Protein AF-0000000087536292 (afdb_homodimer)

pLDDT: mean 90.09, std 19.33, range [27.42, 98.94]

Foldseek 3Di:
DVVVVVVVVVVVCVVVVVPPVPPPPPPPLDQLPFQPCVPDVDPQFGGAAPQRKGKGKDFADDPVVCVVLPFDPLFRIKIKIKHQADDQLLLVQLQVLVVVAVKDWRDKDWAQGSPPAQATIIIIMIGDNGRVSNSSSSRSSSSRSQQQLQQWKDDPQHIKHKDKDQAGDDSCCVQPNDDGGFIKMKIKDPQAVLQVVLQVQLVVQFPKAWDDWDALPPPNGNNGSMIMTIITDHRVSRVRSRVRSSVSRLVVNCVVPVVDDIHGPHHHDD/DVVVVVVVVVVVVVVVVPPPPPPPPPPPLPQLPFQPCVVDVDPQFGGAAPQRKGKGKDQADDPVVCVVLPFDPLFRIKIKIKHQADQQLLLVQLQVLVVVAVKDWRDKDWAQGHPPAQATIIIIMIGDNGRVSNSSSRSSSRSRSQQQLQQWWDDPQHIKHKDKDQAGDDSCCVQPNDDGGFIKMKIKDPQAVLQVVLQVQLVVQFPKAWDDWDALPPPNGNNGSMIMTMITDHRVSRVRSRVRSSVVRLVVNCVSPVVDDIHGPHHHDD

Organism: NCBI:txid39488

Solvent-accessible surface area (backbone atoms only — not comparable to full-atom values): 26520 Å² total; per-residue (Å²): 115,70,69,62,54,53,54,52,53,47,50,50,48,47,60,70,56,47,67,68,71,68,70,79,69,72,72,72,71,68,73,44,86,33,50,48,64,85,77,50,90,50,86,37,58,56,33,35,41,75,42,68,23,40,25,33,32,41,60,72,57,54,66,72,59,38,60,75,69,65,48,65,78,77,37,42,5,31,12,31,43,37,33,40,34,46,31,66,27,52,48,56,13,40,20,54,12,44,73,74,35,74,46,44,76,68,44,76,47,55,48,66,28,31,88,43,50,44,42,26,6,28,40,38,32,34,30,5,76,43,44,69,37,13,44,48,26,29,52,47,15,46,49,34,27,55,56,41,31,4,41,26,32,44,49,98,60,35,38,40,37,46,51,76,42,67,57,30,34,70,42,38,25,73,72,69,63,43,56,68,67,30,16,35,29,36,44,36,15,28,30,23,42,53,10,53,53,27,41,35,40,19,61,71,61,24,75,55,45,78,70,53,62,26,32,31,71,75,76,58,35,61,21,12,24,30,15,36,28,35,33,29,41,52,51,69,30,37,52,46,10,48,53,50,15,50,58,53,45,53,42,54,55,33,53,67,34,69,87,51,71,76,52,52,67,54,53,66,76,125,119,68,70,65,52,52,53,53,52,49,51,50,48,49,59,69,58,52,65,69,74,65,70,78,69,72,70,72,69,65,73,44,86,34,50,51,63,85,66,36,92,49,84,39,59,55,32,36,41,75,41,56,22,40,26,32,32,40,62,72,55,39,65,70,57,36,58,63,69,64,46,64,80,75,37,43,4,32,10,27,41,14,20,35,37,44,31,66,29,51,48,57,13,40,20,55,12,44,73,72,33,76,46,44,78,67,43,77,32,55,12,39,19,30,71,65,55,51,41,26,6,24,35,37,32,33,29,6,77,43,44,66,37,13,46,47,26,30,53,46,15,48,51,33,26,55,54,41,29,3,41,25,33,45,49,97,69,34,39,41,38,46,50,76,42,68,56,30,33,70,44,38,26,75,73,69,63,44,56,68,66,31,16,35,31,36,42,36,15,30,50,31,72,53,11,53,53,30,42,54,40,20,61,70,61,24,75,57,44,78,72,52,73,26,34,39,83,74,76,57,37,57,60,18,44,31,16,38,30,35,32,30,40,51,51,68,29,37,51,46,11,49,53,50,16,48,58,53,46,52,54,55,55,35,67,73,36,72,89,50,71,76,49,53,68,54,54,66,77,127

InterPro domains:
  IPR000249 Bacterial microcompartment domain [PF00936] (183-255)
  IPR000249 Bacterial microcompartment domain [SM00877] (76-158)
  IPR000249 Bacterial microcompartment domain [SM00877] (182-265)
  IPR009193 Bacterial microcompartment shell protein, EutL/PduB type [PIRSF012290] (36-269)
  IPR030984 Bacterial microcompartment shell protein PduB [TIGR04501] (43-270)
  IPR037233 CcmK-like superfamily [G3DSA:3.30.70.1710] (53-148)
  IPR037233 CcmK-like superfamily [G3DSA:3.30.70.1710] (181-257)
  IPR037233 CcmK-like superfamily [SSF143414] (76-154)
  IPR037233 CcmK-like superfamily [SSF143414] (182-254)
  IPR044870 Bacterial microcompartment (BMC) circularly permuted domain [PS51931] (44-156)

Structure (mmCIF, N/CA/C/O backbone):
data_AF-0000000087536292-model_v1
#
loop_
_entity.id
_entity.type
_entity.pdbx_description
1 polymer 'Propanediol utilization microcompartment protein PduB'
#
loop_
_atom_site.group_PDB
_atom_site.id
_atom_site.type_symbol
_atom_site.label_atom_id
_atom_site.label_alt_id
_atom_site.label_comp_id
_atom_site.label_asym_id
_atom_site.label_entity_id
_atom_site.label_seq_id
_atom_site.pdbx_PDB_ins_code
_atom_site.Cartn_x
_atom_site.Cartn_y
_atom_site.Cartn_z
_atom_site.occupancy
_atom_site.B_iso_or_equiv
_atom_site.auth_seq_id
_atom_site.auth_comp_id
_atom_site.auth_asym_id
_atom_site.auth_atom_id
_atom_site.pdbx_PDB_model_num
ATOM 1 N N . MET A 1 1 ? 53.594 -40.844 -9.664 1 36.53 1 MET A N 1
ATOM 2 C CA . MET A 1 1 ? 52.875 -41.156 -8.453 1 36.53 1 MET A CA 1
ATOM 3 C C . MET A 1 1 ? 51.812 -40.125 -8.164 1 36.53 1 MET A C 1
ATOM 5 O O . MET A 1 1 ? 50.812 -40.375 -7.465 1 36.53 1 MET A O 1
ATOM 9 N N . LYS A 1 2 ? 52.156 -38.844 -8.445 1 50.09 2 LYS A N 1
ATOM 10 C CA . LYS A 1 2 ? 51.25 -37.688 -8.219 1 50.09 2 LYS A CA 1
ATOM 11 C C . LYS A 1 2 ? 50.062 -37.719 -9.18 1 50.09 2 LYS A C 1
ATOM 13 O O . LYS A 1 2 ? 48.938 -37.438 -8.797 1 50.09 2 LYS A O 1
ATOM 18 N N . ASP A 1 3 ? 50.281 -38.125 -10.375 1 48.19 3 ASP A N 1
ATOM 19 C CA . ASP A 1 3 ? 49.25 -38.125 -11.406 1 48.19 3 ASP A CA 1
ATOM 20 C C . ASP A 1 3 ? 48.25 -39.25 -11.164 1 48.19 3 ASP A C 1
ATOM 22 O O . ASP A 1 3 ? 47.062 -39.094 -11.461 1 48.19 3 ASP A O 1
ATOM 26 N N . GLU A 1 4 ? 48.656 -40.344 -10.594 1 51.91 4 GLU A N 1
ATOM 27 C CA . GLU A 1 4 ? 47.75 -41.469 -10.328 1 51.91 4 GLU A CA 1
ATOM 28 C C . GLU A 1 4 ? 46.844 -41.156 -9.148 1 51.91 4 GLU A C 1
ATOM 30 O O . GLU A 1 4 ? 45.688 -41.656 -9.094 1 51.91 4 GLU A O 1
ATOM 35 N N . MET A 1 5 ? 47.344 -40.344 -8.141 1 54.19 5 MET A N 1
ATOM 36 C CA . MET A 1 5 ? 46.5 -40 -6.988 1 54.19 5 MET A CA 1
ATOM 37 C C . MET A 1 5 ? 45.375 -39.031 -7.395 1 54.19 5 MET A C 1
ATOM 39 O O . MET A 1 5 ? 44.281 -39.125 -6.863 1 54.19 5 MET A O 1
ATOM 43 N N . MET A 1 6 ? 45.594 -38.125 -8.328 1 51.81 6 MET A N 1
ATOM 44 C CA . MET A 1 6 ? 44.562 -37.188 -8.75 1 51.81 6 MET A CA 1
ATOM 45 C C . MET A 1 6 ? 43.438 -37.906 -9.492 1 51.81 6 MET A C 1
ATOM 47 O O . MET A 1 6 ? 42.281 -37.562 -9.344 1 51.81 6 MET A O 1
ATOM 51 N N . ALA A 1 7 ? 43.688 -38.938 -10.281 1 52.28 7 ALA A N 1
ATOM 52 C CA . ALA A 1 7 ? 42.656 -39.656 -11.008 1 52.28 7 ALA A CA 1
ATOM 53 C C . ALA A 1 7 ? 41.75 -40.438 -10.055 1 52.28 7 ALA A C 1
ATOM 55 O O . ALA A 1 7 ? 40.531 -40.5 -10.25 1 52.28 7 ALA A O 1
ATOM 56 N N . LYS A 1 8 ? 42.25 -40.969 -8.977 1 54.44 8 LYS A N 1
ATOM 57 C CA . LYS A 1 8 ? 41.438 -41.719 -8.031 1 54.44 8 LYS A CA 1
ATOM 58 C C . LYS A 1 8 ? 40.531 -40.812 -7.23 1 54.44 8 LYS A C 1
ATOM 60 O O . LYS A 1 8 ? 39.375 -41.156 -6.938 1 54.44 8 LYS A O 1
ATOM 65 N N . ILE A 1 9 ? 41.062 -39.562 -6.852 1 53.5 9 ILE A N 1
ATOM 66 C CA . ILE A 1 9 ? 40.219 -38.625 -6.141 1 53.5 9 ILE A CA 1
ATOM 67 C C . ILE A 1 9 ? 39.094 -38.125 -7.066 1 53.5 9 ILE A C 1
ATOM 69 O O . ILE A 1 9 ? 37.938 -38.031 -6.656 1 53.5 9 ILE A O 1
ATOM 73 N N . MET A 1 10 ? 39.406 -37.938 -8.336 1 50.53 10 MET A N 1
ATOM 74 C CA . MET A 1 10 ? 38.375 -37.5 -9.25 1 50.53 10 MET A CA 1
ATOM 75 C C . MET A 1 10 ? 37.344 -38.594 -9.469 1 50.53 10 MET A C 1
ATOM 77 O O . MET A 1 10 ? 36.125 -38.312 -9.57 1 50.53 10 MET A O 1
ATOM 81 N N . ASP A 1 11 ? 37.781 -39.844 -9.609 1 51.97 11 ASP A N 1
ATOM 82 C CA . ASP A 1 11 ? 36.844 -40.938 -9.758 1 51.97 11 ASP A CA 1
ATOM 83 C C . ASP A 1 11 ? 35.938 -41.062 -8.523 1 51.97 11 ASP A C 1
ATOM 85 O O . ASP A 1 11 ? 34.75 -41.312 -8.648 1 51.97 11 ASP A O 1
ATOM 89 N N . GLU A 1 12 ? 36.531 -40.906 -7.273 1 51.97 12 GLU A N 1
ATOM 90 C CA . GLU A 1 12 ? 35.688 -40.938 -6.074 1 51.97 12 GLU A CA 1
ATOM 91 C C . GLU A 1 12 ? 34.719 -39.781 -6.004 1 51.97 12 GLU A C 1
ATOM 93 O O . GLU A 1 12 ? 33.594 -39.906 -5.57 1 51.97 12 GLU A O 1
ATOM 98 N N . VAL A 1 13 ? 35.25 -38.5 -6.348 1 48.66 13 VAL A N 1
ATOM 99 C CA . VAL A 1 13 ? 34.344 -37.344 -6.391 1 48.66 13 VAL A CA 1
ATOM 100 C C . VAL A 1 13 ? 33.25 -37.562 -7.453 1 48.66 13 VAL A C 1
ATOM 102 O O . VAL A 1 13 ? 32.094 -37.281 -7.23 1 48.66 13 VAL A O 1
ATOM 105 N N . MET A 1 14 ? 33.688 -38.031 -8.602 1 45.19 14 MET A N 1
ATOM 106 C CA . MET A 1 14 ? 32.688 -38.281 -9.625 1 45.19 14 MET A CA 1
ATOM 107 C C . MET A 1 14 ? 31.703 -39.375 -9.172 1 45.19 14 MET A C 1
ATOM 109 O O . MET A 1 14 ? 30.531 -39.344 -9.531 1 45.19 14 MET A O 1
ATOM 113 N N . LYS A 1 15 ? 32.156 -40.562 -8.633 1 45.75 15 LYS A N 1
ATOM 114 C CA . LYS A 1 15 ? 31.234 -41.562 -8.117 1 45.75 15 LYS A CA 1
ATOM 115 C C . LYS A 1 15 ? 30.328 -41 -7.047 1 45.75 15 LYS A C 1
ATOM 117 O O . LYS A 1 15 ? 29.156 -41.344 -6.957 1 45.75 15 LYS A O 1
ATOM 122 N N . LYS A 1 16 ? 30.969 -40.188 -6.043 1 44.03 16 LYS A N 1
ATOM 123 C CA . LYS A 1 16 ? 30.109 -39.562 -5.039 1 44.03 16 LYS A CA 1
ATOM 124 C C . LYS A 1 16 ? 29.234 -38.469 -5.66 1 44.03 16 LYS A C 1
ATOM 126 O O . LYS A 1 16 ? 28.188 -38.094 -5.105 1 44.03 16 LYS A O 1
ATOM 131 N N . MET A 1 17 ? 29.812 -37.719 -6.652 1 36.56 17 MET A N 1
ATOM 132 C CA . MET A 1 17 ? 28.984 -36.781 -7.406 1 36.56 17 MET A CA 1
ATOM 133 C C . MET A 1 17 ? 28.016 -37.5 -8.328 1 36.56 17 MET A C 1
ATOM 135 O O . MET A 1 17 ? 27.297 -36.875 -9.094 1 36.56 17 MET A O 1
ATOM 139 N N . GLY A 1 18 ? 28.312 -38.812 -8.516 1 36.5 18 GLY A N 1
ATOM 140 C CA . GLY A 1 18 ? 27.219 -39.469 -9.234 1 36.5 18 GLY A CA 1
ATOM 141 C C . GLY A 1 18 ? 25.859 -39.156 -8.648 1 36.5 18 GLY A C 1
ATOM 142 O O . GLY A 1 18 ? 25.562 -39.531 -7.512 1 36.5 18 GLY A O 1
ATOM 143 N N . GLY A 1 19 ? 25.438 -38.031 -9.008 1 32.78 19 GLY A N 1
ATOM 144 C CA . GLY A 1 19 ? 24.109 -37.469 -8.758 1 32.78 19 GLY A CA 1
ATOM 145 C C . GLY A 1 19 ? 23 -38.5 -8.883 1 32.78 19 GLY A C 1
ATOM 146 O O . GLY A 1 19 ? 22.75 -39.031 -9.977 1 32.78 19 GLY A O 1
ATOM 147 N N . THR A 1 20 ? 23.047 -39.562 -8.008 1 32.16 20 THR A N 1
ATOM 148 C CA . THR A 1 20 ? 21.766 -40.25 -7.984 1 32.16 20 THR A CA 1
ATOM 149 C C . THR A 1 20 ? 20.625 -39.281 -8.203 1 32.16 20 THR A C 1
ATOM 151 O O . THR A 1 20 ? 20.516 -38.281 -7.488 1 32.16 20 THR A O 1
ATOM 154 N N . GLU A 1 21 ? 20.188 -39.219 -9.383 1 27.42 21 GLU A N 1
ATOM 155 C CA . GLU A 1 21 ? 18.922 -38.531 -9.648 1 27.42 21 GLU A CA 1
ATOM 156 C C . GLU A 1 21 ? 17.906 -38.781 -8.531 1 27.42 21 GLU A C 1
ATOM 158 O O . GLU A 1 21 ? 17.562 -39.938 -8.25 1 27.42 21 GLU A O 1
ATOM 163 N N . ALA A 1 22 ? 18.031 -38.094 -7.434 1 33.41 22 ALA A N 1
ATOM 164 C CA . ALA A 1 22 ? 16.891 -38.219 -6.516 1 33.41 22 ALA A CA 1
ATOM 165 C C . ALA A 1 22 ? 15.594 -38.438 -7.277 1 33.41 22 ALA A C 1
ATOM 167 O O . ALA A 1 22 ? 15.305 -37.75 -8.25 1 33.41 22 ALA A O 1
ATOM 168 N N . PRO A 1 23 ? 15.188 -39.656 -7.344 1 29.94 23 PRO A N 1
ATOM 169 C CA . PRO A 1 23 ? 13.883 -39.812 -7.984 1 29.94 23 PRO A CA 1
ATOM 170 C C . PRO A 1 23 ? 12.961 -38.625 -7.77 1 29.94 23 PRO A C 1
ATOM 172 O O . PRO A 1 23 ? 13.062 -37.938 -6.746 1 29.94 23 PRO A O 1
ATOM 175 N N . ALA A 1 24 ? 12.508 -37.906 -8.844 1 32.69 24 ALA A N 1
ATOM 176 C CA . ALA A 1 24 ? 11.391 -36.969 -8.773 1 32.69 24 ALA A CA 1
ATOM 177 C C . ALA A 1 24 ? 10.312 -37.469 -7.809 1 32.69 24 ALA A C 1
ATOM 179 O O . ALA A 1 24 ? 9.609 -38.438 -8.102 1 32.69 24 ALA A O 1
ATOM 180 N N . GLN A 1 25 ? 10.672 -37.688 -6.543 1 30.77 25 GLN A N 1
ATOM 181 C CA . GLN A 1 25 ? 9.547 -37.969 -5.652 1 30.77 25 GLN A CA 1
ATOM 182 C C . GLN A 1 25 ? 8.305 -37.188 -6.078 1 30.77 25 GLN A C 1
ATOM 184 O O . GLN A 1 25 ? 8.328 -35.969 -6.188 1 30.77 25 GLN A O 1
ATOM 189 N N . SER A 1 26 ? 7.523 -37.719 -6.953 1 29.61 26 SER A N 1
ATOM 190 C CA . SER A 1 26 ? 6.145 -37.281 -7.094 1 29.61 26 SER A CA 1
ATOM 191 C C . SER A 1 26 ? 5.57 -36.812 -5.754 1 29.61 26 SER A C 1
ATOM 193 O O . SER A 1 26 ? 5.395 -37.625 -4.844 1 29.61 26 SER A O 1
ATOM 195 N N . MET A 1 27 ? 6.074 -35.812 -5.172 1 31.19 27 MET A N 1
ATOM 196 C CA . MET A 1 27 ? 5.363 -35.312 -4 1 31.19 27 MET A CA 1
ATOM 197 C C . MET A 1 27 ? 3.857 -35.469 -4.164 1 31.19 27 MET A C 1
ATOM 199 O O . MET A 1 27 ? 3.24 -34.781 -4.992 1 31.19 27 MET A O 1
ATOM 203 N N . ALA A 1 28 ? 3.326 -36.625 -4.051 1 31.66 28 ALA A N 1
ATOM 204 C CA . ALA A 1 28 ? 1.893 -36.812 -3.852 1 31.66 28 ALA A CA 1
ATOM 205 C C . ALA A 1 28 ? 1.294 -35.688 -3.053 1 31.66 28 ALA A C 1
ATOM 207 O O . ALA A 1 28 ? 1.627 -35.469 -1.88 1 31.66 28 ALA A O 1
ATOM 208 N N . CYS A 1 29 ? 0.99 -34.531 -3.629 1 33.28 29 CYS A N 1
ATOM 209 C CA . CYS A 1 29 ? 0.23 -33.469 -3.018 1 33.28 29 CYS A CA 1
ATOM 210 C C . CYS A 1 29 ? -0.938 -34 -2.205 1 33.28 29 CYS A C 1
ATOM 212 O O . CYS A 1 29 ? -1.754 -34.781 -2.719 1 33.28 29 CYS A O 1
ATOM 214 N N . GLU A 1 30 ? -0.73 -34.344 -0.946 1 37.38 30 GLU A N 1
ATOM 215 C CA . GLU A 1 30 ? -1.914 -34.625 -0.14 1 37.38 30 GLU A CA 1
ATOM 216 C C . GLU A 1 30 ? -3.125 -33.844 -0.649 1 37.38 30 GLU A C 1
ATOM 218 O O . GLU A 1 30 ? -2.982 -32.719 -1.174 1 37.38 30 GLU A O 1
ATOM 223 N N . ALA A 1 31 ? -4.199 -34.469 -0.977 1 39.47 31 ALA A N 1
ATOM 224 C CA . ALA A 1 31 ? -5.461 -33.844 -1.371 1 39.47 31 ALA A CA 1
ATOM 225 C C . ALA A 1 31 ? -5.652 -32.5 -0.659 1 39.47 31 ALA A C 1
ATOM 227 O O . ALA A 1 31 ? -5.352 -32.375 0.53 1 39.47 31 ALA A O 1
ATOM 228 N N . PRO A 1 32 ? -5.719 -31.406 -1.352 1 45.47 32 PRO A N 1
ATOM 229 C CA . PRO A 1 32 ? -5.984 -30.109 -0.718 1 45.47 32 PRO A CA 1
ATOM 230 C C . PRO A 1 32 ? -7.059 -30.203 0.365 1 45.47 32 PRO A C 1
ATOM 232 O O . PRO A 1 32 ? -8.055 -30.906 0.198 1 45.47 32 PRO A O 1
ATOM 235 N N . GLN A 1 33 ? -6.656 -30.141 1.556 1 48.78 33 GLN A N 1
ATOM 236 C CA . GLN A 1 33 ? -7.566 -30.156 2.697 1 48.78 33 GLN A CA 1
ATOM 237 C C . GLN A 1 33 ? -8.906 -29.516 2.342 1 48.78 33 GLN A C 1
ATOM 239 O O . GLN A 1 33 ? -9.93 -29.828 2.957 1 48.78 33 GLN A O 1
ATOM 244 N N . GLY A 1 34 ? -8.953 -28.609 1.396 1 52.84 34 GLY A N 1
ATOM 245 C CA . GLY A 1 34 ? -10.164 -27.812 1.245 1 52.84 34 GLY A CA 1
ATOM 246 C C . GLY A 1 34 ? -11.094 -28.344 0.174 1 52.84 34 GLY A C 1
ATOM 247 O O . GLY A 1 34 ? -12.094 -27.703 -0.155 1 52.84 34 GLY A O 1
ATOM 248 N N . ILE A 1 35 ? -10.586 -29.297 -0.562 1 56.59 35 ILE A N 1
ATOM 249 C CA . ILE A 1 35 ? -11.547 -29.781 -1.553 1 56.59 35 ILE A CA 1
ATOM 250 C C . ILE A 1 35 ? -12.602 -30.641 -0.871 1 56.59 35 ILE A C 1
ATOM 252 O O . ILE A 1 35 ? -12.312 -31.766 -0.436 1 56.59 35 ILE A O 1
ATOM 256 N N . ASN A 1 36 ? -13.336 -30.031 -0.09 1 53.56 36 ASN A N 1
ATOM 257 C CA . ASN A 1 36 ? -14.414 -30.828 0.491 1 53.56 36 ASN A CA 1
ATOM 258 C C . ASN A 1 36 ? -15.664 -30.797 -0.382 1 53.56 36 ASN A C 1
ATOM 260 O O . ASN A 1 36 ? -16.484 -29.875 -0.281 1 53.56 36 ASN A O 1
ATOM 264 N N . GLU A 1 37 ? -15.711 -31.594 -1.354 1 56.16 37 GLU A N 1
ATOM 265 C CA . GLU A 1 37 ? -16.859 -31.719 -2.24 1 56.16 37 GLU A CA 1
ATOM 266 C C . GLU A 1 37 ? -18.156 -31.812 -1.444 1 56.16 37 GLU A C 1
ATOM 268 O O . GLU A 1 37 ? -19.219 -31.422 -1.927 1 56.16 37 GLU A O 1
ATOM 273 N N . ASP A 1 38 ? -17.984 -32.25 -0.237 1 65.12 38 ASP A N 1
ATOM 274 C CA . ASP A 1 38 ? -19.234 -32.531 0.466 1 65.12 38 ASP A CA 1
ATOM 275 C C . ASP A 1 38 ? -19.844 -31.25 1.028 1 65.12 38 ASP A C 1
ATOM 277 O O . ASP A 1 38 ? -21.016 -31.25 1.446 1 65.12 38 ASP A O 1
ATOM 281 N N . LEU A 1 39 ? -19.172 -30.125 0.889 1 71.69 39 LEU A N 1
ATOM 282 C CA . LEU A 1 39 ? -19.688 -28.922 1.533 1 71.69 39 LEU A CA 1
ATOM 283 C C . LEU A 1 39 ? -20.688 -28.219 0.635 1 71.69 39 LEU A C 1
ATOM 285 O O . LEU A 1 39 ? -21.609 -27.562 1.127 1 71.69 39 LEU A O 1
ATOM 289 N N . CYS A 1 40 ? -20.5 -28.219 -0.59 1 79.19 40 CYS A N 1
ATOM 290 C CA . CYS A 1 40 ? -21.281 -27.5 -1.587 1 79.19 40 CYS A CA 1
ATOM 291 C C . CYS A 1 40 ? -21.656 -28.406 -2.756 1 79.19 40 CYS A C 1
ATOM 293 O O . CYS A 1 40 ? -20.766 -28.984 -3.387 1 79.19 40 CYS A O 1
ATOM 295 N N . GLY A 1 41 ? -22.828 -28.781 -3.076 1 86.19 41 GLY A N 1
ATOM 296 C CA . GLY A 1 41 ? -23.281 -29.688 -4.113 1 86.19 41 GLY A CA 1
ATOM 297 C C . GLY A 1 41 ? -23.25 -29.078 -5.5 1 86.19 41 GLY A C 1
ATOM 298 O O . GLY A 1 41 ? -23.656 -29.719 -6.477 1 86.19 41 GLY A O 1
ATOM 299 N N . LEU A 1 42 ? -22.766 -27.812 -5.531 1 92.56 42 LEU A N 1
ATOM 300 C CA . LEU A 1 42 ? -22.703 -27.172 -6.836 1 92.56 42 LEU A CA 1
ATOM 301 C C . LEU A 1 42 ? -21.578 -27.75 -7.676 1 92.56 42 LEU A C 1
ATOM 303 O O . LEU A 1 42 ? -20.484 -28 -7.16 1 92.56 42 LEU A O 1
ATOM 307 N N . THR A 1 43 ? -21.812 -27.984 -8.992 1 93.44 43 THR A N 1
ATOM 308 C CA . THR A 1 43 ? -20.797 -28.5 -9.914 1 93.44 43 THR A CA 1
ATOM 309 C C . THR A 1 43 ? -19.703 -27.469 -10.133 1 93.44 43 THR A C 1
ATOM 311 O O . THR A 1 43 ? -18.578 -27.812 -10.516 1 93.44 43 THR A O 1
ATOM 314 N N . GLU A 1 44 ? -20 -26.203 -9.891 1 96.25 44 GLU A N 1
ATOM 315 C CA . GLU A 1 44 ? -19.047 -25.109 -10.07 1 96.25 44 GLU A CA 1
ATOM 316 C C . GLU A 1 44 ? -18.016 -25.078 -8.953 1 96.25 44 GLU A C 1
ATOM 318 O O . GLU A 1 44 ? -16.938 -24.516 -9.109 1 96.25 44 GLU A O 1
ATOM 323 N N . TYR A 1 45 ? -18.391 -25.672 -7.898 1 97 45 TYR A N 1
ATOM 324 C CA . TYR A 1 45 ? -17.516 -25.625 -6.73 1 97 45 TYR A CA 1
ATOM 325 C C . TYR A 1 45 ? -16.406 -26.672 -6.844 1 97 45 TYR A C 1
ATOM 327 O O . TYR A 1 45 ? -16.672 -27.844 -7.141 1 97 45 TYR A O 1
ATOM 335 N N . VAL A 1 46 ? -15.195 -26.219 -6.527 1 97.06 46 VAL A N 1
ATOM 336 C CA . VAL A 1 46 ? -14.078 -27.156 -6.574 1 97.06 46 VAL A CA 1
ATOM 337 C C . VAL A 1 46 ? -13.492 -27.344 -5.176 1 97.06 46 VAL A C 1
ATOM 339 O O . VAL A 1 46 ? -13.211 -28.469 -4.754 1 97.06 46 VAL A O 1
ATOM 342 N N . GLY A 1 47 ? -13.242 -26.172 -4.43 1 96.75 47 GLY A N 1
ATOM 343 C CA . GLY A 1 47 ? -12.672 -26.25 -3.096 1 96.75 47 GLY A CA 1
ATOM 344 C C . GLY A 1 47 ? -12.273 -24.906 -2.527 1 96.75 47 GLY A C 1
ATOM 345 O O . GLY A 1 47 ? -12.586 -23.859 -3.109 1 96.75 47 GLY A O 1
ATOM 346 N N . THR A 1 48 ? -11.656 -24.938 -1.343 1 97.69 48 THR A N 1
ATOM 347 C CA . THR A 1 48 ? -11.188 -23.734 -0.665 1 97.69 48 THR A CA 1
ATOM 348 C C . THR A 1 48 ? -9.758 -23.906 -0.173 1 97.69 48 THR A C 1
ATOM 350 O O . THR A 1 48 ? -9.227 -25.016 -0.166 1 97.69 48 THR A O 1
ATOM 353 N N . ALA A 1 49 ? -9.148 -22.812 0.171 1 97.62 49 ALA A N 1
ATOM 354 C CA . ALA A 1 49 ? -7.805 -22.812 0.743 1 97.62 49 ALA A CA 1
ATOM 355 C C . ALA A 1 49 ? -7.59 -21.578 1.623 1 97.62 49 ALA A C 1
ATOM 357 O O . ALA A 1 49 ? -8.523 -20.828 1.88 1 97.62 49 ALA A O 1
ATOM 358 N N . MET A 1 50 ? -6.395 -21.484 2.186 1 97.25 50 MET A N 1
ATOM 359 C CA . MET A 1 50 ? -6 -20.391 3.061 1 97.25 50 MET A CA 1
ATOM 360 C C . MET A 1 50 ? -6.246 -19.047 2.387 1 97.25 50 MET A C 1
ATOM 362 O O . MET A 1 50 ? -6.148 -18.922 1.164 1 97.25 50 MET A O 1
ATOM 366 N N . GLY A 1 51 ? -6.492 -17.984 3.236 1 97.69 51 GLY A N 1
ATOM 367 C CA . GLY A 1 51 ? -6.723 -16.641 2.748 1 97.69 51 GLY A CA 1
ATOM 368 C C . GLY A 1 51 ? -8.141 -16.422 2.262 1 97.69 51 GLY A C 1
ATOM 369 O O . GLY A 1 51 ? -8.391 -15.547 1.422 1 97.69 51 GLY A O 1
ATOM 370 N N . HIS A 1 52 ? -9.109 -17.312 2.73 1 98.19 52 HIS A N 1
ATOM 371 C CA . HIS A 1 52 ? -10.477 -17.344 2.213 1 98.19 52 HIS A CA 1
ATOM 372 C C . HIS A 1 52 ? -10.484 -17.469 0.692 1 98.19 52 HIS A C 1
ATOM 374 O O . HIS A 1 52 ? -11.148 -16.672 0.009 1 98.19 52 HIS A O 1
ATOM 380 N N . THR A 1 53 ? -9.695 -18.375 0.251 1 98.44 53 THR A N 1
ATOM 381 C CA . THR A 1 53 ? -9.57 -18.688 -1.168 1 98.44 53 THR A CA 1
ATOM 382 C C . THR A 1 53 ? -10.656 -19.672 -1.602 1 98.44 53 THR A C 1
ATOM 384 O O . THR A 1 53 ? -10.914 -20.656 -0.91 1 98.44 53 THR A O 1
ATOM 387 N N . ILE A 1 54 ? -11.25 -19.375 -2.725 1 98.31 54 ILE A N 1
ATOM 388 C CA . ILE A 1 54 ? -12.227 -20.297 -3.297 1 98.31 54 ILE A CA 1
ATOM 389 C C . ILE A 1 54 ? -11.836 -20.641 -4.734 1 98.31 54 ILE A C 1
ATOM 391 O O . ILE A 1 54 ? -11.328 -19.781 -5.465 1 98.31 54 ILE A O 1
ATOM 395 N N . GLY A 1 55 ? -11.93 -21.891 -5.078 1 98.56 55 GLY A N 1
ATOM 396 C CA . GLY A 1 55 ? -11.75 -22.375 -6.441 1 98.56 55 GLY A CA 1
ATOM 397 C C . G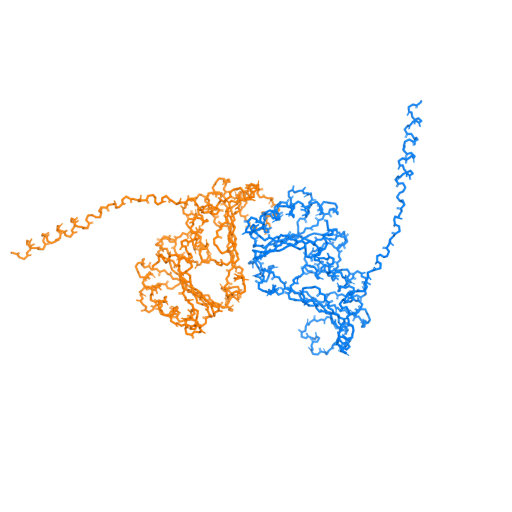LY A 1 55 ? -13.047 -22.812 -7.094 1 98.56 55 GLY A C 1
ATOM 398 O O . GLY A 1 55 ? -13.828 -23.562 -6.5 1 98.56 55 GLY A O 1
ATOM 399 N N . LEU A 1 56 ? -13.258 -22.312 -8.305 1 98.62 56 LEU A N 1
ATOM 400 C CA . LEU A 1 56 ? -14.5 -22.547 -9.031 1 98.62 56 LEU A CA 1
ATOM 401 C C . LEU A 1 56 ? -14.219 -22.938 -10.477 1 98.62 56 LEU A C 1
ATOM 403 O O . LEU A 1 56 ? -13.125 -22.703 -10.984 1 98.62 56 LEU A O 1
ATOM 407 N N . VAL A 1 57 ? -15.234 -23.609 -11.047 1 98.62 57 VAL A N 1
ATOM 408 C CA . VAL A 1 57 ? -15.148 -23.953 -12.461 1 98.62 57 VAL A CA 1
ATOM 409 C C . VAL A 1 57 ? -16.5 -23.719 -13.133 1 98.62 57 VAL A C 1
ATOM 411 O O . VAL A 1 57 ? -17.547 -23.969 -12.531 1 98.62 57 VAL A O 1
ATOM 414 N N . ILE A 1 58 ? -16.484 -23.156 -14.281 1 98.5 58 ILE A N 1
ATOM 415 C CA . ILE A 1 58 ? -17.656 -23.078 -15.141 1 98.5 58 ILE A CA 1
ATOM 416 C C . ILE A 1 58 ? -17.391 -23.828 -16.453 1 98.5 58 ILE A C 1
ATOM 418 O O . ILE A 1 58 ? -16.516 -23.438 -17.219 1 98.5 58 ILE A O 1
ATOM 422 N N . ALA A 1 59 ? -18.141 -24.859 -16.75 1 97.75 59 ALA A N 1
ATOM 423 C CA . ALA A 1 59 ? -17.906 -25.719 -17.891 1 97.75 59 ALA A CA 1
ATOM 424 C C . ALA A 1 59 ? -18.234 -25 -19.203 1 97.75 59 ALA A C 1
ATOM 426 O O . ALA A 1 59 ? -17.516 -25.156 -20.188 1 97.75 59 ALA A O 1
ATOM 427 N N . ASN A 1 60 ? -19.359 -24.344 -19.219 1 96.94 60 ASN A N 1
ATOM 428 C CA . ASN A 1 60 ? -19.812 -23.594 -20.391 1 96.94 60 ASN A CA 1
ATOM 429 C C . ASN A 1 60 ? -20.266 -22.188 -20 1 96.94 60 ASN A C 1
ATOM 431 O O . ASN A 1 60 ? -21.438 -21.953 -19.734 1 96.94 60 ASN A O 1
ATOM 435 N N . LEU A 1 61 ? -19.328 -21.203 -20.125 1 97 61 LEU A N 1
ATOM 436 C CA . LEU A 1 61 ? -19.609 -19.828 -19.766 1 97 61 LEU A CA 1
ATOM 437 C C . LEU A 1 61 ? -20.594 -19.188 -20.734 1 97 61 LEU A C 1
ATOM 439 O O . LEU A 1 61 ? -20.484 -19.359 -21.938 1 97 61 LEU A O 1
ATOM 443 N N . ASP A 1 62 ? -21.547 -18.484 -20.156 1 96.56 62 ASP A N 1
ATOM 444 C CA . ASP A 1 62 ? -22.516 -17.781 -21 1 96.56 62 ASP A CA 1
ATOM 445 C C . ASP A 1 62 ? -21.812 -16.875 -22 1 96.56 62 ASP A C 1
ATOM 447 O O . ASP A 1 62 ? -20.844 -16.188 -21.641 1 96.56 62 ASP A O 1
ATOM 451 N N . TYR A 1 63 ? -22.344 -16.844 -23.172 1 94.31 63 TYR A N 1
ATOM 452 C CA . TYR A 1 63 ? -21.703 -16.125 -24.266 1 94.31 63 TYR A CA 1
ATOM 453 C C . TYR A 1 63 ? -21.609 -14.633 -23.953 1 94.31 63 TYR A C 1
ATOM 455 O O . TYR A 1 63 ? -20.578 -14 -24.219 1 94.31 63 TYR A O 1
ATOM 463 N N . SER A 1 64 ? -22.656 -13.984 -23.469 1 96.19 64 SER A N 1
ATOM 464 C CA . SER A 1 64 ? -22.656 -12.555 -23.188 1 96.19 64 SER A CA 1
ATOM 465 C C . SER A 1 64 ? -21.625 -12.211 -22.109 1 96.19 64 SER A C 1
ATOM 467 O O . SER A 1 64 ? -20.953 -11.18 -22.203 1 96.19 64 SER A O 1
ATOM 469 N N . VAL A 1 65 ? -21.562 -13.07 -21.094 1 96.88 65 VAL A N 1
ATOM 470 C CA . VAL A 1 65 ? -20.594 -12.867 -20.031 1 96.88 65 VAL A CA 1
ATOM 471 C C . VAL A 1 65 ? -19.172 -13.023 -20.578 1 96.88 65 VAL A C 1
ATOM 473 O O . VAL A 1 65 ? -18.281 -12.242 -20.234 1 96.88 65 VAL A O 1
ATOM 476 N N . HIS A 1 66 ? -19.078 -14.016 -21.375 1 95.81 66 HIS A N 1
ATOM 477 C CA . HIS A 1 66 ? -17.797 -14.289 -22.031 1 95.81 66 HIS A CA 1
ATOM 478 C C . HIS A 1 66 ? -17.297 -13.062 -22.781 1 95.81 66 HIS A C 1
ATOM 480 O O . HIS A 1 66 ? -16.141 -12.672 -22.641 1 95.81 66 HIS A O 1
ATOM 486 N N . GLU A 1 67 ? -18.078 -12.445 -23.562 1 95.81 67 GLU A N 1
ATOM 487 C CA . GLU A 1 67 ? -17.75 -11.258 -24.359 1 95.81 67 GLU A CA 1
ATOM 488 C C . GLU A 1 67 ? -17.406 -10.07 -23.453 1 95.81 67 GLU A C 1
ATOM 490 O O . GLU A 1 67 ? -16.453 -9.344 -23.719 1 95.81 67 GLU A O 1
ATOM 495 N N . LEU A 1 68 ? -18.156 -9.914 -22.406 1 97.19 68 LEU A N 1
ATOM 496 C CA . LEU A 1 68 ? -17.969 -8.781 -21.516 1 97.19 68 LEU A CA 1
ATOM 497 C C . LEU A 1 68 ? -16.656 -8.914 -20.734 1 97.19 68 LEU A C 1
ATOM 499 O O . LEU A 1 68 ? -16.016 -7.91 -20.422 1 97.19 68 LEU A O 1
ATOM 503 N N . LEU A 1 69 ? -16.172 -10.141 -20.469 1 97.06 69 LEU A N 1
ATOM 504 C CA . LEU A 1 69 ? -14.93 -10.391 -19.75 1 97.06 69 LEU A CA 1
ATOM 505 C C . LEU A 1 69 ? -13.742 -10.391 -20.703 1 97.06 69 LEU A C 1
ATOM 507 O O . LEU A 1 69 ? -12.594 -10.477 -20.266 1 97.06 69 LEU A O 1
ATOM 511 N N . LYS A 1 70 ? -14.07 -10.375 -22 1 96.88 70 LYS A N 1
ATOM 512 C CA . LYS A 1 70 ? -13.078 -10.305 -23.062 1 96.88 70 LYS A CA 1
ATOM 513 C C . LYS A 1 70 ? -12.156 -11.516 -23.047 1 96.88 70 LYS A C 1
ATOM 515 O O . LYS A 1 70 ? -10.945 -11.383 -23.234 1 96.88 70 LYS A O 1
ATOM 520 N N . ILE A 1 71 ? -12.695 -12.602 -22.75 1 95.88 71 ILE A N 1
ATOM 521 C CA . ILE A 1 71 ? -11.977 -13.867 -22.797 1 95.88 71 ILE A CA 1
ATOM 522 C C . ILE A 1 71 ? -11.953 -14.406 -24.219 1 95.88 71 ILE A C 1
ATOM 524 O O . ILE A 1 71 ? -12.938 -14.289 -24.953 1 95.88 71 ILE A O 1
ATOM 528 N N . ASP A 1 72 ? -10.812 -14.945 -24.625 1 94.19 72 ASP A N 1
ATOM 529 C CA . ASP A 1 72 ? -10.727 -15.57 -25.938 1 94.19 72 ASP A CA 1
ATOM 530 C C . ASP A 1 72 ? -11.859 -16.562 -26.156 1 94.19 72 ASP A C 1
ATOM 532 O O . ASP A 1 72 ? -12.047 -17.484 -25.344 1 94.19 72 ASP A O 1
ATOM 536 N N . PRO A 1 73 ? -12.547 -16.484 -27.219 1 92.12 73 PRO A N 1
ATOM 537 C CA . PRO A 1 73 ? -13.734 -17.312 -27.453 1 92.12 73 PRO A CA 1
ATOM 538 C C . PRO A 1 73 ? -13.406 -18.797 -27.531 1 92.12 73 PRO A C 1
ATOM 540 O O . PRO A 1 73 ? -14.289 -19.641 -27.344 1 92.12 73 PRO A O 1
ATOM 543 N N . LYS A 1 74 ? -12.281 -19.078 -27.797 1 94.5 74 LYS A N 1
ATOM 544 C CA . LYS A 1 74 ? -11.93 -20.5 -27.922 1 94.5 74 LYS A CA 1
ATOM 545 C C . LYS A 1 74 ? -12.023 -21.203 -26.562 1 94.5 74 LYS A C 1
ATOM 547 O O . LYS A 1 74 ? -12.133 -22.422 -26.5 1 94.5 74 LYS A O 1
ATOM 552 N N . TYR A 1 75 ? -11.984 -20.469 -25.547 1 97 75 TYR A N 1
ATOM 553 C CA . TYR A 1 75 ? -12.078 -21.062 -24.219 1 97 75 TYR A CA 1
ATOM 554 C C . TYR A 1 75 ? -13.516 -21.016 -23.688 1 97 75 TYR A C 1
ATOM 556 O O . TYR A 1 75 ? -13.93 -20.031 -23.078 1 97 75 TYR A O 1
ATOM 564 N N . ARG A 1 76 ? -14.188 -22.078 -23.844 1 94.38 76 ARG A N 1
ATOM 565 C CA . ARG A 1 76 ? -15.562 -22.125 -23.359 1 94.38 76 ARG A CA 1
ATOM 566 C C . ARG A 1 76 ? -15.609 -22.438 -21.875 1 94.38 76 ARG A C 1
ATOM 568 O O . ARG A 1 76 ? -16.531 -22.031 -21.172 1 94.38 76 ARG A O 1
ATOM 575 N N . SER A 1 77 ? -14.648 -23.25 -21.422 1 98.12 77 SER A N 1
ATOM 576 C CA . SER A 1 77 ? -14.555 -23.609 -20.016 1 98.12 77 SER A CA 1
ATOM 577 C C . SER A 1 77 ? -13.539 -22.734 -19.281 1 98.12 77 SER A C 1
ATOM 579 O O . SER A 1 77 ? -12.469 -22.438 -19.828 1 98.12 77 SER A O 1
ATOM 581 N N . ILE A 1 78 ? -13.953 -22.312 -18.031 1 98.75 78 ILE A N 1
ATOM 582 C CA . ILE A 1 78 ? -13.016 -21.484 -17.281 1 98.75 78 ILE A CA 1
ATOM 583 C C . ILE A 1 78 ? -12.844 -22.031 -15.867 1 98.75 78 ILE A C 1
ATOM 585 O O . ILE A 1 78 ? -13.766 -22.641 -15.32 1 98.75 78 ILE A O 1
ATOM 589 N N . GLY A 1 79 ? -11.648 -21.922 -15.336 1 98.81 79 GLY A N 1
ATOM 590 C CA . GLY A 1 79 ? -11.344 -22.062 -13.922 1 98.81 79 GLY A CA 1
ATOM 591 C C . GLY A 1 79 ? -11.133 -20.719 -13.227 1 98.81 79 GLY A C 1
ATOM 592 O O . GLY A 1 79 ? -10.672 -19.766 -13.844 1 98.81 79 GLY A O 1
ATOM 593 N N . ILE A 1 80 ? -11.492 -20.672 -11.938 1 98.88 80 ILE A N 1
ATOM 594 C CA . ILE A 1 80 ? -11.438 -19.406 -11.219 1 98.88 80 ILE A CA 1
ATOM 595 C C . ILE A 1 80 ? -10.797 -19.609 -9.852 1 98.88 80 ILE A C 1
ATOM 597 O O . ILE A 1 80 ? -11.156 -20.547 -9.125 1 98.88 80 ILE A O 1
ATOM 601 N N . ILE A 1 81 ? -9.844 -18.812 -9.539 1 98.94 81 ILE A N 1
ATOM 602 C CA . ILE A 1 81 ? -9.305 -18.672 -8.188 1 98.94 81 ILE A CA 1
ATOM 603 C C . ILE A 1 81 ? -9.562 -17.25 -7.676 1 98.94 81 ILE A C 1
ATOM 605 O O . ILE A 1 81 ? -9.242 -16.266 -8.352 1 98.94 81 ILE A O 1
ATOM 609 N N . ALA A 1 82 ? -10.18 -17.078 -6.535 1 98.88 82 ALA A N 1
ATOM 610 C CA . ALA A 1 82 ? -10.414 -15.781 -5.914 1 98.88 82 ALA A CA 1
ATOM 611 C C . ALA A 1 82 ? -10.227 -15.852 -4.402 1 98.88 82 ALA A C 1
ATOM 613 O O . ALA A 1 82 ? -10.414 -16.906 -3.793 1 98.88 82 ALA A O 1
ATOM 614 N N . ASP A 1 83 ? -9.781 -14.766 -3.807 1 98.62 83 ASP A N 1
ATOM 615 C CA . ASP A 1 83 ? -9.531 -14.766 -2.367 1 98.62 83 ASP A CA 1
ATOM 616 C C . ASP A 1 83 ? -9.656 -13.359 -1.79 1 98.62 83 ASP A C 1
ATOM 618 O O . ASP A 1 83 ? -9.781 -12.383 -2.535 1 98.62 83 ASP A O 1
ATOM 622 N N . ARG A 1 84 ? -9.711 -13.242 -0.411 1 98.25 84 ARG A N 1
ATOM 623 C CA . ARG A 1 84 ? -9.711 -11.953 0.264 1 98.25 84 ARG A CA 1
ATOM 624 C C . ARG A 1 84 ? -8.289 -11.516 0.608 1 98.25 84 ARG A C 1
ATOM 626 O O . ARG A 1 84 ? -7.969 -10.328 0.574 1 98.25 84 ARG A O 1
ATOM 633 N N . THR A 1 85 ? -7.488 -12.539 1.077 1 97.88 85 THR A N 1
ATOM 634 C CA . THR A 1 85 ? -6.156 -12.219 1.58 1 97.88 85 THR A CA 1
ATOM 635 C C . THR A 1 85 ? -5.094 -13.047 0.858 1 97.88 85 THR A C 1
ATOM 637 O O . THR A 1 85 ? -5.152 -14.273 0.855 1 97.88 85 THR A O 1
ATOM 640 N N . GLY A 1 86 ? -4.219 -12.312 0.341 1 96.81 86 GLY A N 1
ATOM 641 C CA . GLY A 1 86 ? -3.162 -12.93 -0.441 1 96.81 86 GLY A CA 1
ATOM 642 C C . GLY A 1 86 ? -3.291 -12.672 -1.93 1 96.81 86 GLY A C 1
ATOM 643 O O . GLY A 1 86 ? -4.402 -12.578 -2.455 1 96.81 86 GLY A O 1
ATOM 644 N N . ALA A 1 87 ? -2.51 -12.617 -2.646 1 98.25 87 ALA A N 1
ATOM 645 C CA . ALA A 1 87 ? -2.334 -12.516 -4.094 1 98.25 87 ALA A CA 1
ATOM 646 C C . ALA A 1 87 ? -1.108 -13.297 -4.555 1 98.25 87 ALA A C 1
ATOM 648 O O . ALA A 1 87 ? -1.239 -14.336 -5.207 1 98.25 87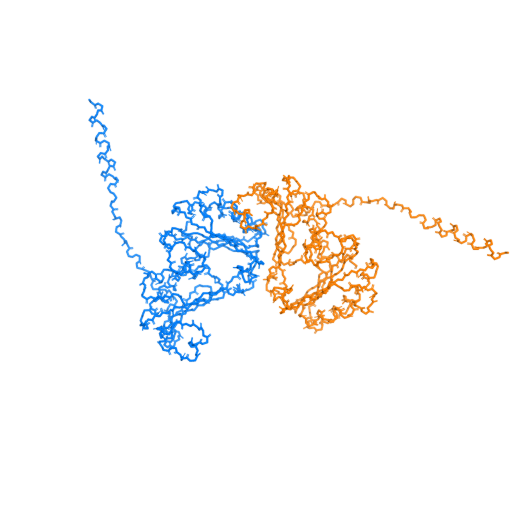 ALA A O 1
ATOM 649 N N . GLY A 1 88 ? 0.017 -12.953 -3.988 1 98.56 88 GLY A N 1
ATOM 650 C CA . GLY A 1 88 ? 1.248 -13.656 -4.312 1 98.56 88 GLY A CA 1
ATOM 651 C C . GLY A 1 88 ? 1.127 -15.164 -4.18 1 98.56 88 GLY A C 1
ATOM 652 O O . GLY A 1 88 ? 1.357 -15.898 -5.141 1 98.56 88 GLY A O 1
ATOM 653 N N . PRO A 1 89 ? 0.731 -15.664 -2.994 1 98.81 89 PRO A N 1
ATOM 654 C CA . PRO A 1 89 ? 0.608 -17.109 -2.814 1 98.81 89 PRO A CA 1
ATOM 655 C C . PRO A 1 89 ? -0.294 -17.766 -3.861 1 98.81 89 PRO A C 1
ATOM 657 O O . PRO A 1 89 ? 0.054 -18.797 -4.422 1 98.81 89 PRO A O 1
ATOM 660 N N . GLN A 1 90 ? -1.419 -17.156 -4.129 1 98.88 90 GLN A N 1
ATOM 661 C CA . GLN A 1 90 ? -2.369 -17.734 -5.074 1 98.88 90 GLN A CA 1
ATOM 662 C C . GLN A 1 90 ? -1.841 -17.656 -6.504 1 98.88 90 GLN A C 1
ATOM 664 O O . GLN A 1 90 ? -2 -18.594 -7.285 1 98.88 90 GLN A O 1
ATOM 669 N N . ILE A 1 91 ? -1.218 -16.531 -6.844 1 98.94 91 ILE A N 1
ATOM 670 C CA . ILE A 1 91 ? -0.743 -16.344 -8.211 1 98.94 91 ILE A CA 1
ATOM 671 C C . ILE A 1 91 ? 0.413 -17.297 -8.492 1 98.94 91 ILE A C 1
ATOM 673 O O . ILE A 1 91 ? 0.498 -17.875 -9.578 1 98.94 91 ILE A O 1
ATOM 677 N N . PHE A 1 92 ? 1.297 -17.469 -7.531 1 98.94 92 PHE A N 1
ATOM 678 C CA . PHE A 1 92 ? 2.352 -18.453 -7.695 1 98.94 92 PHE A CA 1
ATOM 679 C C . PHE A 1 92 ? 1.767 -19.859 -7.785 1 98.94 92 PHE A C 1
ATOM 681 O O . PHE A 1 92 ? 2.258 -20.703 -8.547 1 98.94 92 PHE A O 1
ATOM 688 N N . ALA A 1 93 ? 0.748 -20.141 -6.984 1 98.88 93 ALA A N 1
ATOM 689 C CA . ALA A 1 93 ? 0.047 -21.422 -7.074 1 98.88 93 ALA A CA 1
ATOM 690 C C . ALA A 1 93 ? -0.569 -21.609 -8.461 1 98.88 93 ALA A C 1
ATOM 692 O O . ALA A 1 93 ? -0.518 -22.703 -9.023 1 98.88 93 ALA A O 1
ATOM 693 N N . CYS A 1 94 ? -1.119 -20.578 -9 1 98.94 94 CYS A N 1
ATOM 694 C CA . CYS A 1 94 ? -1.725 -20.625 -10.32 1 98.94 94 CYS A CA 1
ATOM 695 C C . CYS A 1 94 ? -0.669 -20.875 -11.398 1 98.94 94 CYS A C 1
ATOM 697 O O . CYS A 1 94 ? -0.955 -21.469 -12.43 1 98.94 94 CYS A O 1
ATOM 699 N N . ASP A 1 95 ? 0.508 -20.391 -11.109 1 98.94 95 ASP A N 1
ATOM 700 C CA . ASP A 1 95 ? 1.587 -20.656 -12.055 1 98.94 95 ASP A CA 1
ATOM 701 C C . ASP A 1 95 ? 1.913 -22.156 -12.117 1 98.94 95 ASP A C 1
ATOM 703 O O . ASP A 1 95 ? 2.248 -22.672 -13.18 1 98.94 95 ASP A O 1
ATOM 707 N N . GLU A 1 96 ? 1.835 -22.875 -11.023 1 98.69 96 GLU A N 1
ATOM 708 C CA . GLU A 1 96 ? 1.983 -24.328 -11.016 1 98.69 96 GLU A CA 1
ATOM 709 C C . GLU A 1 96 ? 0.871 -25 -11.812 1 98.69 96 GLU A C 1
ATOM 711 O O . GLU A 1 96 ? 1.11 -25.984 -12.508 1 98.69 96 GLU A O 1
ATOM 716 N N . ALA A 1 97 ? -0.286 -24.438 -11.695 1 98.81 97 ALA A N 1
ATOM 717 C CA . ALA A 1 97 ? -1.443 -25 -12.383 1 98.81 97 ALA A CA 1
ATOM 718 C C . ALA A 1 97 ? -1.271 -24.922 -13.898 1 98.81 97 ALA A C 1
ATOM 720 O O . ALA A 1 97 ? -1.566 -25.875 -14.617 1 98.81 97 ALA A O 1
ATOM 721 N N . VAL A 1 98 ? -0.773 -23.812 -14.336 1 98.31 98 VAL A N 1
ATOM 722 C CA . VAL A 1 98 ? -0.619 -23.625 -15.773 1 98.31 98 VAL A CA 1
ATOM 723 C C . VAL A 1 98 ? 0.48 -24.547 -16.297 1 98.31 98 VAL A C 1
ATOM 725 O O . VAL A 1 98 ? 0.398 -25.031 -17.438 1 98.31 98 VAL A O 1
ATOM 728 N N . LYS A 1 99 ? 1.465 -24.844 -15.477 1 97.75 99 LYS A N 1
ATOM 729 C CA . LYS A 1 99 ? 2.514 -25.781 -15.859 1 97.75 99 LYS A CA 1
ATOM 730 C C . LYS A 1 99 ? 1.954 -27.188 -16.016 1 97.75 99 LYS A C 1
ATOM 732 O O . LYS A 1 99 ? 2.449 -27.984 -16.828 1 97.75 99 LYS A O 1
ATOM 737 N N . ALA A 1 100 ? 0.988 -27.484 -15.344 1 97.88 100 ALA A N 1
ATOM 738 C CA . ALA A 1 100 ? 0.553 -28.875 -15.18 1 97.88 100 ALA A CA 1
ATOM 739 C C . ALA A 1 100 ? -0.665 -29.172 -16.047 1 97.88 100 ALA A C 1
ATOM 741 O O . ALA A 1 100 ? -1.146 -30.297 -16.094 1 97.88 100 ALA A O 1
ATOM 742 N N . THR A 1 101 ? -1.206 -28.172 -16.719 1 98.31 101 THR A N 1
ATOM 743 C CA . THR A 1 101 ? -2.453 -28.375 -17.453 1 98.31 101 THR A CA 1
ATOM 744 C C . THR A 1 101 ? -2.426 -27.656 -18.797 1 98.31 101 THR A C 1
ATOM 746 O O . THR A 1 101 ? -1.531 -26.844 -19.047 1 98.31 101 THR A O 1
ATOM 749 N N . ASN A 1 102 ? -3.414 -28.062 -19.641 1 97.69 102 ASN A N 1
ATOM 750 C CA . ASN A 1 102 ? -3.604 -27.359 -20.906 1 97.69 102 ASN A CA 1
ATOM 751 C C . ASN A 1 102 ? -4.531 -26.172 -20.734 1 97.69 102 ASN A C 1
ATOM 753 O O . ASN A 1 102 ? -5.625 -26.141 -21.312 1 97.69 102 ASN A O 1
ATOM 757 N N . THR A 1 103 ? -4.094 -25.172 -19.984 1 98.5 103 THR A N 1
ATOM 758 C CA . THR A 1 103 ? -4.867 -23.969 -19.719 1 98.5 103 THR A CA 1
ATOM 759 C C . THR A 1 103 ? -4.031 -22.719 -19.984 1 98.5 103 THR A C 1
ATOM 761 O O . THR A 1 103 ? -2.803 -22.797 -20.078 1 98.5 103 THR A O 1
ATOM 764 N N . GLU A 1 104 ? -4.742 -21.672 -20.203 1 98.19 104 GLU A N 1
ATOM 765 C CA . GLU A 1 104 ? -4.133 -20.344 -20.297 1 98.19 104 GLU A CA 1
ATOM 766 C C . GLU A 1 104 ? -4.742 -19.391 -19.281 1 98.19 104 GLU A C 1
ATOM 768 O O . GLU A 1 104 ? -5.93 -19.484 -18.969 1 98.19 104 GLU A O 1
ATOM 773 N N . VAL A 1 105 ? -3.916 -18.484 -18.797 1 98.56 105 VAL A N 1
ATOM 774 C CA . VAL A 1 105 ? -4.441 -17.453 -17.906 1 98.56 105 VAL A CA 1
ATOM 775 C C . VAL A 1 105 ? -5.121 -16.359 -18.719 1 98.56 105 VAL A C 1
ATOM 777 O O . VAL A 1 105 ? -4.48 -15.688 -19.516 1 98.56 105 VAL A O 1
ATOM 780 N N . CYS A 1 106 ? -6.387 -16.109 -18.438 1 98.12 106 CYS A N 1
ATOM 781 C CA . CYS A 1 106 ? -7.172 -15.141 -19.203 1 98.12 106 CYS A CA 1
ATOM 782 C C . CYS A 1 106 ? -7.215 -13.797 -18.484 1 98.12 106 CYS A C 1
ATOM 784 O O . CYS A 1 106 ? -7.277 -12.75 -19.125 1 98.12 106 CYS A O 1
ATOM 786 N N . LEU A 1 107 ? -7.242 -13.836 -17.203 1 97.56 107 LEU A N 1
ATOM 787 C CA . LEU A 1 107 ? -7.406 -12.641 -16.375 1 97.56 107 LEU A CA 1
ATOM 788 C C . LEU A 1 107 ? -6.664 -12.797 -15.055 1 97.56 107 LEU A C 1
ATOM 790 O O . LEU A 1 107 ? -6.711 -13.852 -14.43 1 97.56 107 LEU A O 1
ATOM 794 N N . ILE A 1 108 ? -5.906 -11.781 -14.656 1 98.38 108 ILE A N 1
ATOM 795 C CA . ILE A 1 108 ? -5.324 -11.688 -13.328 1 98.38 108 ILE A CA 1
ATOM 796 C C . ILE A 1 108 ? -5.508 -10.273 -12.781 1 98.38 108 ILE A C 1
ATOM 798 O O . ILE A 1 108 ? -5.039 -9.305 -13.383 1 98.38 108 ILE A O 1
ATOM 802 N N . GLU A 1 109 ? -6.188 -10.148 -11.648 1 97.88 109 GLU A N 1
ATOM 803 C CA . GLU A 1 109 ? -6.402 -8.859 -10.992 1 97.88 109 GLU A CA 1
ATOM 804 C C . GLU A 1 109 ? -6.172 -8.961 -9.492 1 97.88 109 GLU A C 1
ATOM 806 O O . GLU A 1 109 ? -6.453 -10 -8.883 1 97.88 109 GLU A O 1
ATOM 811 N N . CYS A 1 110 ? -5.637 -7.922 -8.883 1 98.25 110 CYS A N 1
ATOM 812 C CA . CYS A 1 110 ? -5.352 -7.887 -7.453 1 98.25 110 CYS A CA 1
ATOM 813 C C . CYS A 1 110 ? -6.109 -6.754 -6.773 1 98.25 110 CYS A C 1
ATOM 815 O O . CYS A 1 110 ? -5.641 -5.613 -6.754 1 98.25 110 CYS A O 1
ATOM 817 N N . PRO A 1 111 ? -7.258 -7.016 -6.207 1 97.25 111 PRO A N 1
ATOM 818 C CA . PRO A 1 111 ? -7.992 -5.969 -5.492 1 97.25 111 PRO A CA 1
ATOM 819 C C . PRO A 1 111 ? -7.34 -5.594 -4.164 1 97.25 111 PRO A C 1
ATOM 821 O O . PRO A 1 111 ? -6.633 -6.41 -3.566 1 97.25 111 PRO A O 1
ATOM 824 N N . ARG A 1 112 ? -7.59 -4.418 -3.795 1 96.56 112 ARG A N 1
ATOM 825 C CA . ARG A 1 112 ? -7.195 -4.012 -2.449 1 96.56 112 ARG A CA 1
ATOM 826 C C . ARG A 1 112 ? -8.086 -4.668 -1.397 1 96.56 112 ARG A C 1
ATOM 828 O O . ARG A 1 112 ? -9.211 -4.223 -1.166 1 96.56 112 ARG A O 1
ATOM 835 N N . ASP A 1 113 ? -7.625 -5.773 -0.854 1 95.25 113 ASP A N 1
ATOM 836 C CA . ASP A 1 113 ? -8.375 -6.516 0.152 1 95.25 113 ASP A CA 1
ATOM 837 C C . ASP A 1 113 ? -7.461 -7.43 0.96 1 95.25 113 ASP A C 1
ATOM 839 O O . ASP A 1 113 ? -6.762 -8.273 0.394 1 95.25 113 ASP A O 1
ATOM 843 N N . THR A 1 114 ? -7.355 -7.273 2.205 1 96.5 114 THR A N 1
ATOM 844 C CA . THR A 1 114 ? -6.688 -8.164 3.154 1 96.5 114 THR A CA 1
ATOM 845 C C . THR A 1 114 ? -7.438 -8.188 4.484 1 96.5 114 THR A C 1
ATOM 847 O O . THR A 1 114 ? -6.824 -8.32 5.543 1 96.5 114 THR A O 1
ATOM 850 N N . GLU A 1 115 ? -8.789 -8.016 4.332 1 94.75 115 GLU A N 1
ATOM 851 C CA . GLU A 1 115 ? -9.648 -8.055 5.508 1 94.75 115 GLU A CA 1
ATOM 852 C C . GLU A 1 115 ? -9.141 -7.121 6.598 1 94.75 115 GLU A C 1
ATOM 854 O O . GLU A 1 115 ? -8.977 -7.527 7.746 1 94.75 115 GLU A O 1
ATOM 859 N N . GLY A 1 116 ? -8.891 -5.828 6.207 1 93.69 116 GLY A N 1
ATOM 860 C CA . GLY A 1 116 ? -8.422 -4.805 7.125 1 93.69 116 GLY A CA 1
ATOM 861 C C . GLY A 1 116 ? -6.91 -4.652 7.117 1 93.69 116 GLY A C 1
ATOM 862 O O . GLY A 1 116 ? -6.367 -3.736 7.742 1 93.69 116 GLY A O 1
ATOM 863 N N . GLY A 1 117 ? -6.152 -5.574 6.375 1 96.19 117 GLY A N 1
ATOM 864 C CA . GLY A 1 117 ? -4.707 -5.5 6.246 1 96.19 117 GLY A CA 1
ATOM 865 C C . GLY A 1 117 ? -4.254 -4.555 5.148 1 96.19 117 GLY A C 1
ATOM 866 O O . GLY A 1 117 ? -5.023 -3.693 4.711 1 96.19 117 GLY A O 1
ATOM 867 N N . ALA A 1 118 ? -3.045 -4.645 4.75 1 98 118 ALA A N 1
ATOM 868 C CA . ALA A 1 118 ? -2.406 -3.623 3.928 1 98 118 ALA A CA 1
ATOM 869 C C . ALA A 1 118 ? -2.213 -4.113 2.496 1 98 118 ALA A C 1
ATOM 871 O O . ALA A 1 118 ? -1.553 -3.449 1.691 1 98 118 ALA A O 1
ATOM 872 N N . GLY A 1 119 ? -2.785 -5.266 2.139 1 98 119 GLY A N 1
ATOM 873 C CA . GLY A 1 119 ? -2.393 -5.887 0.885 1 98 119 GLY A CA 1
ATOM 874 C C . GLY A 1 119 ? -3.564 -6.164 -0.037 1 98 119 GLY A C 1
ATOM 875 O O . GLY A 1 119 ? -4.441 -5.312 -0.21 1 98 119 GLY A O 1
ATOM 876 N N . HIS A 1 120 ? -3.523 -7.324 -0.7 1 98.19 120 HIS A N 1
ATOM 877 C CA . HIS A 1 120 ? -4.43 -7.609 -1.808 1 98.19 120 HIS A CA 1
ATOM 878 C C . HIS A 1 120 ? -5.172 -8.922 -1.59 1 98.19 120 HIS A C 1
ATOM 880 O O . HIS A 1 120 ? -4.707 -9.789 -0.842 1 98.19 120 HIS A O 1
ATOM 886 N N . GLY A 1 121 ? -6.285 -9.078 -2.268 1 98 121 GLY A N 1
ATOM 887 C CA . GLY A 1 121 ? -6.777 -10.344 -2.783 1 98 121 GLY A CA 1
ATOM 888 C C . GLY A 1 121 ? -6.422 -10.578 -4.238 1 98 121 GLY A C 1
ATOM 889 O O . GLY A 1 121 ? -5.562 -9.883 -4.789 1 98 121 GLY A O 1
ATOM 890 N N . CYS A 1 122 ? -7.09 -11.672 -4.812 1 98.19 122 CYS A N 1
ATOM 891 C CA . CYS A 1 122 ? -6.816 -11.859 -6.234 1 98.19 122 CYS A CA 1
ATOM 892 C C . CYS A 1 122 ? -8.023 -12.453 -6.949 1 98.19 122 CYS A C 1
ATOM 894 O O . CYS A 1 122 ? -8.93 -12.984 -6.309 1 98.19 122 CYS A O 1
ATOM 896 N N . LEU A 1 123 ? -8.117 -12.195 -8.219 1 98.81 123 LEU A N 1
ATOM 897 C CA . LEU A 1 123 ? -8.953 -12.883 -9.195 1 98.81 123 LEU A CA 1
ATOM 898 C C . LEU A 1 123 ? -8.117 -13.422 -10.344 1 98.81 123 LEU A C 1
ATOM 900 O O . LEU A 1 123 ? -7.473 -12.656 -11.062 1 98.81 123 LEU A O 1
ATOM 904 N N . VAL A 1 124 ? -8.062 -14.703 -10.422 1 98.88 124 VAL A N 1
ATOM 905 C CA . VAL A 1 124 ? -7.402 -15.352 -11.547 1 98.88 124 VAL A CA 1
ATOM 906 C C . VAL A 1 124 ? -8.406 -16.219 -12.312 1 98.88 124 VAL A C 1
ATOM 908 O O . VAL A 1 124 ? -9.148 -17 -11.711 1 98.88 124 VAL A O 1
ATOM 911 N N . VAL A 1 125 ? -8.43 -16.047 -13.633 1 98.88 125 VAL A N 1
ATOM 912 C CA . VAL A 1 125 ? -9.305 -16.844 -14.492 1 98.88 125 VAL A CA 1
ATOM 913 C C . VAL A 1 125 ? -8.461 -17.641 -15.484 1 98.88 125 VAL A C 1
ATOM 915 O O . VAL A 1 125 ? -7.66 -17.062 -16.234 1 98.88 125 VAL A O 1
ATOM 918 N N . PHE A 1 126 ? -8.664 -18.953 -15.492 1 98.69 126 PHE A N 1
ATOM 919 C CA . PHE A 1 126 ? -8.086 -19.859 -16.484 1 98.69 126 PHE A CA 1
ATOM 920 C C . PHE A 1 126 ? -9.062 -20.094 -17.625 1 98.69 126 PHE A C 1
ATOM 922 O O . PHE A 1 126 ? -10.266 -20.25 -17.406 1 98.69 126 PHE A O 1
ATOM 929 N N . GLY A 1 127 ? -8.516 -20.109 -18.812 1 98.62 127 GLY A N 1
ATOM 930 C CA . GLY A 1 127 ? -9.258 -20.609 -19.969 1 98.62 127 GLY A CA 1
ATOM 931 C C . GLY A 1 127 ? -8.805 -21.984 -20.422 1 98.62 127 GLY A C 1
ATOM 932 O O . GLY A 1 127 ? -7.605 -22.281 -20.438 1 98.62 127 GLY A O 1
ATOM 933 N N . ALA A 1 128 ? -9.758 -22.859 -20.766 1 98.19 128 ALA A N 1
ATOM 934 C CA . ALA A 1 128 ? -9.469 -24.203 -21.25 1 98.19 128 ALA A CA 1
ATOM 935 C C . ALA A 1 128 ? -10.461 -24.625 -22.328 1 98.19 128 ALA A C 1
ATOM 937 O O . ALA A 1 128 ? -11.625 -24.219 -22.312 1 98.19 128 ALA A O 1
ATOM 938 N N . GLU A 1 129 ? -10 -25.438 -23.219 1 96.81 129 GLU A N 1
ATOM 939 C CA . GLU A 1 129 ? -10.898 -26.031 -24.203 1 96.81 129 GLU A CA 1
ATOM 940 C C . GLU A 1 129 ? -11.734 -27.141 -23.594 1 96.81 129 GLU A C 1
ATOM 942 O O . GLU A 1 129 ? -12.883 -27.359 -24 1 96.81 129 GLU A O 1
ATOM 947 N N . ASP A 1 130 ? -11.18 -27.812 -22.641 1 96.31 130 ASP A N 1
ATOM 948 C CA . ASP A 1 13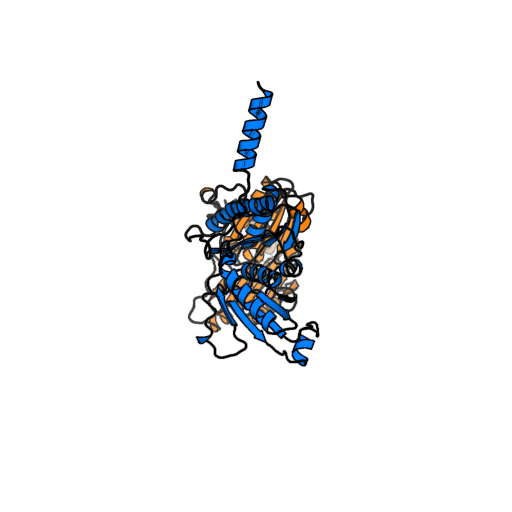0 ? -11.852 -28.891 -21.938 1 96.31 130 ASP A CA 1
ATOM 949 C C . ASP A 1 130 ? -12.07 -28.547 -20.469 1 96.31 130 ASP A C 1
ATOM 951 O O . ASP A 1 130 ? -11.148 -28.078 -19.797 1 96.31 130 ASP A O 1
ATOM 955 N N . VAL A 1 131 ? -13.289 -28.812 -19.984 1 97.62 131 VAL A N 1
ATOM 956 C CA . VAL A 1 131 ? -13.648 -28.469 -18.609 1 97.62 131 VAL A CA 1
ATOM 957 C C . VAL A 1 131 ? -12.773 -29.25 -17.641 1 97.62 131 VAL A C 1
ATOM 959 O O . VAL A 1 131 ? -12.445 -28.766 -16.547 1 97.62 131 VAL A O 1
ATOM 962 N N . SER A 1 132 ? -12.352 -30.406 -18 1 98.12 132 SER A N 1
ATOM 963 C CA . SER A 1 132 ? -11.5 -31.203 -17.141 1 98.12 132 SER A CA 1
ATOM 964 C C . SER A 1 132 ? -10.164 -30.5 -16.875 1 98.12 132 SER A C 1
ATOM 966 O O . SER A 1 132 ? -9.625 -30.578 -15.773 1 98.12 132 SER A O 1
ATOM 968 N N . ASP A 1 133 ? -9.664 -29.859 -17.875 1 98.38 133 ASP A N 1
ATOM 969 C CA . ASP A 1 133 ? -8.422 -29.109 -17.719 1 98.38 133 ASP A CA 1
ATOM 970 C C . ASP A 1 133 ? -8.625 -27.906 -16.812 1 98.38 133 ASP A C 1
ATOM 972 O O . ASP A 1 133 ? -7.77 -27.594 -15.977 1 98.38 133 ASP A O 1
ATOM 976 N N . ALA A 1 134 ? -9.734 -27.219 -16.969 1 98.62 134 ALA A N 1
ATOM 977 C CA . ALA A 1 134 ? -10.047 -26.078 -16.109 1 98.62 134 ALA A CA 1
ATOM 978 C C . ALA A 1 134 ? -10.156 -26.5 -14.656 1 98.62 134 ALA A C 1
ATOM 980 O O . ALA A 1 134 ? -9.586 -25.844 -13.773 1 98.62 134 ALA A O 1
ATOM 981 N N . ARG A 1 135 ? -10.852 -27.547 -14.469 1 98.25 135 ARG A N 1
ATOM 982 C CA . ARG A 1 135 ? -11.031 -28.047 -13.109 1 98.25 135 ARG A CA 1
ATOM 983 C C . ARG A 1 135 ? -9.695 -28.484 -12.516 1 98.25 135 ARG A C 1
ATOM 985 O O . ARG A 1 135 ? -9.406 -28.203 -11.352 1 98.25 135 ARG A O 1
ATOM 992 N N . ARG A 1 136 ? -8.953 -29.219 -13.281 1 98.5 136 ARG A N 1
ATOM 993 C CA . ARG A 1 136 ? -7.656 -29.672 -12.805 1 98.5 136 ARG A CA 1
ATOM 994 C C . ARG A 1 136 ? -6.75 -28.5 -12.461 1 98.5 136 ARG A C 1
ATOM 996 O O . ARG A 1 136 ? -6.016 -28.547 -11.469 1 98.5 136 ARG A O 1
ATOM 1003 N N . ALA A 1 137 ? -6.797 -27.453 -13.242 1 98.81 137 ALA A N 1
ATOM 1004 C CA . ALA A 1 137 ? -6.004 -26.266 -12.953 1 98.81 137 ALA A CA 1
ATOM 1005 C C . ALA A 1 137 ? -6.367 -25.672 -11.594 1 98.81 137 ALA A C 1
ATOM 1007 O O . ALA A 1 137 ? -5.484 -25.328 -10.797 1 98.81 137 ALA A O 1
ATOM 1008 N N . VAL A 1 138 ? -7.613 -25.562 -11.328 1 98.81 138 VAL A N 1
ATOM 1009 C CA . VAL A 1 138 ? -8.102 -25.016 -10.062 1 98.81 138 VAL A CA 1
ATOM 1010 C C . VAL A 1 138 ? -7.66 -25.922 -8.906 1 98.81 138 VAL A C 1
ATOM 1012 O O . VAL A 1 138 ? -7.195 -25.438 -7.875 1 98.81 138 VAL A O 1
ATOM 1015 N N . GLU A 1 139 ? -7.785 -27.203 -9.117 1 98.44 139 GLU A N 1
ATOM 1016 C CA . GLU A 1 139 ? -7.387 -28.156 -8.086 1 98.44 139 GLU A CA 1
ATOM 1017 C C . GLU A 1 139 ? -5.898 -28.031 -7.77 1 98.44 139 GLU A C 1
ATOM 1019 O O . GLU A 1 139 ? -5.504 -28.016 -6.602 1 98.44 139 GLU A O 1
ATOM 1024 N N . VAL A 1 140 ? -5.137 -28 -8.82 1 98.69 140 VAL A N 1
ATOM 1025 C CA . VAL A 1 140 ? -3.693 -27.891 -8.641 1 98.69 140 VAL A CA 1
ATOM 1026 C C . VAL A 1 140 ? -3.367 -26.578 -7.926 1 98.69 140 VAL A C 1
ATOM 1028 O O . VAL A 1 140 ? -2.59 -26.562 -6.969 1 98.69 140 VAL A O 1
ATOM 1031 N N . ALA A 1 141 ? -3.928 -25.484 -8.312 1 98.88 141 ALA A N 1
ATOM 1032 C CA . ALA A 1 141 ? -3.672 -24.188 -7.672 1 98.88 141 ALA A CA 1
ATOM 1033 C C . ALA A 1 141 ? -4.008 -24.234 -6.184 1 98.88 141 ALA A C 1
ATOM 1035 O O . ALA A 1 141 ? -3.184 -23.859 -5.344 1 98.88 141 ALA A O 1
ATOM 1036 N N . LEU A 1 142 ? -5.191 -24.719 -5.906 1 98.69 142 LEU A N 1
ATOM 1037 C CA . LEU A 1 142 ? -5.625 -24.781 -4.516 1 98.69 142 LEU A CA 1
ATOM 1038 C C . LEU A 1 142 ? -4.645 -25.594 -3.676 1 98.69 142 LEU A C 1
ATOM 1040 O O . LEU A 1 142 ? -4.391 -25.266 -2.516 1 98.69 142 LEU A O 1
ATOM 1044 N N . SER A 1 143 ? -4.098 -26.594 -4.266 1 98.5 143 SER A N 1
ATOM 1045 C CA . SER A 1 143 ? -3.221 -27.5 -3.52 1 98.5 143 SER A CA 1
ATOM 1046 C C . SER A 1 143 ? -1.884 -26.844 -3.207 1 98.5 143 SER A C 1
ATOM 1048 O O . SER A 1 143 ? -1.165 -27.266 -2.305 1 98.5 143 SER A O 1
ATOM 1050 N N . PHE A 1 144 ? -1.506 -25.766 -3.875 1 98.62 144 PHE A N 1
ATOM 1051 C CA . PHE A 1 144 ? -0.206 -25.125 -3.688 1 98.62 144 PHE A CA 1
ATOM 1052 C C . PHE A 1 144 ? -0.334 -23.875 -2.83 1 98.62 144 PHE A C 1
ATOM 1054 O O . PHE A 1 144 ? 0.672 -23.312 -2.406 1 98.62 144 PHE A O 1
ATOM 1061 N N . VAL A 1 145 ? -1.528 -23.391 -2.529 1 98.69 145 VAL A N 1
ATOM 1062 C CA . VAL A 1 145 ? -1.723 -22.125 -1.818 1 98.69 145 VAL A CA 1
ATOM 1063 C C . VAL A 1 145 ? -1.043 -22.203 -0.453 1 98.69 145 VAL A C 1
ATOM 1065 O O . VAL A 1 145 ? -0.319 -21.281 -0.067 1 98.69 145 VAL A O 1
ATOM 1068 N N . GLY A 1 146 ? -1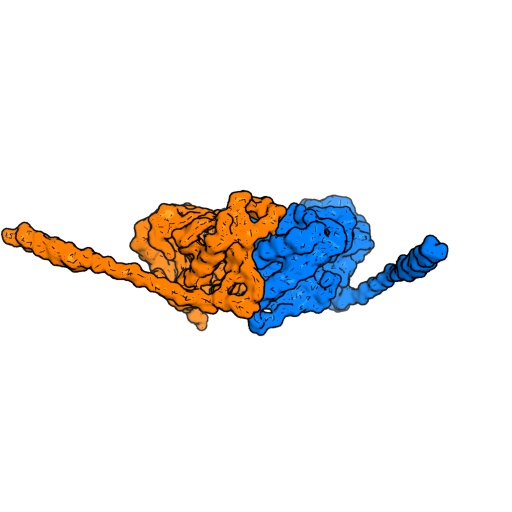.231 -23.281 0.264 1 98.19 146 GLY A N 1
ATOM 1069 C CA . GLY A 1 146 ? -0.644 -23.438 1.586 1 98.19 146 GLY A CA 1
ATOM 1070 C C . GLY A 1 146 ? 0.869 -23.312 1.584 1 98.19 146 GLY A C 1
ATOM 1071 O O . GLY A 1 146 ? 1.448 -22.688 2.471 1 98.19 146 GLY A O 1
ATOM 1072 N N . LYS A 1 147 ? 1.486 -23.953 0.614 1 98.12 147 LYS A N 1
ATOM 1073 C CA . LYS A 1 147 ? 2.939 -23.875 0.485 1 98.12 147 LYS A CA 1
ATOM 1074 C C . LYS A 1 147 ? 3.398 -22.422 0.319 1 98.12 147 LYS A C 1
ATOM 1076 O O . LYS A 1 147 ? 4.328 -21.984 0.995 1 98.12 147 LYS A O 1
ATOM 1081 N N . HIS A 1 148 ? 2.701 -21.672 -0.465 1 98.56 148 HIS A N 1
ATOM 1082 C CA . HIS A 1 148 ? 3.148 -20.328 -0.835 1 98.56 148 HIS A CA 1
ATOM 1083 C C . HIS A 1 148 ? 2.797 -19.312 0.245 1 98.56 148 HIS A C 1
ATOM 1085 O O . HIS A 1 148 ? 3.311 -18.188 0.239 1 98.56 148 HIS A O 1
ATOM 1091 N N . PHE A 1 149 ? 2.008 -19.719 1.193 1 98.62 149 PHE A N 1
ATOM 1092 C CA . PHE A 1 149 ? 1.817 -18.891 2.381 1 98.62 149 PHE A CA 1
ATOM 1093 C C . PHE A 1 149 ? 2.957 -19.094 3.371 1 98.62 149 PHE A C 1
ATOM 1095 O O . PHE A 1 149 ? 3.045 -18.391 4.379 1 98.62 149 PHE A O 1
ATOM 1102 N N . GLY A 1 150 ? 3.854 -20.016 3.057 1 98.62 150 GLY A N 1
ATOM 1103 C CA . GLY A 1 150 ? 4.922 -20.375 3.977 1 98.62 150 GLY A CA 1
ATOM 1104 C C . GLY A 1 150 ? 5.902 -19.25 4.227 1 98.62 150 GLY A C 1
ATOM 1105 O O . GLY A 1 150 ? 6.527 -19.188 5.289 1 98.62 150 GLY A O 1
ATOM 1106 N N . ASP A 1 151 ? 6.082 -18.328 3.307 1 98.62 151 ASP A N 1
ATOM 1107 C CA . ASP A 1 151 ? 6.992 -17.203 3.496 1 98.62 151 ASP A CA 1
ATOM 1108 C C . ASP A 1 151 ? 6.234 -15.883 3.49 1 98.62 151 ASP A C 1
ATOM 1110 O O . ASP A 1 151 ? 6.68 -14.914 2.879 1 98.62 151 ASP A O 1
ATOM 1114 N N . VAL A 1 152 ? 5.078 -15.914 4.078 1 98.69 152 VAL A N 1
ATOM 1115 C CA . VAL A 1 152 ? 4.297 -14.742 4.457 1 98.69 152 VAL A CA 1
ATOM 1116 C C . VAL A 1 152 ? 4.309 -14.578 5.977 1 98.69 152 VAL A C 1
ATOM 1118 O O . VAL A 1 152 ? 4.051 -15.539 6.707 1 98.69 152 VAL A O 1
ATOM 1121 N N . TYR A 1 153 ? 4.695 -13.43 6.426 1 98.44 153 TYR A N 1
ATOM 1122 C CA . TYR A 1 153 ? 4.781 -13.086 7.84 1 98.44 153 TYR A CA 1
ATOM 1123 C C . TYR A 1 153 ? 3.967 -11.836 8.148 1 98.44 153 TYR A C 1
ATOM 1125 O O . TYR A 1 153 ? 3.916 -10.906 7.34 1 98.44 153 TYR A O 1
ATOM 1133 N N . GLY A 1 154 ? 3.297 -11.828 9.328 1 96.62 154 GLY A N 1
ATOM 1134 C CA . GLY A 1 154 ? 2.549 -10.609 9.609 1 96.62 154 GLY A CA 1
ATOM 1135 C C . GLY A 1 154 ? 2.217 -10.445 11.086 1 96.62 154 GLY A C 1
ATOM 1136 O O . GLY A 1 154 ? 2.252 -11.406 11.844 1 96.62 154 GLY A O 1
ATOM 1137 N N . ASN A 1 155 ? 2.029 -9.297 11.469 1 95.88 155 ASN A N 1
ATOM 1138 C CA . ASN A 1 155 ? 1.426 -8.875 12.727 1 95.88 155 ASN A CA 1
ATOM 1139 C C . ASN A 1 155 ? 0.509 -7.668 12.539 1 95.88 155 ASN A C 1
ATOM 1141 O O . ASN A 1 155 ? 0.171 -7.316 11.406 1 95.88 155 ASN A O 1
ATOM 1145 N N . SER A 1 156 ? 0.059 -7.07 13.594 1 95.38 156 SER A N 1
ATOM 1146 C CA . SER A 1 156 ? -0.931 -6.004 13.484 1 95.38 156 SER A CA 1
ATOM 1147 C C . SER A 1 156 ? -0.355 -4.785 12.766 1 95.38 156 SER A C 1
ATOM 1149 O O . SER A 1 156 ? -1.102 -3.953 12.25 1 95.38 156 SER A O 1
ATOM 1151 N N . ALA A 1 157 ? 0.998 -4.664 12.664 1 97.12 157 ALA A N 1
ATOM 1152 C CA . ALA A 1 157 ? 1.637 -3.484 12.086 1 97.12 157 ALA A CA 1
ATOM 1153 C C . ALA A 1 157 ? 1.815 -3.645 10.578 1 97.12 157 ALA A C 1
ATOM 1155 O O . ALA A 1 157 ? 2.086 -2.67 9.867 1 97.12 157 ALA A O 1
ATOM 1156 N N . GLY A 1 158 ? 1.693 -4.852 10.125 1 98 158 GLY A N 1
ATOM 1157 C CA . GLY A 1 158 ? 1.866 -5.047 8.695 1 98 158 GLY A CA 1
ATOM 1158 C C . GLY A 1 158 ? 2.217 -6.477 8.32 1 98 158 GLY A C 1
ATOM 1159 O O . GLY A 1 158 ? 1.887 -7.41 9.055 1 98 158 GLY A O 1
ATOM 1160 N N . HIS A 1 159 ? 2.773 -6.637 7.074 1 98.75 159 HIS A N 1
ATOM 1161 C CA . HIS A 1 159 ? 3.148 -7.98 6.645 1 98.75 159 HIS A CA 1
ATOM 1162 C C . HIS A 1 159 ? 4.359 -7.945 5.719 1 98.75 159 HIS A C 1
ATOM 1164 O O . HIS A 1 159 ? 4.711 -6.891 5.191 1 98.75 159 HIS A O 1
ATOM 1170 N N . LEU A 1 160 ? 4.996 -9.086 5.637 1 98.88 160 LEU A N 1
ATOM 1171 C CA . LEU A 1 160 ? 6.055 -9.406 4.684 1 98.88 160 LEU A CA 1
ATOM 1172 C C . LEU A 1 160 ? 5.676 -10.617 3.836 1 98.88 160 LEU A C 1
ATOM 1174 O O . LEU A 1 160 ? 5.07 -11.562 4.34 1 98.88 160 LEU A O 1
ATOM 1178 N N . GLU A 1 161 ? 6.07 -10.57 2.598 1 98.94 161 GLU A N 1
ATOM 1179 C CA . GLU A 1 161 ? 5.863 -11.727 1.733 1 98.94 161 GLU A CA 1
ATOM 1180 C C . GLU A 1 161 ? 7.059 -11.953 0.815 1 98.94 161 GLU A C 1
ATOM 1182 O O . GLU A 1 161 ? 7.617 -11 0.265 1 98.94 161 GLU A O 1
ATOM 1187 N N . PHE A 1 162 ? 7.387 -13.18 0.696 1 98.94 162 PHE A N 1
ATOM 1188 C CA . PHE A 1 162 ? 8.461 -13.625 -0.176 1 98.94 162 PHE A CA 1
ATOM 1189 C C . PHE A 1 162 ? 8.023 -14.828 -1.004 1 98.94 162 PHE A C 1
ATOM 1191 O O . PHE A 1 162 ? 7.484 -15.797 -0.464 1 98.94 162 PHE A O 1
ATOM 1198 N N . GLN A 1 163 ? 8.203 -14.773 -2.285 1 98.94 163 GLN A N 1
ATOM 1199 C CA . GLN A 1 163 ? 7.855 -15.875 -3.182 1 98.94 163 GLN A CA 1
ATOM 1200 C C . GLN A 1 163 ? 9.031 -16.234 -4.086 1 98.94 163 GLN A C 1
ATOM 1202 O O . GLN A 1 163 ? 9.82 -15.367 -4.465 1 98.94 163 GLN A O 1
ATOM 1207 N N . TYR A 1 164 ? 9.117 -17.453 -4.383 1 98.88 164 TYR A N 1
ATOM 1208 C CA . TYR A 1 164 ? 10.195 -17.984 -5.203 1 98.88 164 TYR A CA 1
ATOM 1209 C C . TYR A 1 164 ? 9.711 -19.141 -6.074 1 98.88 164 TYR A C 1
ATOM 1211 O O . TYR A 1 164 ? 8.906 -19.953 -5.629 1 98.88 164 TYR A O 1
ATOM 1219 N N . THR A 1 165 ? 10.133 -19.156 -7.285 1 98.81 165 THR A N 1
ATOM 1220 C CA . THR A 1 165 ? 10.062 -20.344 -8.133 1 98.81 165 THR A CA 1
ATOM 1221 C C . THR A 1 165 ? 11.344 -20.484 -8.953 1 98.81 165 THR A C 1
ATOM 1223 O O . THR A 1 165 ? 11.93 -19.5 -9.391 1 98.81 165 THR A O 1
ATOM 1226 N N . ALA A 1 166 ? 11.734 -21.75 -9.156 1 98.5 166 ALA A N 1
ATOM 1227 C CA . ALA A 1 166 ? 12.93 -22.016 -9.961 1 98.5 166 ALA A CA 1
ATOM 1228 C C . ALA A 1 166 ? 12.648 -21.781 -11.445 1 98.5 166 ALA A C 1
ATOM 1230 O O . ALA A 1 166 ? 13.57 -21.531 -12.227 1 98.5 166 ALA A O 1
ATOM 1231 N N . ARG A 1 167 ? 11.406 -21.984 -11.82 1 98.5 167 ARG A N 1
ATOM 1232 C CA . ARG A 1 167 ? 11.023 -21.891 -13.227 1 98.5 167 ARG A CA 1
ATOM 1233 C C . ARG A 1 167 ? 9.664 -21.219 -13.383 1 98.5 167 ARG A C 1
ATOM 1235 O O . ARG A 1 167 ? 8.625 -21.891 -13.352 1 98.5 167 ARG A O 1
ATOM 1242 N N . ALA A 1 168 ? 9.688 -19.906 -13.711 1 98.81 168 ALA A N 1
ATOM 1243 C CA . ALA A 1 168 ? 8.438 -19.188 -13.914 1 98.81 168 ALA A CA 1
ATOM 1244 C C . ALA A 1 168 ? 7.742 -19.641 -15.195 1 98.81 168 ALA A C 1
ATOM 1246 O O . ALA A 1 168 ? 8.398 -20.047 -16.156 1 98.81 168 ALA A O 1
ATOM 1247 N N . SER A 1 169 ? 6.465 -19.609 -15.133 1 98.69 169 SER A N 1
ATOM 1248 C CA . SER A 1 169 ? 5.648 -19.922 -16.312 1 98.69 169 SER A CA 1
ATOM 1249 C C . SER A 1 169 ? 4.719 -18.766 -16.656 1 98.69 169 SER A C 1
ATOM 1251 O O . SER A 1 169 ? 4.969 -17.625 -16.25 1 98.69 169 SER A O 1
ATOM 1253 N N . TYR A 1 170 ? 3.707 -19.016 -17.438 1 98.5 170 TYR A N 1
ATOM 1254 C CA . TYR A 1 170 ? 2.959 -18 -18.156 1 98.5 170 TYR A CA 1
ATOM 1255 C C . TYR A 1 170 ? 2.098 -17.172 -17.203 1 98.5 170 TYR A C 1
ATOM 1257 O O . TYR A 1 170 ? 1.789 -16.016 -17.484 1 98.5 170 TYR A O 1
ATOM 1265 N N . CYS A 1 171 ? 1.688 -17.719 -16.094 1 98.81 171 CYS A N 1
ATOM 1266 C CA . CYS A 1 171 ? 0.905 -16.938 -15.133 1 98.81 171 CYS A CA 1
ATOM 1267 C C . CYS A 1 171 ? 1.732 -15.805 -14.547 1 98.81 171 CYS A C 1
ATOM 1269 O O . CYS A 1 171 ? 1.273 -14.664 -14.492 1 98.81 171 CYS A O 1
ATOM 1271 N N . LEU A 1 172 ? 2.945 -16.078 -14.195 1 98.88 172 LEU A N 1
ATOM 1272 C CA . LEU A 1 172 ? 3.822 -15.078 -13.594 1 98.88 172 LEU A CA 1
ATOM 1273 C C . LEU A 1 172 ? 4.312 -14.078 -14.641 1 98.88 172 LEU A C 1
ATOM 1275 O O . LEU A 1 172 ? 4.535 -12.906 -14.336 1 98.88 172 LEU A O 1
ATOM 1279 N N . GLU A 1 173 ? 4.504 -14.609 -15.812 1 98.81 173 GLU A N 1
ATOM 1280 C CA . GLU A 1 173 ? 4.809 -13.672 -16.891 1 98.81 173 GLU A CA 1
ATOM 1281 C C . GLU A 1 173 ? 3.699 -12.641 -17.062 1 98.81 173 GLU A C 1
ATOM 1283 O O . GLU A 1 173 ? 3.969 -11.438 -17.125 1 98.81 173 GLU A O 1
ATOM 1288 N N . LYS A 1 174 ? 2.463 -13.086 -17.125 1 98.19 174 LYS A N 1
ATOM 1289 C CA . LYS A 1 174 ? 1.318 -12.203 -17.344 1 98.19 174 LYS A CA 1
ATOM 1290 C C . LYS A 1 174 ? 1.126 -11.258 -16.156 1 98.19 174 LYS A C 1
ATOM 1292 O O . LYS A 1 174 ? 0.829 -10.078 -16.344 1 98.19 174 LYS A O 1
ATOM 1297 N N . ALA A 1 175 ? 1.313 -11.758 -14.945 1 98.19 175 ALA A N 1
ATOM 1298 C CA . ALA A 1 175 ? 1.032 -10.992 -13.734 1 98.19 175 ALA A CA 1
ATOM 1299 C C . ALA A 1 175 ? 2.129 -9.969 -13.461 1 98.19 175 ALA A C 1
ATOM 1301 O O . ALA A 1 175 ? 1.842 -8.828 -13.086 1 98.19 175 ALA A O 1
ATOM 1302 N N . PHE A 1 176 ? 3.406 -10.406 -13.617 1 98.38 176 PHE A N 1
ATOM 1303 C CA . PHE A 1 176 ? 4.484 -9.633 -13.016 1 98.38 176 PHE A CA 1
ATOM 1304 C C . PHE A 1 176 ? 5.629 -9.43 -14 1 98.38 176 PHE A C 1
ATOM 1306 O O . PHE A 1 176 ? 6.656 -8.844 -13.656 1 98.38 176 PHE A O 1
ATOM 1313 N N . GLY A 1 177 ? 5.504 -9.992 -15.18 1 98.44 177 GLY A N 1
ATOM 1314 C CA . GLY A 1 177 ? 6.535 -9.828 -16.188 1 98.44 177 GLY A CA 1
ATOM 1315 C C . GLY A 1 177 ? 7.688 -10.797 -16.031 1 98.44 177 GLY A C 1
ATOM 1316 O O . GLY A 1 177 ? 8.781 -10.57 -16.547 1 98.44 177 GLY A O 1
ATOM 1317 N N . ALA A 1 178 ? 7.48 -11.859 -15.305 1 98.88 178 ALA A N 1
ATOM 1318 C CA . ALA A 1 178 ? 8.531 -12.867 -15.133 1 98.88 178 ALA A CA 1
ATOM 1319 C C . ALA A 1 178 ? 8.992 -13.414 -16.484 1 98.88 178 ALA A C 1
ATOM 1321 O O . ALA A 1 178 ? 8.234 -13.414 -17.453 1 98.88 178 ALA A O 1
ATOM 1322 N N . VAL A 1 179 ? 10.234 -13.883 -16.484 1 98.69 179 VAL A N 1
ATOM 1323 C CA . VAL A 1 179 ? 10.766 -14.516 -17.688 1 98.69 179 VAL A CA 1
ATOM 1324 C C . VAL A 1 179 ? 10.5 -16.016 -17.625 1 98.69 179 VAL A C 1
ATOM 1326 O O . VAL A 1 179 ? 11.008 -16.719 -16.75 1 98.69 179 VAL A O 1
ATOM 1329 N N . VAL A 1 180 ? 9.727 -16.516 -18.625 1 98.69 180 VAL A N 1
ATOM 1330 C CA . VAL A 1 180 ? 9.336 -17.922 -18.641 1 98.69 180 VAL A CA 1
ATOM 1331 C C . VAL A 1 180 ? 10.578 -18.812 -18.672 1 98.69 180 VAL A C 1
ATOM 1333 O O . VAL A 1 180 ? 11.508 -18.562 -19.438 1 98.69 180 VAL A O 1
ATOM 1336 N N . GLY A 1 181 ? 10.547 -19.75 -17.797 1 98.56 181 GLY A N 1
ATOM 1337 C CA . GLY A 1 181 ? 11.625 -20.719 -17.766 1 98.56 181 GLY A CA 1
ATOM 1338 C C . GLY A 1 181 ? 12.766 -20.328 -16.844 1 98.56 181 GLY A C 1
ATOM 1339 O O . GLY A 1 181 ? 13.672 -21.109 -16.594 1 98.56 181 GLY A O 1
ATOM 1340 N N . LYS A 1 182 ? 12.695 -19.141 -16.312 1 98.81 182 LYS A N 1
ATOM 1341 C CA . LYS A 1 182 ? 13.758 -18.656 -15.43 1 98.81 182 LYS A CA 1
ATOM 1342 C C . LYS A 1 182 ? 13.273 -18.562 -13.984 1 98.81 182 LYS A C 1
ATOM 1344 O O . LYS A 1 182 ? 12.07 -18.547 -13.727 1 98.81 182 LYS A O 1
ATOM 1349 N N . ALA A 1 183 ? 14.297 -18.531 -13.117 1 98.88 183 ALA A N 1
ATOM 1350 C CA . ALA A 1 183 ? 13.953 -18.312 -11.719 1 98.88 183 ALA A CA 1
ATOM 1351 C C . ALA A 1 183 ? 13.352 -16.922 -11.516 1 98.88 183 ALA A C 1
ATOM 1353 O O . ALA A 1 183 ? 13.688 -15.977 -12.242 1 98.88 183 ALA A O 1
ATOM 1354 N N . PHE A 1 184 ? 12.492 -16.875 -10.609 1 98.94 184 PHE A N 1
ATOM 1355 C CA . PHE A 1 184 ? 11.742 -15.641 -10.352 1 98.94 184 PHE A CA 1
ATOM 1356 C C . PHE A 1 184 ? 11.453 -15.484 -8.859 1 98.94 184 PHE A C 1
ATOM 1358 O O . PHE A 1 184 ? 11.172 -16.469 -8.172 1 98.94 184 PHE A O 1
ATOM 1365 N N . GLY A 1 185 ? 11.594 -14.195 -8.336 1 98.94 185 GLY A N 1
ATOM 1366 C CA . GLY A 1 185 ? 11.336 -13.891 -6.938 1 98.94 185 GLY A CA 1
ATOM 1367 C C . GLY A 1 185 ? 10.664 -12.539 -6.738 1 98.94 185 GLY A C 1
ATOM 1368 O O . GLY A 1 185 ? 10.75 -11.664 -7.598 1 98.94 185 GLY A O 1
ATOM 1369 N N . ILE A 1 186 ? 9.938 -12.453 -5.613 1 98.94 186 ILE A N 1
ATOM 1370 C CA . ILE A 1 186 ? 9.359 -11.164 -5.242 1 98.94 186 ILE A CA 1
ATOM 1371 C C . ILE A 1 186 ? 9.594 -10.906 -3.756 1 98.94 186 ILE A C 1
ATOM 1373 O O . ILE A 1 186 ? 9.641 -11.844 -2.955 1 98.94 186 ILE A O 1
ATOM 1377 N N . THR A 1 187 ? 9.797 -9.695 -3.383 1 98.94 187 THR A N 1
ATOM 1378 C CA . THR A 1 187 ? 9.75 -9.211 -2.008 1 98.94 187 THR A CA 1
ATOM 1379 C C . THR A 1 187 ? 8.625 -8.195 -1.833 1 98.94 187 THR A C 1
ATOM 1381 O O . THR A 1 187 ? 8.445 -7.309 -2.672 1 98.94 187 THR A O 1
ATOM 1384 N N . VAL A 1 188 ? 7.816 -8.391 -0.832 1 98.94 188 VAL A N 1
ATOM 1385 C CA . VAL A 1 188 ? 6.695 -7.512 -0.526 1 98.94 188 VAL A CA 1
ATOM 1386 C C . VAL A 1 188 ? 6.797 -7.023 0.917 1 98.94 188 VAL A C 1
ATOM 1388 O O . VAL A 1 188 ? 6.98 -7.824 1.837 1 98.94 188 VAL A O 1
ATOM 1391 N N . GLY A 1 189 ? 6.754 -5.723 1.109 1 98.88 189 GLY A N 1
ATOM 1392 C CA . GLY A 1 189 ? 6.762 -5.152 2.447 1 98.88 189 GLY A CA 1
ATOM 1393 C C . GLY A 1 189 ? 5.625 -4.184 2.691 1 98.88 189 GLY A C 1
ATOM 1394 O O . GLY A 1 189 ? 5.305 -3.359 1.83 1 98.88 189 GLY A O 1
ATOM 1395 N N . ALA A 1 190 ? 4.996 -4.332 3.832 1 98.81 190 ALA A N 1
ATOM 1396 C CA . ALA A 1 190 ? 3.951 -3.453 4.352 1 98.81 190 ALA A CA 1
ATOM 1397 C C . ALA A 1 190 ? 4.18 -3.141 5.828 1 98.81 190 ALA A C 1
ATOM 1399 O O . ALA A 1 190 ? 4.391 -4.047 6.633 1 98.81 190 ALA A O 1
ATOM 1400 N N . PRO A 1 191 ? 4.16 -1.813 6.27 1 98.69 191 PRO A N 1
ATOM 1401 C CA . PRO A 1 191 ? 3.893 -0.643 5.434 1 98.69 191 PRO A CA 1
ATOM 1402 C C . PRO A 1 191 ? 4.938 -0.451 4.336 1 98.69 191 PRO A C 1
ATOM 1404 O O . PRO A 1 191 ? 6.035 -1.009 4.422 1 98.69 191 PRO A O 1
ATOM 1407 N N . SER A 1 192 ? 4.609 0.294 3.361 1 98.88 192 SER A N 1
ATOM 1408 C CA . SER A 1 192 ? 5.262 0.325 2.057 1 98.88 192 SER A CA 1
ATOM 1409 C C . SER A 1 192 ? 6.742 0.679 2.188 1 98.88 192 SER A C 1
ATOM 1411 O O . SER A 1 192 ? 7.566 0.211 1.402 1 98.88 192 SER A O 1
ATOM 1413 N N . GLY A 1 193 ? 7.102 1.515 3.139 1 98.81 193 GLY A N 1
ATOM 1414 C CA . GLY A 1 193 ? 8.5 1.896 3.289 1 98.81 193 GLY A CA 1
ATOM 1415 C C . GLY A 1 193 ? 9.422 0.714 3.523 1 98.81 193 GLY A C 1
ATOM 1416 O O . GLY A 1 193 ? 10.57 0.718 3.078 1 98.81 193 GLY A O 1
ATOM 1417 N N . ILE A 1 194 ? 8.961 -0.269 4.242 1 98.88 194 ILE A N 1
ATOM 1418 C CA . ILE A 1 194 ? 9.734 -1.481 4.477 1 98.88 194 ILE A CA 1
ATOM 1419 C C . ILE A 1 194 ? 10.039 -2.166 3.146 1 98.88 194 ILE A C 1
ATOM 1421 O O . ILE A 1 194 ? 11.133 -2.697 2.949 1 98.88 194 ILE A O 1
ATOM 1425 N N . GLY A 1 195 ? 9.07 -2.131 2.234 1 98.94 195 GLY A N 1
ATOM 1426 C CA . GLY A 1 195 ? 9.266 -2.748 0.932 1 98.94 195 GLY A CA 1
ATOM 1427 C C . GLY A 1 195 ? 10.422 -2.15 0.151 1 98.94 195 GLY A C 1
ATOM 1428 O O . GLY A 1 195 ? 11.086 -2.85 -0.613 1 98.94 195 GLY A O 1
ATOM 1429 N N . ILE A 1 196 ? 10.648 -0.859 0.329 1 98.94 196 ILE A N 1
ATOM 1430 C CA . ILE A 1 196 ? 11.781 -0.225 -0.344 1 98.94 196 ILE A CA 1
ATOM 1431 C C . ILE A 1 196 ? 13.086 -0.78 0.212 1 98.94 196 ILE A C 1
ATOM 1433 O O . ILE A 1 196 ? 14.016 -1.079 -0.546 1 98.94 196 ILE A O 1
ATOM 1437 N N . VAL A 1 197 ? 13.156 -0.938 1.516 1 98.88 197 VAL A N 1
ATOM 1438 C CA . VAL A 1 197 ? 14.359 -1.469 2.145 1 98.88 197 VAL A CA 1
ATOM 1439 C C . VAL A 1 197 ? 14.586 -2.91 1.696 1 98.88 197 VAL A C 1
ATOM 1441 O O . VAL A 1 197 ? 15.719 -3.322 1.454 1 98.88 197 VAL A O 1
ATOM 1444 N N . LEU A 1 198 ? 13.508 -3.678 1.572 1 98.94 198 LEU A N 1
ATOM 1445 C CA . LEU A 1 198 ? 13.617 -5.051 1.092 1 98.94 198 LEU A CA 1
ATOM 1446 C C . LEU A 1 198 ? 14.195 -5.086 -0.319 1 98.94 198 LEU A C 1
ATOM 1448 O O . LEU A 1 198 ? 15.086 -5.891 -0.613 1 98.94 198 LEU A O 1
ATOM 1452 N N . ALA A 1 199 ? 13.688 -4.242 -1.178 1 98.94 199 ALA A N 1
ATOM 1453 C CA . ALA A 1 199 ? 14.156 -4.195 -2.561 1 98.94 199 ALA A CA 1
ATOM 1454 C C . ALA A 1 199 ? 15.641 -3.861 -2.621 1 98.94 199 ALA A C 1
ATOM 1456 O O . ALA A 1 199 ? 16.406 -4.504 -3.352 1 98.94 199 ALA A O 1
ATOM 1457 N N . ASP A 1 200 ? 16.016 -2.84 -1.87 1 98.88 200 ASP A N 1
ATOM 1458 C CA . ASP A 1 200 ? 17.422 -2.432 -1.806 1 98.88 200 ASP A CA 1
ATOM 1459 C C . ASP A 1 200 ? 18.297 -3.578 -1.319 1 98.88 200 ASP A C 1
ATOM 1461 O O . ASP A 1 200 ? 19.344 -3.852 -1.904 1 98.88 200 ASP A O 1
ATOM 1465 N N . THR A 1 201 ? 17.875 -4.238 -0.218 1 98.88 201 THR A N 1
ATOM 1466 C CA . THR A 1 201 ? 18.641 -5.328 0.38 1 98.88 201 THR A CA 1
ATOM 1467 C C . THR A 1 201 ? 18.766 -6.5 -0.592 1 98.88 201 THR A C 1
ATOM 1469 O O . THR A 1 201 ? 19.859 -7.062 -0.757 1 98.88 201 THR A O 1
ATOM 1472 N N . ALA A 1 202 ? 17.656 -6.879 -1.219 1 98.94 202 ALA A N 1
ATOM 1473 C CA . ALA A 1 202 ? 17.688 -7.977 -2.182 1 98.94 202 ALA A CA 1
ATOM 1474 C C . ALA A 1 202 ? 18.703 -7.703 -3.293 1 98.94 202 ALA A C 1
ATOM 1476 O O . ALA A 1 202 ? 19.516 -8.57 -3.631 1 98.94 202 ALA A O 1
ATOM 1477 N N . SER A 1 203 ? 18.672 -6.512 -3.791 1 98.75 203 SER A N 1
ATOM 1478 C CA . SER A 1 203 ? 19.516 -6.133 -4.922 1 98.75 203 SER A CA 1
ATOM 1479 C C . SER A 1 203 ? 20.984 -6.117 -4.531 1 98.75 203 SER A C 1
ATOM 1481 O O . SER A 1 203 ? 21.859 -6.363 -5.371 1 98.75 203 SER A O 1
ATOM 1483 N N . LYS A 1 204 ? 21.25 -5.871 -3.283 1 98.31 204 LYS A N 1
ATOM 1484 C CA . LYS A 1 204 ? 22.625 -5.781 -2.814 1 98.31 204 LYS A CA 1
ATOM 1485 C C . LYS A 1 204 ? 23.141 -7.141 -2.359 1 98.31 204 LYS A C 1
ATOM 1487 O O . LYS A 1 204 ? 24.359 -7.344 -2.244 1 98.31 204 LYS A O 1
ATOM 1492 N N . THR A 1 205 ? 22.297 -8.031 -2.018 1 98.5 205 THR A N 1
ATOM 1493 C CA . THR A 1 205 ? 22.672 -9.305 -1.422 1 98.5 205 THR A CA 1
ATOM 1494 C C . THR A 1 205 ? 23.172 -10.273 -2.486 1 98.5 205 THR A C 1
ATOM 1496 O O . THR A 1 205 ? 24.062 -11.086 -2.227 1 98.5 205 THR A O 1
ATOM 1499 N N . ALA A 1 206 ? 22.578 -10.32 -3.664 1 98.5 206 ALA A N 1
ATOM 1500 C CA . ALA A 1 206 ? 22.938 -11.242 -4.738 1 98.5 206 ALA A CA 1
ATOM 1501 C C . ALA A 1 206 ? 22.766 -10.586 -6.105 1 98.5 206 ALA A C 1
ATOM 1503 O O . ALA A 1 206 ? 22.062 -9.578 -6.23 1 98.5 206 ALA A O 1
ATOM 1504 N N . THR A 1 207 ? 23.469 -11.18 -7.113 1 98.19 207 THR A N 1
ATOM 1505 C CA . THR A 1 207 ? 23.312 -10.68 -8.477 1 98.19 207 THR A CA 1
ATOM 1506 C C . THR A 1 207 ? 21.984 -11.117 -9.07 1 98.19 207 THR A C 1
ATOM 1508 O O . THR A 1 207 ? 21.828 -12.266 -9.477 1 98.19 207 THR A O 1
ATOM 1511 N N . ILE A 1 208 ? 21.078 -10.188 -9.133 1 98.75 208 ILE A N 1
ATOM 1512 C CA . ILE A 1 208 ? 19.75 -10.438 -9.711 1 98.75 208 ILE A CA 1
ATOM 1513 C C . ILE A 1 208 ? 19.453 -9.391 -10.773 1 98.75 208 ILE A C 1
ATOM 1515 O O . ILE A 1 208 ? 20.172 -8.391 -10.891 1 98.75 208 ILE A O 1
ATOM 1519 N N . ASP A 1 209 ? 18.469 -9.68 -11.609 1 98.75 209 ASP A N 1
ATOM 1520 C CA . ASP A 1 209 ? 17.984 -8.766 -12.641 1 98.75 209 ASP A CA 1
ATOM 1521 C C . ASP A 1 209 ? 16.609 -8.211 -12.289 1 98.75 209 ASP A C 1
ATOM 1523 O O . ASP A 1 209 ? 15.594 -8.883 -12.492 1 98.75 209 ASP A O 1
ATOM 1527 N N . PRO A 1 210 ? 16.578 -6.961 -11.828 1 98.81 210 PRO A N 1
ATOM 1528 C CA . PRO A 1 210 ? 15.281 -6.363 -11.5 1 98.81 210 PRO A CA 1
ATOM 1529 C C . PRO A 1 210 ? 14.352 -6.266 -12.711 1 98.81 210 PRO A C 1
ATOM 1531 O O . PRO A 1 210 ? 14.805 -5.969 -13.82 1 98.81 210 PRO A O 1
ATOM 1534 N N . ILE A 1 211 ? 13.133 -6.52 -12.508 1 98.75 211 ILE A N 1
ATOM 1535 C CA . ILE A 1 211 ? 12.133 -6.434 -13.562 1 98.75 211 ILE A CA 1
ATOM 1536 C C . ILE A 1 211 ? 11.281 -5.18 -13.367 1 98.75 211 ILE A C 1
ATOM 1538 O O . ILE A 1 211 ? 11.133 -4.371 -14.289 1 98.75 211 ILE A O 1
ATOM 1542 N N . SER A 1 212 ? 10.711 -5.039 -12.18 1 98.69 212 SER A N 1
ATOM 1543 C CA . SER A 1 212 ? 9.875 -3.879 -11.883 1 98.69 212 SER A CA 1
ATOM 1544 C C . SER A 1 212 ? 9.695 -3.693 -10.383 1 98.69 212 SER A C 1
ATOM 1546 O O . SER A 1 212 ? 10.07 -4.566 -9.594 1 98.69 212 SER A O 1
ATOM 1548 N N . ILE A 1 213 ? 9.211 -2.529 -9.961 1 98.75 213 ILE A N 1
ATOM 1549 C CA . ILE A 1 213 ? 8.844 -2.211 -8.586 1 98.75 213 ILE A CA 1
ATOM 1550 C C . ILE A 1 213 ? 7.453 -1.577 -8.555 1 98.75 213 ILE A C 1
ATOM 1552 O O . ILE A 1 213 ? 7.141 -0.721 -9.391 1 98.75 213 ILE A O 1
ATOM 1556 N N . ALA A 1 214 ? 6.582 -2.123 -7.785 1 98.75 214 ALA A N 1
ATOM 1557 C CA . ALA A 1 214 ? 5.234 -1.592 -7.629 1 98.75 214 ALA A CA 1
ATOM 1558 C C . ALA A 1 214 ? 5.094 -0.834 -6.309 1 98.75 214 ALA A C 1
ATOM 1560 O O . ALA A 1 214 ? 5.484 -1.336 -5.254 1 98.75 214 ALA A O 1
ATOM 1561 N N . THR A 1 215 ? 4.633 0.379 -6.367 1 98.69 215 THR A N 1
ATOM 1562 C CA . THR A 1 215 ? 4.379 1.225 -5.207 1 98.69 215 THR A CA 1
ATOM 1563 C C . THR A 1 215 ? 2.902 1.599 -5.121 1 98.69 215 THR A C 1
ATOM 1565 O O . THR A 1 215 ? 2.139 1.352 -6.059 1 98.69 215 THR A O 1
ATOM 1568 N N . PRO A 1 216 ? 2.471 2.199 -4.004 1 98.31 216 PRO A N 1
ATOM 1569 C CA . PRO A 1 216 ? 1.046 2.506 -3.855 1 98.31 216 PRO A CA 1
ATOM 1570 C C . PRO A 1 216 ? 0.521 3.426 -4.957 1 98.31 216 PRO A C 1
ATOM 1572 O O . PRO A 1 216 ? -0.636 3.309 -5.367 1 98.31 216 PRO A O 1
ATOM 1575 N N . GLY A 1 217 ? 1.362 4.254 -5.465 1 96.88 217 GLY A N 1
ATOM 1576 C CA . GLY A 1 217 ? 0.848 5.309 -6.32 1 96.88 217 GLY A CA 1
ATOM 1577 C C . GLY A 1 217 ? 1.267 5.16 -7.77 1 96.88 217 GLY A C 1
ATOM 1578 O O . GLY A 1 217 ? 0.949 6.012 -8.602 1 96.88 217 GLY A O 1
ATOM 1579 N N . ASN A 1 218 ? 1.934 4.121 -8.156 1 96.19 218 ASN A N 1
ATOM 1580 C CA . ASN A 1 218 ? 2.445 4.086 -9.523 1 96.19 218 ASN A CA 1
ATOM 1581 C C . ASN A 1 218 ? 1.642 3.131 -10.398 1 96.19 218 ASN A C 1
ATOM 1583 O O . ASN A 1 218 ? 2.084 2.762 -11.492 1 96.19 218 ASN A O 1
ATOM 1587 N N . GLY A 1 219 ? 0.492 2.697 -9.867 1 93.69 219 GLY A N 1
ATOM 1588 C CA . GLY A 1 219 ? -0.394 1.856 -10.664 1 93.69 219 GLY A CA 1
ATOM 1589 C C . GLY A 1 219 ? -0.131 0.374 -10.477 1 93.69 219 GLY A C 1
ATOM 1590 O O . GLY A 1 219 ? -0.869 -0.463 -11 1 93.69 219 GLY A O 1
ATOM 1591 N N . GLY A 1 220 ? 0.782 0.038 -9.57 1 94.88 220 GLY A N 1
ATOM 1592 C CA . GLY A 1 220 ? 1.202 -1.354 -9.508 1 94.88 220 GLY A CA 1
ATOM 1593 C C . GLY A 1 220 ? 0.574 -2.113 -8.352 1 94.88 220 GLY A C 1
ATOM 1594 O O . GLY A 1 220 ? 0.649 -3.342 -8.297 1 94.88 220 GLY A O 1
ATOM 1595 N N . THR A 1 221 ? -0.128 -1.431 -7.438 1 97.19 221 THR A N 1
ATOM 1596 C CA . THR A 1 221 ? -0.544 -2.17 -6.25 1 97.19 221 THR A CA 1
ATOM 1597 C C . THR A 1 221 ? -2.021 -1.932 -5.957 1 97.19 221 THR A C 1
ATOM 1599 O O . THR A 1 221 ? -2.488 -2.195 -4.844 1 97.19 221 THR A O 1
ATOM 1602 N N . SER A 1 222 ? -2.793 -1.378 -6.918 1 97.06 222 SER A N 1
ATOM 1603 C CA . SER A 1 222 ? -4.184 -1.04 -6.637 1 97.06 222 SER A CA 1
ATOM 1604 C C . SER A 1 222 ? -4.312 -0.248 -5.34 1 97.06 222 SER A C 1
ATOM 1606 O O . SER A 1 222 ? -5.223 -0.49 -4.547 1 97.06 222 SER A O 1
ATOM 1608 N N . PHE A 1 223 ? -3.35 0.56 -5 1 97.69 223 PHE A N 1
ATOM 1609 C CA . PHE A 1 223 ? -3.291 1.49 -3.879 1 97.69 223 PHE A CA 1
ATOM 1610 C C . PHE A 1 223 ? -3.172 0.739 -2.559 1 97.69 223 PHE A C 1
ATOM 1612 O O . PHE A 1 223 ? -3.562 1.253 -1.509 1 97.69 223 PHE A O 1
ATOM 1619 N N . SER A 1 224 ? -2.703 -0.518 -2.6 1 98.31 224 SER A N 1
ATOM 1620 C CA . SER A 1 224 ? -2.34 -1.162 -1.341 1 98.31 224 SER A CA 1
ATOM 1621 C C . SER A 1 224 ? -1.149 -0.468 -0.688 1 98.31 224 SER A C 1
ATOM 1623 O O . SER A 1 224 ? -0.479 0.352 -1.318 1 98.31 224 SER A O 1
ATOM 1625 N N . ASN A 1 225 ? -0.975 -0.655 0.605 1 98.69 225 ASN A N 1
ATOM 1626 C CA . ASN A 1 225 ? 0.134 -0.071 1.352 1 98.69 225 ASN A CA 1
ATOM 1627 C C . ASN A 1 225 ? 1.368 -0.968 1.314 1 98.69 225 ASN A C 1
ATOM 1629 O O . ASN A 1 225 ? 1.869 -1.385 2.359 1 98.69 225 ASN A O 1
ATOM 1633 N N . GLU A 1 226 ? 1.815 -1.26 0.084 1 98.81 226 GLU A N 1
ATOM 1634 C CA . GLU A 1 226 ? 2.922 -2.18 -0.164 1 98.81 226 GLU A CA 1
ATOM 1635 C C . GLU A 1 226 ? 3.896 -1.606 -1.188 1 98.81 226 GLU A C 1
ATOM 1637 O O . GLU A 1 226 ? 3.504 -0.828 -2.061 1 98.81 226 GLU A O 1
ATOM 1642 N N . VAL A 1 227 ? 5.145 -1.958 -1.024 1 98.94 227 VAL A N 1
ATOM 1643 C CA . VAL A 1 227 ? 6.074 -1.923 -2.15 1 98.94 227 VAL A CA 1
ATOM 1644 C C . VAL A 1 227 ? 6.5 -3.344 -2.512 1 98.94 227 VAL A C 1
ATOM 1646 O O . VAL A 1 227 ? 6.91 -4.117 -1.641 1 98.94 227 VAL A O 1
ATOM 1649 N N . ASN A 1 228 ? 6.289 -3.719 -3.748 1 98.94 228 ASN A N 1
ATOM 1650 C CA . ASN A 1 228 ? 6.625 -5.023 -4.305 1 98.94 228 ASN A CA 1
ATOM 1651 C C . ASN A 1 228 ? 7.785 -4.93 -5.289 1 98.94 228 ASN A C 1
ATOM 1653 O O . ASN A 1 228 ? 7.773 -4.09 -6.191 1 98.94 228 ASN A O 1
ATOM 1657 N N . PHE A 1 229 ? 8.75 -5.754 -5.035 1 98.94 229 PHE A N 1
ATOM 1658 C CA . PHE A 1 229 ? 9.906 -5.809 -5.914 1 98.94 229 PHE A CA 1
ATOM 1659 C C . PHE A 1 229 ? 9.977 -7.148 -6.637 1 98.94 229 PHE A C 1
ATOM 1661 O O . PHE A 1 229 ? 9.836 -8.203 -6.02 1 98.94 229 PHE A O 1
ATOM 1668 N N . PHE A 1 230 ? 10.078 -7.117 -7.977 1 98.94 230 PHE A N 1
ATOM 1669 C CA . PHE A 1 230 ? 10.07 -8.289 -8.836 1 98.94 230 PHE A CA 1
ATOM 1670 C C . PHE A 1 230 ? 11.406 -8.453 -9.547 1 98.94 230 PHE A C 1
ATOM 1672 O O . PHE A 1 230 ? 11.922 -7.512 -10.148 1 98.94 230 PHE A O 1
ATOM 1679 N N . PHE A 1 231 ? 11.977 -9.664 -9.508 1 98.94 231 PHE A N 1
ATOM 1680 C CA . PHE A 1 231 ? 13.305 -9.812 -10.086 1 98.94 231 PHE A CA 1
ATOM 1681 C C . PHE A 1 231 ? 13.539 -11.242 -10.539 1 98.94 231 PHE A C 1
ATOM 1683 O O . PHE A 1 231 ? 12.867 -12.164 -10.07 1 98.94 231 PHE A O 1
ATOM 1690 N N . THR A 1 232 ? 14.398 -11.453 -11.484 1 98.94 232 THR A N 1
ATOM 1691 C CA . THR A 1 232 ? 14.859 -12.734 -12.016 1 98.94 232 THR A CA 1
ATOM 1692 C C . THR A 1 232 ? 16.375 -12.867 -11.867 1 98.94 232 THR A C 1
ATOM 1694 O O . THR A 1 232 ? 17.016 -12.031 -11.242 1 98.94 232 THR A O 1
ATOM 1697 N N . GLY A 1 233 ? 16.953 -14.008 -12.258 1 98.5 233 GLY A N 1
ATOM 1698 C CA . GLY A 1 233 ? 18.375 -14.344 -12.148 1 98.5 233 GLY A CA 1
ATOM 1699 C C . GLY A 1 233 ? 18.625 -15.836 -12.047 1 98.5 233 GLY A C 1
ATOM 1700 O O . GLY A 1 233 ? 17.734 -16.641 -12.352 1 98.5 233 GLY A O 1
ATOM 1701 N N . ASP A 1 234 ? 19.844 -16.109 -11.672 1 98.31 234 ASP A N 1
ATOM 1702 C CA . ASP A 1 234 ? 20.109 -17.5 -11.344 1 98.31 234 ASP A CA 1
ATOM 1703 C C . ASP A 1 234 ? 19.312 -17.938 -10.109 1 98.31 234 ASP A C 1
ATOM 1705 O O . ASP A 1 234 ? 19.172 -17.172 -9.164 1 98.31 234 ASP A O 1
ATOM 1709 N N . SER A 1 235 ? 18.906 -19.203 -10.156 1 98.56 235 SER A N 1
ATOM 1710 C CA . SER A 1 235 ? 18.047 -19.719 -9.094 1 98.56 235 SER A CA 1
ATOM 1711 C C . SER A 1 235 ? 18.656 -19.484 -7.719 1 98.56 235 SER A C 1
ATOM 1713 O O . SER A 1 235 ? 17.984 -19.031 -6.797 1 98.56 235 SER A O 1
ATOM 1715 N N . GLY A 1 236 ? 19.891 -19.797 -7.59 1 98.62 236 GLY A N 1
ATOM 1716 C CA . GLY A 1 236 ? 20.562 -19.594 -6.316 1 98.62 236 GLY A CA 1
ATOM 1717 C C . GLY A 1 236 ? 20.609 -18.141 -5.887 1 98.62 236 GLY A C 1
ATOM 1718 O O . GLY A 1 236 ? 20.422 -17.828 -4.707 1 98.62 236 GLY A O 1
ATOM 1719 N N . ALA A 1 237 ? 20.859 -17.234 -6.82 1 98.81 237 ALA A N 1
ATOM 1720 C CA . ALA A 1 237 ? 20.953 -15.805 -6.539 1 98.81 237 ALA A CA 1
ATOM 1721 C C . ALA A 1 237 ? 19.594 -15.25 -6.117 1 98.81 237 ALA A C 1
ATOM 1723 O O . ALA A 1 237 ? 19.5 -14.445 -5.188 1 98.81 237 ALA A O 1
ATOM 1724 N N . VAL A 1 238 ? 18.578 -15.664 -6.824 1 98.88 238 VAL A N 1
ATOM 1725 C CA . VAL A 1 238 ? 17.219 -15.211 -6.492 1 98.88 238 VAL A CA 1
ATOM 1726 C C . VAL A 1 238 ? 16.859 -15.641 -5.074 1 98.88 238 VAL A C 1
ATOM 1728 O O . VAL A 1 238 ? 16.344 -14.844 -4.289 1 98.88 238 VAL A O 1
ATOM 1731 N N . ARG A 1 239 ? 17.156 -16.859 -4.703 1 98.81 239 ARG A N 1
ATOM 1732 C CA . ARG A 1 239 ? 16.875 -17.344 -3.359 1 98.81 239 ARG A CA 1
ATOM 1733 C C . ARG A 1 239 ? 17.672 -16.562 -2.311 1 98.81 239 ARG A C 1
ATOM 1735 O O . ARG A 1 239 ? 17.125 -16.219 -1.262 1 98.81 239 ARG A O 1
ATOM 1742 N N . GLN A 1 240 ? 18.922 -16.344 -2.609 1 98.81 240 GLN A N 1
ATOM 1743 C CA . GLN A 1 240 ? 19.766 -15.617 -1.667 1 98.81 240 GLN A CA 1
ATOM 1744 C C . GLN A 1 240 ? 19.266 -14.195 -1.458 1 98.81 240 GLN A C 1
ATOM 1746 O O . GLN A 1 240 ? 19.297 -13.68 -0.339 1 98.81 240 GLN A O 1
ATOM 1751 N N . ALA A 1 241 ? 18.875 -13.539 -2.539 1 98.94 241 ALA A N 1
ATOM 1752 C CA . ALA A 1 241 ? 18.312 -12.195 -2.453 1 98.94 241 ALA A CA 1
ATOM 1753 C C . ALA A 1 241 ? 17.109 -12.156 -1.519 1 98.94 241 ALA A C 1
ATOM 1755 O O . ALA A 1 241 ? 17 -11.266 -0.673 1 98.94 241 ALA A O 1
ATOM 1756 N N . ILE A 1 242 ? 16.234 -13.156 -1.64 1 98.94 242 ILE A N 1
ATOM 1757 C CA . ILE A 1 242 ? 15.008 -13.242 -0.85 1 98.94 242 ILE A CA 1
ATOM 1758 C C . ILE A 1 242 ? 15.359 -13.477 0.619 1 98.94 242 ILE A C 1
ATOM 1760 O O . ILE A 1 242 ? 14.789 -12.828 1.507 1 98.94 242 ILE A O 1
ATOM 1764 N N . ILE A 1 243 ? 16.281 -14.375 0.849 1 98.81 243 ILE A N 1
ATOM 1765 C CA . ILE A 1 243 ? 16.656 -14.711 2.217 1 98.81 243 ILE A CA 1
ATOM 1766 C C . ILE A 1 243 ? 17.25 -13.477 2.904 1 98.81 243 ILE A C 1
ATOM 1768 O O . ILE A 1 243 ? 16.906 -13.18 4.055 1 98.81 243 ILE A O 1
ATOM 1772 N N . GLY A 1 244 ? 18.109 -12.719 2.24 1 98.69 244 GLY A N 1
ATOM 1773 C CA . GLY A 1 244 ? 18.656 -11.484 2.787 1 98.69 244 GLY A CA 1
ATOM 1774 C C . GLY A 1 244 ? 17.578 -10.461 3.115 1 98.69 244 GLY A C 1
ATOM 1775 O O . GLY A 1 244 ? 17.594 -9.867 4.195 1 98.69 244 GLY A O 1
ATOM 1776 N N . ALA A 1 245 ? 16.672 -10.273 2.205 1 98.88 245 ALA A N 1
ATOM 1777 C CA . ALA A 1 245 ? 15.594 -9.32 2.406 1 98.88 245 ALA A CA 1
ATOM 1778 C C . ALA A 1 245 ? 14.695 -9.734 3.57 1 98.88 245 ALA A C 1
ATOM 1780 O O . ALA A 1 245 ? 14.258 -8.898 4.355 1 98.88 245 ALA A O 1
ATOM 1781 N N . ARG A 1 246 ? 14.414 -11 3.633 1 98.75 246 ARG A N 1
ATOM 1782 C CA . ARG A 1 246 ? 13.547 -11.531 4.68 1 98.75 246 ARG A CA 1
ATOM 1783 C C . ARG A 1 246 ? 14.125 -11.25 6.062 1 98.75 246 ARG A C 1
ATOM 1785 O O . ARG A 1 246 ? 13.398 -10.859 6.977 1 98.75 246 ARG A O 1
ATOM 1792 N N . GLU A 1 247 ? 15.406 -11.445 6.227 1 97.69 247 GLU A N 1
ATOM 1793 C CA . GLU A 1 247 ? 16.047 -11.211 7.516 1 97.69 247 GLU A CA 1
ATOM 1794 C C . GLU A 1 247 ? 15.914 -9.758 7.949 1 97.69 247 GLU A C 1
ATOM 1796 O O . GLU A 1 247 ? 15.57 -9.477 9.102 1 97.69 247 GLU A O 1
ATOM 1801 N N . VAL A 1 248 ? 16.078 -8.883 7.027 1 98.19 248 VAL A N 1
ATOM 1802 C CA . VAL A 1 248 ? 15.992 -7.457 7.309 1 98.19 248 VAL A CA 1
ATOM 1803 C C . VAL A 1 248 ? 14.539 -7.066 7.551 1 98.19 248 VAL A C 1
ATOM 1805 O O . VAL A 1 248 ? 14.234 -6.316 8.484 1 98.19 248 VAL A O 1
ATOM 1808 N N . GLY A 1 249 ? 13.664 -7.555 6.73 1 98.44 249 GLY A N 1
ATOM 1809 C CA . GLY A 1 249 ? 12.258 -7.234 6.852 1 98.44 249 GLY A CA 1
ATOM 1810 C C . GLY A 1 249 ? 11.656 -7.652 8.18 1 98.44 249 GLY A C 1
ATOM 1811 O O . GLY A 1 249 ? 10.867 -6.914 8.773 1 98.44 249 GLY A O 1
ATOM 1812 N N . LYS A 1 250 ? 12.023 -8.789 8.617 1 97.88 250 LYS A N 1
ATOM 1813 C CA . LYS A 1 250 ? 11.508 -9.289 9.891 1 97.88 250 LYS A CA 1
ATOM 1814 C C . LYS A 1 250 ? 11.93 -8.398 11.047 1 97.88 250 LYS A C 1
ATOM 1816 O O . LYS A 1 250 ? 11.156 -8.156 11.977 1 97.88 250 LYS A O 1
ATOM 1821 N N . GLN A 1 251 ? 13.156 -7.91 11.016 1 97.62 251 GLN A N 1
ATOM 1822 C CA . GLN A 1 251 ? 13.625 -7.012 12.062 1 97.62 251 GLN A CA 1
ATOM 1823 C C . GLN A 1 251 ? 12.852 -5.695 12.047 1 97.62 251 GLN A C 1
ATOM 1825 O O . GLN A 1 251 ? 12.461 -5.184 13.094 1 97.62 251 GLN A O 1
ATOM 1830 N N . LEU A 1 252 ? 12.617 -5.168 10.891 1 98.25 252 LEU A N 1
ATOM 1831 C CA . LEU A 1 252 ? 11.93 -3.887 10.766 1 98.25 252 LEU A CA 1
ATOM 1832 C C . LEU A 1 252 ? 10.477 -4 11.227 1 98.25 252 LEU A C 1
ATOM 1834 O O . LEU A 1 252 ? 9.992 -3.15 11.969 1 98.25 252 LEU A O 1
ATOM 1838 N N . LEU A 1 253 ? 9.758 -5.047 10.719 1 98.06 253 LEU A N 1
ATOM 1839 C CA . LEU A 1 253 ? 8.359 -5.207 11.102 1 98.06 253 LEU A CA 1
ATOM 1840 C C . LEU A 1 253 ? 8.234 -5.477 12.594 1 98.06 253 LEU A C 1
ATOM 1842 O O . LEU A 1 253 ? 7.301 -4.992 13.242 1 98.06 253 LEU A O 1
ATOM 1846 N N . LYS A 1 254 ? 9.188 -6.215 13.156 1 96.31 254 LYS A N 1
ATOM 1847 C CA . LYS A 1 254 ? 9.203 -6.461 14.594 1 96.31 254 LYS A CA 1
ATOM 1848 C C . LYS A 1 254 ? 9.445 -5.172 15.367 1 96.31 254 LYS A C 1
ATOM 1850 O O . LYS A 1 254 ? 8.906 -4.988 16.469 1 96.31 254 LYS A O 1
ATOM 1855 N N . ALA A 1 255 ? 10.258 -4.344 14.859 1 95.5 255 ALA A N 1
ATOM 1856 C CA . ALA A 1 255 ? 10.508 -3.061 15.5 1 95.5 255 ALA A CA 1
ATOM 1857 C C . ALA A 1 255 ? 9.242 -2.217 15.57 1 95.5 255 ALA A C 1
ATOM 1859 O O . ALA A 1 255 ? 9.047 -1.442 16.5 1 95.5 255 ALA A O 1
ATOM 1860 N N . LEU A 1 256 ? 8.398 -2.346 14.625 1 95.38 256 LEU A N 1
ATOM 1861 C CA . LEU A 1 256 ? 7.164 -1.575 14.555 1 95.38 256 LEU A CA 1
ATOM 1862 C C . LEU A 1 256 ? 6.148 -2.078 15.57 1 95.38 256 LEU A C 1
ATOM 1864 O O . LEU A 1 256 ? 5.344 -1.3 16.094 1 95.38 256 LEU A O 1
ATOM 1868 N N . GLU A 1 257 ? 6.156 -3.4 15.75 1 94.88 257 GLU A N 1
ATOM 1869 C CA . GLU A 1 257 ? 5.312 -4.027 16.766 1 94.88 257 GLU A CA 1
ATOM 1870 C C . GLU A 1 257 ? 6.078 -5.113 17.516 1 94.88 257 GLU A C 1
ATOM 1872 O O . GLU A 1 257 ? 5.898 -6.305 17.25 1 94.88 257 GLU A O 1
ATOM 1877 N N . PRO A 1 258 ? 6.812 -4.699 18.5 1 93.5 258 PRO A N 1
ATOM 1878 C CA . PRO A 1 258 ? 7.758 -5.613 19.141 1 93.5 258 PRO A CA 1
ATOM 1879 C C . PRO A 1 258 ? 7.062 -6.672 20 1 93.5 258 PRO A C 1
ATOM 1881 O O . PRO A 1 258 ? 7.641 -7.727 20.281 1 93.5 258 PRO A O 1
ATOM 1884 N N . ASN A 1 259 ? 5.855 -6.488 20.375 1 94.81 259 ASN A N 1
ATOM 1885 C CA . ASN A 1 259 ? 5.211 -7.371 21.344 1 94.81 259 ASN A CA 1
ATOM 1886 C C . ASN A 1 259 ? 4.43 -8.484 20.656 1 94.81 259 ASN A C 1
ATOM 1888 O O . ASN A 1 259 ? 3.906 -9.383 21.328 1 94.81 259 ASN A O 1
ATOM 1892 N N . GLU A 1 260 ? 4.328 -8.484 19.391 1 95.94 260 GLU A N 1
ATOM 1893 C CA . GLU A 1 260 ? 3.617 -9.523 18.656 1 95.94 260 GLU A CA 1
ATOM 1894 C C . GLU A 1 260 ? 4.59 -10.43 17.891 1 95.94 260 GLU A C 1
ATOM 1896 O O . GLU A 1 260 ? 5.582 -9.953 17.344 1 95.94 260 GLU A O 1
ATOM 1901 N N . PRO A 1 261 ? 4.285 -11.656 17.938 1 94.94 261 PRO A N 1
ATOM 1902 C CA . PRO A 1 261 ? 5.164 -12.57 17.203 1 94.94 261 PRO A CA 1
ATOM 1903 C C . PRO A 1 261 ? 5.078 -12.383 15.688 1 94.94 261 PRO A C 1
ATOM 1905 O O . PRO A 1 261 ? 4.059 -11.906 15.172 1 94.94 261 PRO A O 1
ATOM 1908 N N . LEU A 1 262 ? 6.113 -12.664 15.078 1 95.81 262 LEU A N 1
ATOM 1909 C CA . LEU A 1 262 ? 6.18 -12.68 13.625 1 95.81 262 LEU A CA 1
ATOM 1910 C C . LEU A 1 262 ? 6.477 -14.078 13.102 1 95.81 262 LEU A C 1
ATOM 1912 O O . LEU A 1 262 ? 7.637 -14.438 12.891 1 95.81 262 LEU A O 1
ATOM 1916 N N . GLU A 1 263 ? 5.43 -14.844 12.828 1 95.31 263 GLU A N 1
ATOM 1917 C CA . GLU A 1 263 ? 5.574 -16.234 12.422 1 95.31 263 GLU A CA 1
ATOM 1918 C C . GLU A 1 263 ? 5.121 -16.453 10.984 1 95.31 263 GLU A C 1
ATOM 1920 O O . GLU A 1 263 ? 4.336 -15.656 10.453 1 95.31 263 GLU A O 1
ATOM 1925 N N . SER A 1 264 ? 5.633 -17.547 10.438 1 96.31 264 SER A N 1
ATOM 1926 C CA . SER A 1 264 ? 5.207 -17.922 9.094 1 96.31 264 SER A CA 1
ATOM 1927 C C . SER A 1 264 ? 3.715 -18.25 9.055 1 96.31 264 SER A C 1
ATOM 1929 O O . SER A 1 264 ? 3.16 -18.766 10.031 1 96.31 264 SER A O 1
ATOM 1931 N N . GLY A 1 265 ? 3.141 -17.938 7.898 1 95.31 265 GLY A N 1
ATOM 1932 C CA . GLY A 1 265 ? 1.751 -18.328 7.723 1 95.31 265 GLY A CA 1
ATOM 1933 C C . GLY A 1 265 ? 1.538 -19.828 7.777 1 95.31 265 GLY A C 1
ATOM 1934 O O . GLY A 1 265 ? 0.447 -20.297 8.117 1 95.31 265 GLY A O 1
ATOM 1935 N N . THR A 1 266 ? 2.527 -20.531 7.312 1 97.06 266 THR A N 1
ATOM 1936 C CA . THR A 1 266 ? 2.521 -21.984 7.387 1 97.06 266 THR A CA 1
ATOM 1937 C C . THR A 1 266 ? 3.922 -22.516 7.672 1 97.06 266 THR A C 1
ATOM 1939 O O . THR A 1 266 ? 4.418 -22.406 8.797 1 97.06 266 THR A O 1
ATOM 1942 N N . VAL A 1 267 ? 4.578 -23.141 6.676 1 97.5 267 VAL A N 1
ATOM 1943 C CA . VAL A 1 267 ? 5.953 -23.609 6.762 1 97.5 267 VAL A CA 1
ATOM 1944 C C . VAL A 1 267 ? 6.805 -22.953 5.684 1 97.5 267 VAL A C 1
ATOM 1946 O O . VAL A 1 267 ? 6.512 -23.062 4.492 1 97.5 267 VAL A O 1
ATOM 1949 N N . PRO A 1 268 ? 7.832 -22.219 6.203 1 98 268 PRO A N 1
ATOM 1950 C CA . PRO A 1 268 ? 8.672 -21.594 5.188 1 98 268 PRO A CA 1
ATOM 1951 C C . PRO A 1 268 ? 9.188 -22.578 4.145 1 98 268 PRO A C 1
ATOM 1953 O O . PRO A 1 268 ? 9.562 -23.703 4.48 1 98 268 PRO A O 1
ATOM 1956 N N . TYR A 1 269 ? 9.25 -22.188 2.879 1 97.94 269 TYR A N 1
ATOM 1957 C CA . TYR A 1 269 ? 9.656 -23.125 1.837 1 97.94 269 TYR A CA 1
ATOM 1958 C C . TYR A 1 269 ? 10.883 -22.625 1.089 1 97.94 269 TYR A C 1
ATOM 1960 O O . TYR A 1 269 ? 11.43 -23.312 0.233 1 97.94 269 TYR A O 1
ATOM 1968 N N . ILE A 1 270 ? 11.273 -21.344 1.352 1 97.81 270 ILE A N 1
ATOM 1969 C CA . ILE A 1 270 ? 12.461 -20.766 0.723 1 97.81 270 ILE A CA 1
ATOM 1970 C C . ILE A 1 270 ? 13.641 -20.812 1.693 1 97.81 270 ILE A C 1
ATOM 1972 O O . ILE A 1 270 ? 13.531 -20.375 2.84 1 97.81 270 ILE A O 1
ATOM 1976 N N . MET B 1 1 ? -6.211 69.438 22.828 1 39.41 1 MET B N 1
ATOM 1977 C CA . MET B 1 1 ? -6.363 68.438 23.906 1 39.41 1 MET B CA 1
ATOM 1978 C C . MET B 1 1 ? -6.586 67.062 23.344 1 39.41 1 MET B C 1
ATOM 1980 O O . MET B 1 1 ? -6.246 66.062 23.984 1 39.41 1 MET B O 1
ATOM 1984 N N . LYS B 1 2 ? -7.254 66.938 22.141 1 52.47 2 LYS B N 1
ATOM 1985 C CA . LYS B 1 2 ? -7.578 65.625 21.5 1 52.47 2 LYS B CA 1
ATOM 1986 C C . LYS B 1 2 ? -6.34 65 20.859 1 52.47 2 LYS B C 1
ATOM 1988 O O . LYS B 1 2 ? -6.152 63.812 20.938 1 52.47 2 LYS B O 1
ATOM 1993 N N . ASP B 1 3 ? -5.488 65.812 20.234 1 54.12 3 ASP B N 1
ATOM 1994 C CA . ASP B 1 3 ? -4.305 65.25 19.547 1 54.12 3 ASP B CA 1
ATOM 1995 C C . ASP B 1 3 ? -3.295 64.688 20.547 1 54.12 3 ASP B C 1
ATOM 1997 O O . ASP B 1 3 ? -2.627 63.719 20.281 1 54.12 3 ASP B O 1
ATOM 2001 N N . GLU B 1 4 ? -3.145 65.312 21.75 1 53.59 4 GLU B N 1
ATOM 2002 C CA . GLU B 1 4 ? -2.184 64.875 22.734 1 53.59 4 GLU B CA 1
ATOM 2003 C C . GLU B 1 4 ? -2.631 63.531 23.344 1 53.59 4 GLU B C 1
ATOM 2005 O O . GLU B 1 4 ? -1.798 62.688 23.719 1 53.59 4 GLU B O 1
ATOM 2010 N N . MET B 1 5 ? -4.012 63.281 23.453 1 53.81 5 MET B N 1
ATOM 2011 C CA . MET B 1 5 ? -4.488 62 23.984 1 53.81 5 MET B CA 1
ATOM 2012 C C . MET B 1 5 ? -4.211 60.875 23.016 1 53.81 5 MET B C 1
ATOM 2014 O O . MET B 1 5 ? -3.889 59.75 23.438 1 53.81 5 MET B O 1
ATOM 2018 N N . MET B 1 6 ? -4.281 61.125 21.688 1 54.31 6 MET B N 1
ATOM 2019 C CA . MET B 1 6 ? -4.027 60.062 20.719 1 54.31 6 MET B CA 1
ATOM 2020 C C . MET B 1 6 ? -2.562 59.625 20.766 1 54.31 6 MET B C 1
ATOM 2022 O O . MET B 1 6 ? -2.252 58.438 20.609 1 54.31 6 MET B O 1
ATOM 2026 N N . ALA B 1 7 ? -1.605 60.5 20.906 1 54.16 7 ALA B N 1
ATOM 2027 C CA . ALA B 1 7 ? -0.192 60.125 20.938 1 54.16 7 ALA B CA 1
ATOM 2028 C C . ALA B 1 7 ? 0.127 59.312 22.172 1 54.16 7 ALA B C 1
ATOM 2030 O O . ALA B 1 7 ? 0.896 58.344 22.109 1 54.16 7 ALA B O 1
ATOM 2031 N N . LYS B 1 8 ? -0.436 59.531 23.344 1 54.66 8 LYS B N 1
ATOM 2032 C CA . LYS B 1 8 ? -0.17 58.75 24.531 1 54.66 8 LYS B CA 1
ATOM 2033 C C . LYS B 1 8 ? -0.753 57.344 24.406 1 54.66 8 LYS B C 1
ATOM 2035 O O . LYS B 1 8 ? -0.146 56.375 24.859 1 54.66 8 LYS B O 1
ATOM 2040 N N . ILE B 1 9 ? -1.995 57.25 23.766 1 54.47 9 ILE B N 1
ATOM 2041 C CA . ILE B 1 9 ? -2.549 55.906 23.562 1 54.47 9 ILE B CA 1
ATOM 2042 C C . ILE B 1 9 ? -1.684 55.125 22.578 1 54.47 9 ILE B C 1
ATOM 2044 O O . ILE B 1 9 ? -1.396 53.938 22.797 1 54.47 9 ILE B O 1
ATOM 2048 N N . MET B 1 10 ? -1.185 55.8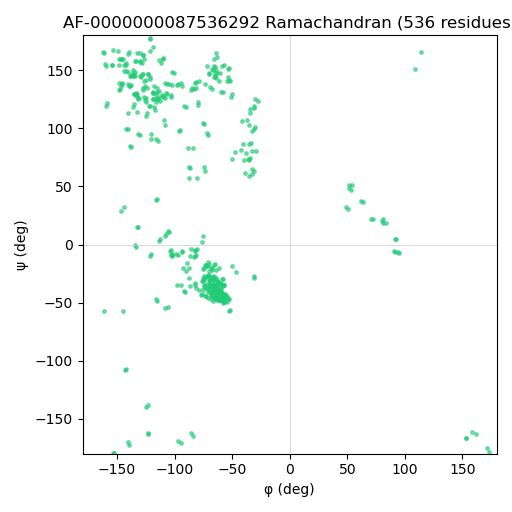12 21.516 1 52.09 10 MET B N 1
ATOM 2049 C CA . MET B 1 10 ? -0.32 55.094 20.578 1 52.09 10 MET B CA 1
ATOM 2050 C C . MET B 1 10 ? 0.993 54.719 21.234 1 52.09 10 MET B C 1
ATOM 2052 O O . MET B 1 10 ? 1.512 53.625 20.984 1 52.09 10 MET B O 1
ATOM 2056 N N . ASP B 1 11 ? 1.628 55.594 22.031 1 52.25 11 ASP B N 1
ATOM 2057 C CA . ASP B 1 11 ? 2.857 55.219 22.734 1 52.25 11 ASP B CA 1
ATOM 2058 C C . ASP B 1 11 ? 2.625 54.062 23.688 1 52.25 11 ASP B C 1
ATOM 2060 O O . ASP B 1 11 ? 3.467 53.156 23.797 1 52.25 11 ASP B O 1
ATOM 2064 N N . GLU B 1 12 ? 1.455 54.031 24.422 1 52 12 GLU B N 1
ATOM 2065 C CA . GLU B 1 12 ? 1.188 52.906 25.312 1 52 12 GLU B CA 1
ATOM 2066 C C . GLU B 1 12 ? 0.931 51.625 24.516 1 52 12 GLU B C 1
ATOM 2068 O O . GLU B 1 12 ? 1.33 50.531 24.938 1 52 12 GLU B O 1
ATOM 2073 N N . VAL B 1 13 ? 0.13 51.719 23.328 1 49.12 13 VAL B N 1
ATOM 2074 C CA . VAL B 1 13 ? -0.05 50.531 22.5 1 49.12 13 VAL B CA 1
ATOM 2075 C C . VAL B 1 13 ? 1.297 50.094 21.922 1 49.12 13 VAL B C 1
ATOM 2077 O O . VAL B 1 13 ? 1.6 48.906 21.891 1 49.12 13 VAL B O 1
ATOM 2080 N N . MET B 1 14 ? 2.096 51.031 21.438 1 46.56 14 MET B N 1
ATOM 2081 C CA . MET B 1 14 ? 3.406 50.625 20.938 1 46.56 14 MET B CA 1
ATOM 2082 C C . MET B 1 14 ? 4.254 50.031 22.062 1 46.56 14 MET B C 1
ATOM 2084 O O . MET B 1 14 ? 5.074 49.125 21.812 1 46.56 14 MET B O 1
ATOM 2088 N N . LYS B 1 15 ? 4.359 50.594 23.234 1 48.28 15 LYS B N 1
ATOM 2089 C CA . LYS B 1 15 ? 5.117 50 24.344 1 48.28 15 LYS B CA 1
ATOM 2090 C C . LYS B 1 15 ? 4.574 48.625 24.688 1 48.28 15 LYS B C 1
ATOM 2092 O O . LYS B 1 15 ? 5.336 47.719 25.062 1 48.28 15 LYS B O 1
ATOM 2097 N N . LYS B 1 16 ? 3.217 48.375 24.859 1 44.75 16 LYS B N 1
ATOM 2098 C CA . LYS B 1 16 ? 2.668 47.062 25.125 1 44.75 16 LYS B CA 1
ATOM 2099 C C . LYS B 1 16 ? 2.844 46.156 23.906 1 44.75 16 LYS B C 1
ATOM 2101 O O . LYS B 1 16 ? 2.828 44.938 24.047 1 44.75 16 LYS B O 1
ATOM 2106 N N . MET B 1 17 ? 2.736 46.656 22.609 1 36.84 17 MET B N 1
ATOM 2107 C CA . MET B 1 17 ? 3.068 45.875 21.422 1 36.84 17 MET B CA 1
ATOM 2108 C C . MET B 1 17 ? 4.57 45.656 21.328 1 36.84 17 MET B C 1
ATOM 2110 O O . MET B 1 17 ? 5.051 45.062 20.359 1 36.84 17 MET B O 1
ATOM 2114 N N . GLY B 1 18 ? 5.367 46.438 22.062 1 37.75 18 GLY B N 1
ATOM 2115 C CA . GLY B 1 18 ? 6.754 46 22.062 1 37.75 18 GLY B CA 1
ATOM 2116 C C . GLY B 1 18 ? 6.898 44.531 22.391 1 37.75 18 GLY B C 1
ATOM 2117 O O . GLY B 1 18 ? 6.652 44.094 23.516 1 37.75 18 GLY B O 1
ATOM 2118 N N . GLY B 1 19 ? 6.52 43.75 21.406 1 32.28 19 GLY B N 1
ATOM 2119 C CA . GLY B 1 19 ? 6.609 42.312 21.391 1 32.28 19 GLY B CA 1
ATOM 2120 C C . GLY B 1 19 ? 7.883 41.781 22.016 1 32.28 19 GLY B C 1
ATOM 2121 O O . GLY B 1 19 ? 8.984 42.062 21.547 1 32.28 19 GLY B O 1
ATOM 2122 N N . THR B 1 20 ? 8.008 41.844 23.328 1 33.03 20 THR B N 1
ATOM 2123 C CA . THR B 1 20 ? 9.062 41 23.859 1 33.03 20 THR B CA 1
ATOM 2124 C C . THR B 1 20 ? 9.25 39.75 22.984 1 33.03 20 THR B C 1
ATOM 2126 O O . THR B 1 20 ? 8.289 39.031 22.688 1 33.03 20 THR B O 1
ATOM 2129 N N . GLU B 1 21 ? 10.258 39.75 22.141 1 30.95 21 GLU B N 1
ATOM 2130 C CA . GLU B 1 21 ? 10.727 38.562 21.484 1 30.95 21 GLU B CA 1
ATOM 2131 C C . GLU B 1 21 ? 10.633 37.344 22.406 1 30.95 21 GLU B C 1
ATOM 2133 O O . GLU B 1 21 ? 11.312 37.281 23.422 1 30.95 21 GLU B O 1
ATOM 2138 N N . ALA B 1 22 ? 9.484 36.875 22.625 1 33.62 22 ALA B N 1
ATOM 2139 C CA . ALA B 1 22 ? 9.523 35.594 23.312 1 33.62 22 ALA B CA 1
ATOM 2140 C C . ALA B 1 22 ? 10.711 34.75 22.859 1 33.62 22 ALA B C 1
ATOM 2142 O O . ALA B 1 22 ? 10.945 34.594 21.656 1 33.62 22 ALA B O 1
ATOM 2143 N N . PRO B 1 23 ? 11.766 34.656 23.641 1 30.62 23 PRO B N 1
ATOM 2144 C CA . PRO B 1 23 ? 12.836 33.75 23.219 1 30.62 23 PRO B CA 1
ATOM 2145 C C . PRO B 1 23 ? 12.312 32.531 22.5 1 30.62 23 PRO B C 1
ATOM 2147 O O . PRO B 1 23 ? 11.203 32.062 22.797 1 30.62 23 PRO B O 1
ATOM 2150 N N . ALA B 1 24 ? 12.664 32.375 21.234 1 31.16 24 ALA B N 1
ATOM 2151 C CA . ALA B 1 24 ? 12.469 31.078 20.578 1 31.16 24 ALA B CA 1
ATOM 2152 C C . ALA B 1 24 ? 12.648 29.922 21.562 1 31.16 24 ALA B C 1
ATOM 2154 O O . ALA B 1 24 ? 13.758 29.656 22.031 1 31.16 24 ALA B O 1
ATOM 2155 N N . GLN B 1 25 ? 11.789 29.828 22.547 1 28.89 25 GLN B N 1
ATOM 2156 C CA . GLN B 1 25 ? 11.922 28.594 23.312 1 28.89 25 GLN B CA 1
ATOM 2157 C C . GLN B 1 25 ? 12.312 27.438 22.391 1 28.89 25 GLN B C 1
ATOM 2159 O O . GLN B 1 25 ? 11.617 27.156 21.422 1 28.89 25 GLN B O 1
ATOM 2164 N N . SER B 1 26 ? 13.617 27.266 22.156 1 29.89 26 SER B N 1
ATOM 2165 C CA . SER B 1 26 ? 14.086 25.984 21.641 1 29.89 26 SER B CA 1
ATOM 2166 C C . SER B 1 26 ? 13.227 24.828 22.172 1 29.89 26 SER B C 1
ATOM 2168 O O . SER B 1 26 ? 13.25 24.516 23.359 1 29.89 26 SER B O 1
ATOM 2170 N N . MET B 1 27 ? 11.992 24.859 21.875 1 29.36 27 MET B N 1
ATOM 2171 C CA . MET B 1 27 ? 11.258 23.656 22.25 1 29.36 27 MET B CA 1
ATOM 2172 C C . MET B 1 27 ? 12.133 22.406 22.094 1 29.36 27 MET B C 1
ATOM 2174 O O . MET B 1 27 ? 12.492 22.047 20.969 1 29.36 27 MET B O 1
ATOM 2178 N N . ALA B 1 28 ? 13.055 22.25 22.953 1 30.7 28 ALA B N 1
ATOM 2179 C CA . ALA B 1 28 ? 13.734 20.969 23.094 1 30.7 28 ALA B CA 1
ATOM 2180 C C . ALA B 1 28 ? 12.805 19.812 22.719 1 30.7 28 ALA B C 1
ATOM 2182 O O . ALA B 1 28 ? 11.789 19.594 23.391 1 30.7 28 ALA B O 1
ATOM 2183 N N . CYS B 1 29 ? 12.633 19.516 21.5 1 30.89 29 CYS B N 1
ATOM 2184 C CA . CYS B 1 29 ? 11.93 18.328 21.031 1 30.89 29 CYS B CA 1
ATOM 2185 C C . CYS B 1 29 ? 12.312 17.109 21.844 1 30.89 29 CYS B C 1
ATOM 2187 O O . CYS B 1 29 ? 13.5 16.781 21.969 1 30.89 29 CYS B O 1
ATOM 2189 N N . GLU B 1 30 ? 11.703 16.953 22.984 1 32.5 30 GLU B N 1
ATOM 2190 C CA . GLU B 1 30 ? 11.961 15.664 23.641 1 32.5 30 GLU B CA 1
ATOM 2191 C C . GLU B 1 30 ? 12.234 14.578 22.609 1 32.5 30 GLU B C 1
ATOM 2193 O O . GLU B 1 30 ? 11.695 14.609 21.5 1 32.5 30 GLU B O 1
ATOM 2198 N N . ALA B 1 31 ? 13.32 14 22.812 1 36.28 31 ALA B N 1
ATOM 2199 C CA . ALA B 1 31 ? 13.672 12.859 21.969 1 36.28 31 ALA B CA 1
ATOM 2200 C C . ALA B 1 31 ? 12.438 12.055 21.594 1 36.28 31 ALA B C 1
ATOM 2202 O O . ALA B 1 31 ? 11.578 11.797 22.438 1 36.28 31 ALA B O 1
ATOM 2203 N N . PRO B 1 32 ? 12.062 12.055 20.266 1 40.59 32 PRO B N 1
ATOM 2204 C CA . PRO B 1 32 ? 10.898 11.25 19.875 1 40.59 32 PRO B CA 1
ATOM 2205 C C . PRO B 1 32 ? 10.812 9.93 20.641 1 40.59 32 PRO B C 1
ATOM 2207 O O . PRO B 1 32 ? 11.836 9.281 20.875 1 40.59 32 PRO B O 1
ATOM 2210 N N . GLN B 1 33 ? 9.938 9.766 21.531 1 45.22 33 GLN B N 1
ATOM 2211 C CA . GLN B 1 33 ? 9.719 8.547 22.297 1 45.22 33 GLN B CA 1
ATOM 2212 C C . GLN B 1 33 ? 10.078 7.312 21.484 1 45.22 33 GLN B C 1
ATOM 2214 O O . GLN B 1 33 ? 10.445 6.277 22.031 1 45.22 33 GLN B O 1
ATOM 2219 N N . GLY B 1 34 ? 9.984 7.312 20.125 1 48.38 34 GLY B N 1
ATOM 2220 C CA . GLY B 1 34 ? 10.008 6.066 19.391 1 48.38 34 GLY B CA 1
ATOM 2221 C C . GLY B 1 34 ? 11.383 5.734 18.812 1 48.38 34 GLY B C 1
ATOM 2222 O O . GLY B 1 34 ? 11.516 4.816 18.016 1 48.38 34 GLY B O 1
ATOM 2223 N N . ILE B 1 35 ? 12.258 6.699 18.938 1 49.75 35 ILE B N 1
ATOM 2224 C CA . ILE B 1 35 ? 13.555 6.328 18.406 1 49.75 35 ILE B CA 1
ATOM 2225 C C . ILE B 1 35 ? 14.242 5.34 19.344 1 49.75 35 ILE B C 1
ATOM 2227 O O . ILE B 1 35 ? 14.711 5.719 20.422 1 49.75 35 ILE B O 1
ATOM 2231 N N . ASN B 1 36 ? 13.703 4.242 19.516 1 49.59 36 ASN B N 1
ATOM 2232 C CA . ASN B 1 36 ? 14.398 3.234 20.312 1 49.59 36 ASN B CA 1
ATOM 2233 C C . ASN B 1 36 ? 15.398 2.449 19.469 1 49.59 36 ASN B C 1
ATOM 2235 O O . ASN B 1 36 ? 15.031 1.492 18.797 1 49.59 36 ASN B O 1
ATOM 2239 N N . GLU B 1 37 ? 16.562 2.967 19.281 1 53.5 37 GLU B N 1
ATOM 2240 C CA . GLU B 1 37 ? 17.656 2.334 18.547 1 53.5 37 GLU B CA 1
ATOM 2241 C C . GLU B 1 37 ? 17.891 0.903 19.031 1 53.5 37 GLU B C 1
ATOM 2243 O O . GLU B 1 37 ? 18.391 0.062 18.266 1 53.5 37 GLU B O 1
ATOM 2248 N N . ASP B 1 38 ? 17.391 0.586 20.203 1 62.38 38 ASP B N 1
ATOM 2249 C CA . ASP B 1 38 ? 17.781 -0.711 20.75 1 62.38 38 ASP B CA 1
ATOM 2250 C C . ASP B 1 38 ? 16.859 -1.816 20.234 1 62.38 38 ASP B C 1
ATOM 2252 O O . ASP B 1 38 ? 17.141 -3.002 20.406 1 62.38 38 ASP B O 1
ATOM 2256 N N . LEU B 1 39 ? 15.852 -1.446 19.469 1 67.88 39 LEU B N 1
ATOM 2257 C CA . LEU B 1 39 ? 14.875 -2.465 19.094 1 67.88 39 LEU B CA 1
ATOM 2258 C C . LEU B 1 39 ? 15.328 -3.197 17.828 1 67.88 39 LEU B C 1
ATOM 2260 O O . LEU B 1 39 ? 15.016 -4.375 17.641 1 67.88 39 LEU B O 1
ATOM 2264 N N . CYS B 1 40 ? 16.078 -2.494 17 1 79.19 40 CYS B N 1
ATOM 2265 C CA . CYS B 1 40 ? 16.469 -2.98 15.688 1 79.19 40 CYS B CA 1
ATOM 2266 C C . CYS B 1 40 ? 17.922 -2.605 15.383 1 79.19 40 CYS B C 1
ATOM 2268 O O . CYS B 1 40 ? 18.281 -1.429 15.414 1 79.19 40 CYS B O 1
ATOM 2270 N N . GLY B 1 41 ? 18.797 -3.562 15.289 1 85.88 41 GLY B N 1
ATOM 2271 C CA . GLY B 1 41 ? 20.219 -3.311 15.086 1 85.88 41 GLY B CA 1
ATOM 2272 C C . GLY B 1 41 ? 20.547 -2.9 13.664 1 85.88 41 GLY B C 1
ATOM 2273 O O . GLY B 1 41 ? 21.719 -2.756 13.312 1 85.88 41 GLY B O 1
ATOM 2274 N N . LEU B 1 42 ? 19.531 -2.682 12.852 1 94.19 42 LEU B N 1
ATOM 2275 C CA . LEU B 1 42 ? 19.766 -2.316 11.461 1 94.19 42 LEU B CA 1
ATOM 2276 C C . LEU B 1 42 ? 20.141 -0.843 11.336 1 94.19 42 LEU B C 1
ATOM 2278 O O . LEU B 1 42 ? 19.547 0.009 12 1 94.19 42 LEU B O 1
ATOM 2282 N N . THR B 1 43 ? 21.062 -0.547 10.477 1 94.62 43 THR B N 1
ATOM 2283 C CA . THR B 1 43 ? 21.469 0.831 10.227 1 94.62 43 THR B CA 1
ATOM 2284 C C . THR B 1 43 ? 20.375 1.591 9.492 1 94.62 43 THR B C 1
ATOM 2286 O O . THR B 1 43 ? 20.312 2.82 9.562 1 94.62 43 THR B O 1
ATOM 2289 N N . GLU B 1 44 ? 19.531 0.866 8.812 1 97.06 44 GLU B N 1
ATOM 2290 C CA . GLU B 1 44 ? 18.438 1.469 8.047 1 97.06 44 GLU B CA 1
ATOM 2291 C C . GLU B 1 44 ? 17.328 1.964 8.961 1 97.06 44 GLU B C 1
ATOM 2293 O O . GLU B 1 44 ? 16.516 2.805 8.57 1 97.06 44 GLU B O 1
ATOM 2298 N N . TYR B 1 45 ? 17.25 1.466 10.164 1 98.12 45 TYR B N 1
ATOM 2299 C CA . TYR B 1 45 ? 16.188 1.8 11.094 1 98.12 45 TYR B CA 1
ATOM 2300 C C . TYR B 1 45 ? 16.484 3.102 11.828 1 98.12 45 TYR B C 1
ATOM 2302 O O . TYR B 1 45 ? 17.578 3.279 12.367 1 98.12 45 TYR B O 1
ATOM 2310 N N . VAL B 1 46 ? 15.453 3.953 11.875 1 97.94 46 VAL B N 1
ATOM 2311 C CA . VAL B 1 46 ? 15.648 5.219 12.578 1 97.94 46 VAL B CA 1
ATOM 2312 C C . VAL B 1 46 ? 14.734 5.27 13.805 1 97.94 46 VAL B C 1
ATOM 2314 O O . VAL B 1 46 ? 15.164 5.68 14.883 1 97.94 46 VAL B O 1
ATOM 2317 N N . GLY B 1 47 ? 13.406 4.934 13.625 1 97.31 47 GLY B N 1
ATOM 2318 C CA . GLY B 1 47 ? 12.469 4.98 14.734 1 97.31 47 GLY B CA 1
ATOM 2319 C C . GLY B 1 47 ? 11.031 4.75 14.305 1 97.31 47 GLY B C 1
ATOM 2320 O O . GLY B 1 47 ? 10.766 4.453 13.141 1 97.31 47 GLY B O 1
ATOM 2321 N N . THR B 1 48 ? 10.141 4.812 15.273 1 97.69 48 THR B N 1
ATOM 2322 C CA . THR B 1 48 ? 8.711 4.645 15.031 1 97.69 48 THR B CA 1
ATOM 2323 C C . THR B 1 48 ? 7.922 5.781 15.672 1 97.69 48 THR B C 1
ATOM 2325 O O . THR B 1 48 ? 8.461 6.547 16.469 1 97.69 48 THR B O 1
ATOM 2328 N N . ALA B 1 49 ? 6.688 5.918 15.273 1 97.75 49 ALA B N 1
ATOM 2329 C CA . ALA B 1 49 ? 5.762 6.898 15.836 1 97.75 49 ALA B CA 1
ATOM 2330 C C . ALA B 1 49 ? 4.316 6.426 15.703 1 97.75 49 ALA B C 1
ATOM 2332 O O . ALA B 1 49 ? 4.062 5.297 15.281 1 97.75 49 ALA B O 1
ATOM 2333 N N . MET B 1 50 ? 3.434 7.258 16.172 1 97.19 50 MET B N 1
ATOM 2334 C CA . MET B 1 50 ? 2.004 6.969 16.141 1 97.19 50 MET B CA 1
ATOM 2335 C C . MET B 1 50 ? 1.549 6.617 14.734 1 97.19 50 MET B C 1
ATOM 2337 O O . MET B 1 50 ? 2.078 7.152 13.758 1 97.19 50 MET B O 1
ATOM 2341 N N . GLY B 1 51 ? 0.476 5.758 14.656 1 97.62 51 GLY B N 1
ATOM 2342 C CA . GLY B 1 51 ? -0.081 5.344 13.383 1 97.62 51 GLY B CA 1
ATOM 2343 C C . GLY B 1 51 ? 0.701 4.223 12.727 1 97.62 51 GLY B C 1
ATOM 2344 O O . GLY B 1 51 ? 0.693 4.09 11.5 1 97.62 51 GLY B O 1
ATOM 2345 N N . HIS B 1 52 ? 1.478 3.467 13.555 1 97.94 52 HIS B N 1
ATOM 2346 C CA . HIS B 1 52 ? 2.422 2.484 13.031 1 97.94 52 HIS B CA 1
ATOM 2347 C C . HIS B 1 52 ? 3.322 3.1 11.969 1 97.94 52 HIS B C 1
ATO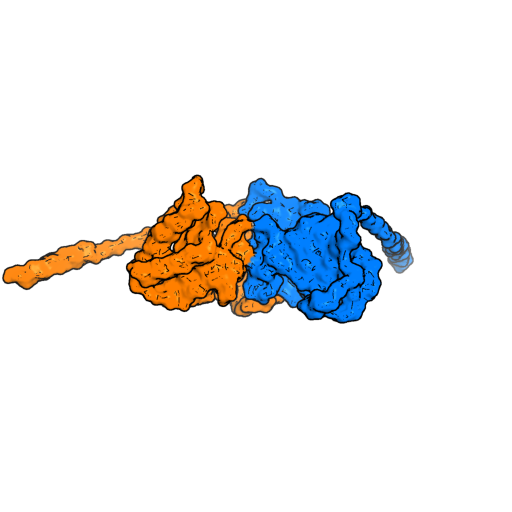M 2349 O O . HIS B 1 52 ? 3.447 2.559 10.867 1 97.94 52 HIS B O 1
ATOM 2355 N N . THR B 1 53 ? 3.846 4.223 12.352 1 98.62 53 THR B N 1
ATOM 2356 C CA . THR B 1 53 ? 4.789 4.945 11.5 1 98.62 53 THR B CA 1
ATOM 2357 C C . THR B 1 53 ? 6.211 4.426 11.711 1 98.62 53 THR B C 1
ATOM 2359 O O . THR B 1 53 ? 6.652 4.25 12.844 1 98.62 53 THR B O 1
ATOM 2362 N N . ILE B 1 54 ? 6.867 4.184 10.617 1 98.56 54 ILE B N 1
ATOM 2363 C CA . ILE B 1 54 ? 8.266 3.775 10.703 1 98.56 54 ILE B CA 1
ATOM 2364 C C . ILE B 1 54 ? 9.125 4.734 9.883 1 98.56 54 ILE B C 1
ATOM 2366 O O . ILE B 1 54 ? 8.719 5.188 8.812 1 98.56 54 ILE B O 1
ATOM 2370 N N . GLY B 1 55 ? 10.234 5.152 10.445 1 98.69 55 GLY B N 1
ATOM 2371 C CA . GLY B 1 55 ? 11.25 5.941 9.766 1 98.69 55 GLY B CA 1
ATOM 2372 C C . GLY B 1 55 ? 12.5 5.148 9.438 1 98.69 55 GLY B C 1
ATOM 2373 O O . GLY B 1 55 ? 13.062 4.469 10.297 1 98.69 55 GLY B O 1
ATOM 2374 N N . LEU B 1 56 ? 12.922 5.234 8.188 1 98.81 56 LEU B N 1
ATOM 2375 C CA . LEU B 1 56 ? 14.039 4.453 7.668 1 98.81 56 LEU B CA 1
ATOM 2376 C C . LEU B 1 56 ? 15 5.34 6.871 1 98.81 56 LEU B C 1
ATOM 2378 O O . LEU B 1 56 ? 14.617 6.426 6.43 1 98.81 56 LEU B O 1
ATOM 2382 N N . VAL B 1 57 ? 16.234 4.832 6.777 1 98.81 57 VAL B N 1
ATOM 2383 C CA . VAL B 1 57 ? 17.219 5.527 5.957 1 98.81 57 VAL B CA 1
ATOM 2384 C C . VAL B 1 57 ? 18.047 4.516 5.176 1 98.81 57 VAL B C 1
ATOM 2386 O O . VAL B 1 57 ? 18.391 3.445 5.691 1 98.81 57 VAL B O 1
ATOM 2389 N N . ILE B 1 58 ? 18.281 4.762 3.943 1 98.69 58 ILE B N 1
ATOM 2390 C CA . ILE B 1 58 ? 19.219 4.012 3.123 1 98.69 58 ILE B CA 1
ATOM 2391 C C . ILE B 1 58 ? 20.344 4.93 2.658 1 98.69 58 ILE B C 1
ATOM 2393 O O . ILE B 1 58 ? 20.109 5.883 1.911 1 98.69 58 ILE B O 1
ATOM 2397 N N . ALA B 1 59 ? 21.562 4.684 3.074 1 98.12 59 ALA B N 1
ATOM 2398 C CA . ALA B 1 59 ? 22.703 5.562 2.803 1 98.12 59 ALA B CA 1
ATOM 2399 C C . ALA B 1 59 ? 23.062 5.547 1.32 1 98.12 59 ALA B C 1
ATOM 2401 O O . ALA B 1 59 ? 23.375 6.59 0.742 1 98.12 59 ALA B O 1
ATOM 2402 N N . ASN B 1 60 ? 23.141 4.336 0.758 1 97.5 60 ASN B N 1
ATOM 2403 C CA . ASN B 1 60 ? 23.453 4.141 -0.653 1 97.5 60 ASN B CA 1
ATOM 2404 C C . ASN B 1 60 ? 22.453 3.205 -1.326 1 97.5 60 ASN B C 1
ATOM 2406 O O . ASN B 1 60 ? 22.688 1.997 -1.398 1 97.5 60 ASN B O 1
ATOM 2410 N N . LEU B 1 61 ? 21.453 3.85 -1.931 1 97.88 61 LEU B N 1
ATOM 2411 C CA . LEU B 1 61 ? 20.391 3.084 -2.574 1 97.88 61 LEU B CA 1
ATOM 2412 C C . LEU B 1 61 ? 20.922 2.338 -3.795 1 97.88 61 LEU B C 1
ATOM 2414 O O . LEU B 1 61 ? 21.688 2.898 -4.586 1 97.88 61 LEU B O 1
ATOM 2418 N N . ASP B 1 62 ? 20.531 1.08 -3.863 1 97.62 62 ASP B N 1
ATOM 2419 C CA . ASP B 1 62 ? 20.922 0.317 -5.043 1 97.62 62 ASP B CA 1
ATOM 2420 C C . ASP B 1 62 ? 20.516 1.031 -6.328 1 97.62 62 ASP B C 1
ATOM 2422 O O . ASP B 1 62 ? 19.406 1.562 -6.414 1 97.62 62 ASP B O 1
ATOM 2426 N N . TYR B 1 63 ? 21.297 0.938 -7.305 1 95.62 63 TYR B N 1
ATOM 2427 C CA . TYR B 1 63 ? 21.125 1.688 -8.539 1 95.62 63 TYR B CA 1
ATOM 2428 C C . TYR B 1 63 ? 19.844 1.258 -9.258 1 95.62 63 TYR B C 1
ATOM 2430 O O . TYR B 1 63 ? 19.094 2.096 -9.766 1 95.62 63 TYR B O 1
ATOM 2438 N N . SER B 1 64 ? 19.609 -0.031 -9.383 1 96.5 64 SER B N 1
ATOM 2439 C CA . SER B 1 64 ? 18.438 -0.516 -10.102 1 96.5 64 SER B CA 1
ATOM 2440 C C . SER B 1 64 ? 17.141 -0.086 -9.414 1 96.5 64 SER B C 1
ATOM 2442 O O . SER B 1 64 ? 16.172 0.273 -10.078 1 96.5 64 SER B O 1
ATOM 2444 N N . VAL B 1 65 ? 17.141 -0.138 -8.078 1 97.31 65 VAL B N 1
ATOM 2445 C CA . VAL B 1 65 ? 15.984 0.298 -7.312 1 97.31 65 VAL B CA 1
ATOM 2446 C C . VAL B 1 65 ? 15.781 1.801 -7.492 1 97.31 65 VAL B C 1
ATOM 2448 O O . VAL B 1 65 ? 14.648 2.266 -7.656 1 97.31 65 VAL B O 1
ATOM 2451 N N . HIS B 1 66 ? 16.906 2.424 -7.48 1 97.12 66 HIS B N 1
ATOM 2452 C CA . HIS B 1 66 ? 16.906 3.865 -7.711 1 97.12 66 HIS B CA 1
ATOM 2453 C C . HIS B 1 66 ? 16.234 4.215 -9.031 1 97.12 66 HIS B C 1
ATOM 2455 O O . HIS B 1 66 ? 15.367 5.094 -9.078 1 97.12 66 HIS B O 1
ATOM 2461 N N . GLU B 1 67 ? 16.562 3.604 -10.055 1 96.94 67 GLU B N 1
ATOM 2462 C CA . GLU B 1 67 ? 16.016 3.828 -11.391 1 96.94 67 GLU B CA 1
ATOM 2463 C C . GLU B 1 67 ? 14.539 3.465 -11.445 1 96.94 67 GLU B C 1
ATOM 2465 O O . GLU B 1 67 ? 13.734 4.203 -12.023 1 96.94 67 GLU B O 1
ATOM 2470 N N . LEU B 1 68 ? 14.148 2.385 -10.859 1 97.75 68 LEU B N 1
ATOM 2471 C CA . LEU B 1 68 ? 12.773 1.91 -10.898 1 97.75 68 LEU B CA 1
ATOM 2472 C C . LEU B 1 68 ? 11.852 2.854 -10.125 1 97.75 68 LEU B C 1
ATOM 2474 O O . LEU B 1 68 ? 10.688 3.033 -10.5 1 97.75 68 LEU B O 1
ATOM 2478 N N . LEU B 1 69 ? 12.375 3.475 -9.062 1 97.81 69 LEU B N 1
ATOM 2479 C CA . LEU B 1 69 ? 11.586 4.406 -8.266 1 97.81 69 LEU B CA 1
ATOM 2480 C C . LEU B 1 69 ? 11.578 5.793 -8.898 1 97.81 69 LEU B C 1
ATOM 2482 O O . LEU B 1 69 ? 10.875 6.691 -8.422 1 97.81 69 LEU B O 1
ATOM 2486 N N . LYS B 1 70 ? 12.438 6.004 -9.906 1 96.94 70 LYS B N 1
ATOM 2487 C CA . LYS B 1 70 ? 12.531 7.246 -10.672 1 96.94 70 LYS B CA 1
ATOM 2488 C C . LYS B 1 70 ? 12.953 8.406 -9.773 1 96.94 70 LYS B C 1
ATOM 2490 O O . LYS B 1 70 ? 12.383 9.5 -9.859 1 96.94 70 LYS B O 1
ATOM 2495 N N . ILE B 1 71 ? 13.781 8.094 -8.891 1 96.31 71 ILE B N 1
ATOM 2496 C CA . ILE B 1 71 ? 14.367 9.117 -8.039 1 96.31 71 ILE B CA 1
ATOM 2497 C C . ILE B 1 71 ? 15.516 9.805 -8.773 1 96.31 71 ILE B C 1
ATOM 2499 O O . ILE B 1 71 ? 16.281 9.164 -9.492 1 96.31 71 ILE B O 1
ATOM 2503 N N . ASP B 1 72 ? 15.617 11.133 -8.625 1 94.62 72 ASP B N 1
ATOM 2504 C CA . ASP B 1 72 ? 16.734 11.867 -9.203 1 94.62 72 ASP B CA 1
ATOM 2505 C C . ASP B 1 72 ? 18.078 11.234 -8.812 1 94.62 72 ASP B C 1
ATOM 2507 O O . ASP B 1 72 ? 18.359 11.047 -7.621 1 94.62 72 ASP B O 1
ATOM 2511 N N . PRO B 1 73 ? 18.875 10.945 -9.758 1 91.81 73 PRO B N 1
ATOM 2512 C CA . PRO B 1 73 ? 20.125 10.219 -9.516 1 91.81 73 PRO B CA 1
ATOM 2513 C C . PRO B 1 73 ? 21.062 10.977 -8.586 1 91.81 73 PRO B C 1
ATOM 2515 O O . PRO B 1 73 ? 21.969 10.375 -7.996 1 91.81 73 PRO B O 1
ATOM 2518 N N . LYS B 1 74 ? 20.875 12.164 -8.477 1 94.75 74 LYS B N 1
ATOM 2519 C CA . LYS B 1 74 ? 21.781 12.93 -7.617 1 94.75 74 LYS B CA 1
ATOM 2520 C C . LYS B 1 74 ? 21.578 12.562 -6.148 1 94.75 74 LYS B C 1
ATOM 2522 O O . LYS B 1 74 ? 22.469 12.789 -5.32 1 94.75 74 LYS B O 1
ATOM 2527 N N . TYR B 1 75 ? 20.5 12.023 -5.82 1 97 75 TYR B N 1
ATOM 2528 C CA . TYR B 1 75 ? 20.234 11.641 -4.438 1 97 75 TYR B CA 1
ATOM 2529 C C . TYR B 1 75 ? 20.578 10.172 -4.211 1 97 75 TYR B C 1
ATOM 2531 O O . TYR B 1 75 ? 19.734 9.289 -4.434 1 97 75 TYR B O 1
ATOM 2539 N N . ARG B 1 76 ? 21.703 9.961 -3.689 1 94.75 76 ARG B N 1
ATOM 2540 C CA . ARG B 1 76 ? 22.109 8.594 -3.41 1 94.75 76 ARG B CA 1
ATOM 2541 C C . ARG B 1 76 ? 21.516 8.102 -2.096 1 94.75 76 ARG B C 1
ATOM 2543 O O . ARG B 1 76 ? 21.266 6.902 -1.931 1 94.75 76 ARG B O 1
ATOM 2550 N N . SER B 1 77 ? 21.406 9.039 -1.143 1 98.31 77 SER B N 1
ATOM 2551 C CA . SER B 1 77 ? 20.828 8.711 0.159 1 98.31 77 SER B CA 1
ATOM 2552 C C . SER B 1 77 ? 19.359 9.102 0.225 1 98.31 77 SER B C 1
ATOM 2554 O O . SER B 1 77 ? 18.969 10.164 -0.262 1 98.31 77 SER B O 1
ATOM 2556 N N . ILE B 1 78 ? 18.594 8.148 0.824 1 98.81 78 ILE B N 1
ATOM 2557 C CA . ILE B 1 78 ? 17.188 8.484 0.935 1 98.81 78 ILE B CA 1
ATOM 2558 C C . ILE B 1 78 ? 16.719 8.281 2.375 1 98.81 78 ILE B C 1
ATOM 2560 O O . ILE B 1 78 ? 17.25 7.441 3.1 1 98.81 78 ILE B O 1
ATOM 2564 N N . GLY B 1 79 ? 15.812 9.141 2.857 1 98.88 79 GLY B N 1
ATOM 2565 C CA . GLY B 1 79 ? 14.984 8.922 4.031 1 98.88 79 GLY B CA 1
ATOM 2566 C C . GLY B 1 79 ? 13.57 8.477 3.689 1 98.88 79 GLY B C 1
ATOM 2567 O O . GLY B 1 79 ? 13.039 8.844 2.641 1 98.88 79 GLY B O 1
ATOM 2568 N N . ILE B 1 80 ? 13.008 7.672 4.559 1 98.94 80 ILE B N 1
ATOM 2569 C CA . ILE B 1 80 ? 11.695 7.105 4.27 1 98.94 80 ILE B CA 1
ATOM 2570 C C . ILE B 1 80 ? 10.797 7.242 5.492 1 98.94 80 ILE B C 1
ATOM 2572 O O . ILE B 1 80 ? 11.211 6.938 6.613 1 98.94 80 ILE B O 1
ATOM 2576 N N . ILE B 1 81 ? 9.609 7.754 5.305 1 98.94 81 ILE B N 1
ATOM 2577 C CA . ILE B 1 81 ? 8.523 7.695 6.277 1 98.94 81 ILE B CA 1
ATOM 2578 C C . ILE B 1 81 ? 7.363 6.875 5.707 1 98.94 81 ILE B C 1
ATOM 2580 O O . ILE B 1 81 ? 6.887 7.152 4.602 1 98.94 81 ILE B O 1
ATOM 2584 N N . ALA B 1 82 ? 6.957 5.832 6.379 1 98.88 82 ALA B N 1
ATOM 2585 C CA . ALA B 1 82 ? 5.801 5.035 5.977 1 98.88 82 ALA B CA 1
ATOM 2586 C C . ALA B 1 82 ? 4.938 4.676 7.184 1 98.88 82 ALA B C 1
ATOM 2588 O O . ALA B 1 82 ? 5.449 4.508 8.297 1 98.88 82 ALA B O 1
ATOM 2589 N N . ASP B 1 83 ? 3.633 4.613 6.988 1 98.69 83 ASP B N 1
ATOM 2590 C CA . ASP B 1 83 ? 2.719 4.301 8.086 1 98.69 83 ASP B CA 1
ATOM 2591 C C . ASP B 1 83 ? 1.487 3.557 7.582 1 98.69 83 ASP B C 1
ATOM 2593 O O . ASP B 1 83 ? 1.268 3.457 6.371 1 98.69 83 ASP B O 1
ATOM 2597 N N . ARG B 1 84 ? 0.711 2.973 8.516 1 98.31 84 ARG B N 1
ATOM 2598 C CA . ARG B 1 84 ? -0.554 2.338 8.156 1 98.31 84 ARG B CA 1
ATOM 2599 C C . ARG B 1 84 ? -1.712 3.324 8.273 1 98.31 84 ARG B C 1
ATOM 2601 O O . ARG B 1 84 ? -2.652 3.277 7.477 1 98.31 84 ARG B O 1
ATOM 2608 N N . THR B 1 85 ? -1.632 4.137 9.344 1 97.94 85 THR B N 1
ATOM 2609 C CA . THR B 1 85 ? -2.75 5.031 9.633 1 97.94 85 THR B CA 1
ATOM 2610 C C . THR B 1 85 ? -2.277 6.477 9.727 1 97.94 85 THR B C 1
ATOM 2612 O O . THR B 1 85 ? -1.4 6.801 10.523 1 97.94 85 THR B O 1
ATOM 2615 N N . GLY B 1 86 ? -2.895 7.156 8.906 1 96.56 86 GLY B N 1
ATOM 2616 C CA . GLY B 1 86 ? -2.533 8.562 8.812 1 96.56 86 GLY B CA 1
ATOM 2617 C C . GLY B 1 86 ? -1.914 8.93 7.473 1 96.56 86 GLY B C 1
ATOM 2618 O O . GLY B 1 86 ? -1.478 8.047 6.727 1 96.56 86 GLY B O 1
ATOM 2619 N N . ALA B 1 87 ? -1.752 9.93 7.043 1 98.19 87 ALA B N 1
ATOM 2620 C CA . ALA B 1 87 ? -1.146 10.594 5.895 1 98.19 87 ALA B CA 1
ATOM 2621 C C . ALA B 1 87 ? -0.922 12.078 6.18 1 98.19 87 ALA B C 1
ATOM 2623 O O . ALA B 1 87 ? 0.214 12.516 6.379 1 98.19 87 ALA B O 1
ATOM 2624 N N . GLY B 1 88 ? -2.016 12.711 6.508 1 98.5 88 GLY B N 1
ATOM 2625 C CA . GLY B 1 88 ? -1.926 14.117 6.848 1 98.5 88 GLY B CA 1
ATOM 2626 C C . GLY B 1 88 ? -0.9 14.406 7.926 1 98.5 88 GLY B C 1
ATOM 2627 O O . GLY B 1 88 ? 0.028 15.195 7.715 1 98.5 88 GLY B O 1
ATOM 2628 N N . PRO B 1 89 ? -1.054 13.75 9.125 1 98.81 89 PRO B N 1
ATOM 2629 C CA . PRO B 1 89 ? -0.093 14 10.203 1 98.81 89 PRO B CA 1
ATOM 2630 C C . PRO B 1 89 ? 1.354 13.781 9.766 1 98.81 89 PRO B C 1
ATOM 2632 O O . PRO B 1 89 ? 2.227 14.594 10.078 1 98.81 89 PRO B O 1
ATOM 2635 N N . GLN B 1 90 ? 1.611 12.695 9.078 1 98.88 90 GLN B N 1
ATOM 2636 C CA . GLN B 1 90 ? 2.973 12.375 8.664 1 98.88 90 GLN B CA 1
ATOM 2637 C C . GLN B 1 90 ? 3.465 13.344 7.586 1 98.88 90 GLN B C 1
ATOM 2639 O O . GLN B 1 90 ? 4.625 13.758 7.605 1 98.88 90 GLN B O 1
ATOM 2644 N N . ILE B 1 91 ? 2.602 13.703 6.645 1 98.94 91 ILE B N 1
ATOM 2645 C CA . ILE B 1 91 ? 3.002 14.57 5.539 1 98.94 91 ILE B CA 1
ATOM 2646 C C . ILE B 1 91 ? 3.293 15.977 6.062 1 98.94 91 ILE B C 1
ATOM 2648 O O . ILE B 1 91 ? 4.258 16.609 5.641 1 98.94 91 ILE B O 1
ATOM 2652 N N . PHE B 1 92 ? 2.457 16.484 6.988 1 98.94 92 PHE B N 1
ATOM 2653 C CA . PHE B 1 92 ? 2.752 17.766 7.621 1 98.94 92 PHE B CA 1
ATOM 2654 C C . PHE B 1 92 ? 4.043 17.688 8.43 1 98.94 92 PHE B C 1
ATOM 2656 O O . PHE B 1 92 ? 4.82 18.641 8.461 1 98.94 92 PHE B O 1
ATOM 2663 N N . ALA B 1 93 ? 4.266 16.562 9.133 1 98.88 93 ALA B N 1
ATOM 2664 C CA . ALA B 1 93 ? 5.527 16.344 9.844 1 98.88 93 ALA B CA 1
ATOM 2665 C C . ALA B 1 93 ? 6.707 16.359 8.875 1 98.88 93 ALA B C 1
ATOM 2667 O O . ALA B 1 93 ? 7.762 16.922 9.18 1 98.88 93 ALA B O 1
ATOM 2668 N N . CYS B 1 94 ? 6.531 15.766 7.73 1 98.94 94 CYS B N 1
ATOM 2669 C CA . CYS B 1 94 ? 7.586 15.734 6.723 1 98.94 94 CYS B CA 1
ATOM 2670 C C . CYS B 1 94 ? 7.867 17.125 6.18 1 98.94 94 CYS B C 1
ATOM 2672 O O . CYS B 1 94 ? 8.9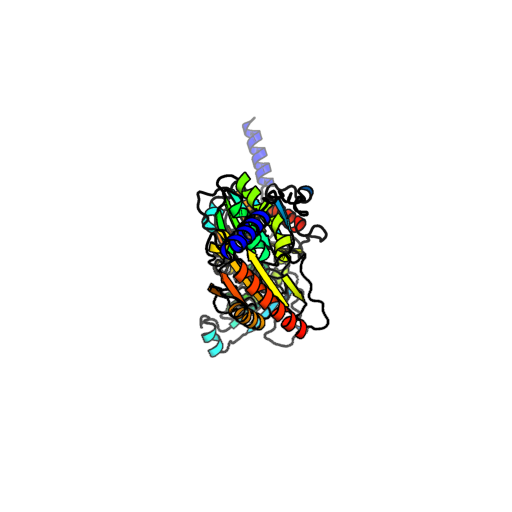92 17.438 5.785 1 98.94 94 CYS B O 1
ATOM 2674 N N . ASP B 1 95 ? 6.844 17.969 6.164 1 98.94 95 ASP B N 1
ATOM 2675 C CA . ASP B 1 95 ? 7.062 19.344 5.734 1 98.94 95 ASP B CA 1
ATOM 2676 C C . ASP B 1 95 ? 7.988 20.078 6.703 1 98.94 95 ASP B C 1
ATOM 2678 O O . ASP B 1 95 ? 8.789 20.922 6.285 1 98.94 95 ASP B O 1
ATOM 2682 N N . GLU B 1 96 ? 7.887 19.812 8 1 98.69 96 GLU B N 1
ATOM 2683 C CA . GLU B 1 96 ? 8.82 20.359 8.984 1 98.69 96 GLU B CA 1
ATOM 2684 C C . GLU B 1 96 ? 10.242 19.859 8.727 1 98.69 96 GLU B C 1
ATOM 2686 O O . GLU B 1 96 ? 11.211 20.609 8.891 1 98.69 96 GLU B O 1
ATOM 2691 N N . ALA B 1 97 ? 10.344 18.609 8.336 1 98.75 97 ALA B N 1
ATOM 2692 C CA . ALA B 1 97 ? 11.648 18 8.086 1 98.75 97 ALA B CA 1
ATOM 2693 C C . ALA B 1 97 ? 12.352 18.688 6.914 1 98.75 97 ALA B C 1
ATOM 2695 O O . ALA B 1 97 ? 13.555 18.953 6.98 1 98.75 97 ALA B O 1
ATOM 2696 N N . VAL B 1 98 ? 11.578 18.969 5.879 1 98.31 98 VAL B N 1
ATOM 2697 C CA . VAL B 1 98 ? 12.18 19.578 4.695 1 98.31 98 VAL B CA 1
ATOM 2698 C C . VAL B 1 98 ? 12.617 21.016 5.012 1 98.31 98 VAL B C 1
ATOM 2700 O O . VAL B 1 98 ? 13.625 21.484 4.484 1 98.31 98 VAL B O 1
ATOM 2703 N N . LYS B 1 99 ? 11.898 21.672 5.922 1 97.81 99 LYS B N 1
ATOM 2704 C CA . LYS B 1 99 ? 12.289 23 6.359 1 97.81 99 LYS B CA 1
ATOM 2705 C C . LYS B 1 99 ? 13.609 22.969 7.121 1 97.81 99 LYS B C 1
ATOM 2707 O O . LYS B 1 99 ? 14.383 23.938 7.07 1 97.81 99 LYS B O 1
ATOM 2712 N N . ALA B 1 100 ? 13.875 21.938 7.699 1 97.88 100 ALA B N 1
ATOM 2713 C CA . ALA B 1 100 ? 14.945 21.891 8.688 1 97.88 100 ALA B CA 1
ATOM 2714 C C . ALA B 1 100 ? 16.188 21.219 8.125 1 97.88 100 ALA B C 1
ATOM 2716 O O . ALA B 1 100 ? 17.219 21.125 8.797 1 97.88 100 ALA B O 1
ATOM 2717 N N . THR B 1 101 ? 16.141 20.672 6.895 1 98.31 101 THR B N 1
ATOM 2718 C CA . THR B 1 101 ? 17.25 19.891 6.371 1 98.31 101 THR B CA 1
ATOM 2719 C C . THR B 1 101 ? 17.484 20.188 4.895 1 98.31 101 THR B C 1
ATOM 2721 O O . THR B 1 101 ? 16.656 20.828 4.25 1 98.31 101 THR B O 1
ATOM 2724 N N . ASN B 1 102 ? 18.688 19.766 4.441 1 97.75 102 ASN B N 1
ATOM 2725 C CA . ASN B 1 102 ? 18.984 19.859 3.016 1 97.75 102 ASN B CA 1
ATOM 2726 C C . ASN B 1 102 ? 18.484 18.625 2.262 1 97.75 102 ASN B C 1
ATOM 2728 O O . ASN B 1 102 ? 19.281 17.859 1.725 1 97.75 102 ASN B O 1
ATOM 2732 N N . THR B 1 103 ? 17.141 18.469 2.24 1 98.5 103 THR B N 1
ATOM 2733 C CA . THR B 1 103 ? 16.516 17.328 1.57 1 98.5 103 THR B CA 1
ATOM 2734 C C . THR B 1 103 ? 15.406 17.812 0.632 1 98.5 103 THR B C 1
ATOM 2736 O O . THR B 1 103 ? 14.953 18.953 0.732 1 98.5 103 THR B O 1
ATOM 2739 N N . GLU B 1 104 ? 15.141 16.984 -0.291 1 98.25 104 GLU B N 1
ATOM 2740 C CA . GLU B 1 104 ? 13.992 17.188 -1.169 1 98.25 104 GLU B CA 1
ATOM 2741 C C . GLU B 1 104 ? 13.047 15.984 -1.112 1 98.25 104 GLU B C 1
ATOM 2743 O O . GLU B 1 104 ? 13.492 14.852 -0.925 1 98.25 104 GLU B O 1
ATOM 2748 N N . VAL B 1 105 ? 11.766 16.281 -1.261 1 98.5 105 VAL B N 1
ATOM 2749 C CA . VAL B 1 105 ? 10.797 15.188 -1.312 1 98.5 105 VAL B CA 1
ATOM 2750 C C . VAL B 1 105 ? 10.797 14.562 -2.703 1 98.5 105 VAL B C 1
ATOM 2752 O O . VAL B 1 105 ? 10.492 15.227 -3.693 1 98.5 105 VAL B O 1
ATOM 2755 N N . CYS B 1 106 ? 11.102 13.289 -2.773 1 98.12 106 CYS B N 1
ATOM 2756 C CA . CYS B 1 106 ? 11.211 12.586 -4.051 1 98.12 106 CYS B CA 1
ATOM 2757 C C . CYS B 1 106 ? 9.898 11.891 -4.402 1 98.12 106 CYS B C 1
ATOM 2759 O O . CYS B 1 106 ? 9.562 11.75 -5.578 1 98.12 106 CYS B O 1
ATOM 2761 N N . LEU B 1 107 ? 9.242 11.414 -3.422 1 97.81 107 LEU B N 1
ATOM 2762 C CA . LEU B 1 107 ? 8.031 10.625 -3.605 1 97.81 107 LEU B CA 1
ATOM 2763 C C . LEU B 1 107 ? 7.059 10.844 -2.451 1 97.81 107 LEU B C 1
ATOM 2765 O O . LEU B 1 107 ? 7.465 10.875 -1.288 1 97.81 107 LEU B O 1
ATOM 2769 N N . ILE B 1 108 ? 5.773 11.062 -2.74 1 98.44 108 ILE B N 1
ATOM 2770 C CA . ILE B 1 108 ? 4.691 11.062 -1.76 1 98.44 108 ILE B CA 1
ATOM 2771 C C . ILE B 1 108 ? 3.494 10.289 -2.307 1 98.44 108 ILE B C 1
ATOM 2773 O O . ILE B 1 108 ? 2.924 10.664 -3.334 1 98.44 108 ILE B O 1
ATOM 2777 N N . GLU B 1 109 ? 3.158 9.266 -1.639 1 98.31 109 GLU B N 1
ATOM 2778 C CA . GLU B 1 109 ? 2.01 8.453 -2.021 1 98.31 109 GLU B CA 1
ATOM 2779 C C . GLU B 1 109 ? 1.141 8.117 -0.811 1 98.31 109 GLU B C 1
ATOM 2781 O O . GLU B 1 109 ? 1.649 7.965 0.301 1 98.31 109 GLU B O 1
ATOM 2786 N N . CYS B 1 110 ? -0.165 8.039 -0.993 1 98.38 110 CYS B N 1
ATOM 2787 C CA . CYS B 1 110 ? -1.112 7.766 0.081 1 98.38 110 CYS B CA 1
ATOM 2788 C C . CYS B 1 110 ? -1.915 6.504 -0.21 1 98.38 110 CYS B C 1
ATOM 2790 O O . CYS B 1 110 ? -2.979 6.566 -0.831 1 98.38 110 CYS B O 1
ATOM 2792 N N . PRO B 1 111 ? -1.41 5.363 0.248 1 98.44 111 PRO B N 1
ATOM 2793 C CA . PRO B 1 111 ? -2.182 4.133 0.053 1 98.44 111 PRO B CA 1
ATOM 2794 C C . PRO B 1 111 ? -3.502 4.137 0.821 1 98.44 111 PRO B C 1
ATOM 2796 O O . PRO B 1 111 ? -3.637 4.848 1.82 1 98.44 111 PRO B O 1
ATOM 2799 N N . ARG B 1 112 ? -4.488 3.383 0.293 1 97.69 112 ARG B N 1
ATOM 2800 C CA . ARG B 1 112 ? -5.715 3.139 1.045 1 97.69 112 ARG B CA 1
ATOM 2801 C C . ARG B 1 112 ? -5.461 2.193 2.215 1 97.69 112 ARG B C 1
ATOM 2803 O O . ARG B 1 112 ? -5.387 0.976 2.031 1 97.69 112 ARG B O 1
ATOM 2810 N N . ASP B 1 113 ? -5.211 2.771 3.398 1 97.62 113 ASP B N 1
ATOM 2811 C CA . ASP B 1 113 ? -4.891 1.978 4.582 1 97.62 113 ASP B CA 1
ATOM 2812 C C . ASP B 1 113 ? -5.152 2.77 5.859 1 97.62 113 ASP B C 1
ATOM 2814 O O . ASP B 1 113 ? -4.617 3.867 6.035 1 97.62 113 ASP B O 1
ATOM 2818 N N . THR B 1 114 ? -5.965 2.289 6.699 1 96.88 114 THR B N 1
ATOM 2819 C CA . THR B 1 114 ? -6.203 2.789 8.047 1 96.88 114 THR B CA 1
ATOM 2820 C C . THR B 1 114 ? -6.523 1.642 9 1 96.88 114 THR B C 1
ATOM 2822 O O . THR B 1 114 ? -7.34 1.794 9.914 1 96.88 114 THR B O 1
ATOM 2825 N N . GLU B 1 115 ? -5.922 0.489 8.609 1 95.75 115 GLU B N 1
ATOM 2826 C CA . GLU B 1 115 ? -6.141 -0.697 9.438 1 95.75 115 GLU B CA 1
ATOM 2827 C C . GLU B 1 115 ? -7.629 -0.962 9.641 1 95.75 115 GLU B C 1
ATOM 2829 O O . GLU B 1 115 ? -8.086 -1.126 10.773 1 95.75 115 GLU B O 1
ATOM 2834 N N . GLY B 1 116 ? -8.359 -0.984 8.461 1 93.88 116 GLY B N 1
ATOM 2835 C CA . GLY B 1 116 ? -9.789 -1.237 8.484 1 93.88 116 GLY B CA 1
ATOM 2836 C C . GLY B 1 116 ? -10.617 0.032 8.516 1 93.88 116 GLY B C 1
ATOM 2837 O O . GLY B 1 116 ? -11.844 -0.016 8.375 1 93.88 116 GLY B O 1
ATOM 2838 N N . GLY B 1 117 ? -9.992 1.243 8.656 1 95.94 117 GLY B N 1
ATOM 2839 C CA . GLY B 1 117 ? -10.688 2.521 8.656 1 95.94 117 GLY B CA 1
ATOM 2840 C C . GLY B 1 117 ? -10.906 3.086 7.27 1 95.94 117 GLY B C 1
ATOM 2841 O O . GLY B 1 117 ? -10.82 2.359 6.277 1 95.94 117 GLY B O 1
ATOM 2842 N N . ALA B 1 118 ? -11.172 4.332 7.207 1 97.5 118 ALA B N 1
ATOM 2843 C CA . ALA B 1 118 ? -11.727 4.914 5.988 1 97.5 118 ALA B CA 1
ATOM 2844 C C . ALA B 1 118 ? -10.688 5.773 5.27 1 97.5 118 ALA B C 1
ATOM 2846 O O . ALA B 1 118 ? -11.008 6.457 4.293 1 97.5 118 ALA B O 1
ATOM 2847 N N . GLY B 1 119 ? -9.43 5.766 5.727 1 97.94 119 GLY B N 1
ATOM 2848 C CA . GLY B 1 119 ? -8.484 6.762 5.23 1 97.94 119 GLY B CA 1
ATOM 2849 C C . GLY B 1 119 ? -7.242 6.152 4.613 1 97.94 119 GLY B C 1
ATOM 2850 O O . GLY B 1 119 ? -7.332 5.199 3.834 1 97.94 119 GLY B O 1
ATOM 2851 N N . HIS B 1 120 ? -6.09 6.762 4.918 1 98.38 120 HIS B N 1
ATOM 2852 C CA . HIS B 1 120 ? -4.859 6.449 4.199 1 98.38 120 HIS B CA 1
ATOM 2853 C C . HIS B 1 120 ? -3.727 6.117 5.168 1 98.38 120 HIS B C 1
ATOM 2855 O O . HIS B 1 120 ? -3.76 6.52 6.332 1 98.38 120 HIS B O 1
ATOM 2861 N N . GLY B 1 121 ? -2.734 5.348 4.645 1 98.19 121 GLY B N 1
ATOM 2862 C CA . GLY B 1 121 ? -1.348 5.492 5.055 1 98.19 121 GLY B CA 1
ATOM 2863 C C . GLY B 1 121 ? -0.549 6.414 4.152 1 98.19 121 GLY B C 1
ATOM 2864 O O . GLY B 1 121 ? -1.12 7.133 3.328 1 98.19 121 GLY B O 1
ATOM 2865 N N . CYS B 1 122 ? 0.78 6.406 4.41 1 98.44 122 CYS B N 1
ATOM 2866 C CA . CYS B 1 122 ? 1.574 7.219 3.496 1 98.44 122 CYS B CA 1
ATOM 2867 C C . CYS B 1 122 ? 2.924 6.57 3.219 1 98.44 122 CYS B C 1
ATOM 2869 O O . CYS B 1 122 ? 3.35 5.676 3.953 1 98.44 122 CYS B O 1
ATOM 2871 N N . LEU B 1 123 ? 3.463 6.871 2.119 1 98.88 123 LEU B N 1
ATOM 2872 C CA . LEU B 1 123 ? 4.852 6.652 1.727 1 98.88 123 LEU B CA 1
ATOM 2873 C C . LEU B 1 123 ? 5.5 7.957 1.283 1 98.88 123 LEU B C 1
ATOM 2875 O O . LEU B 1 123 ? 5.113 8.539 0.266 1 98.88 123 LEU B O 1
ATOM 2879 N N . VAL B 1 124 ? 6.434 8.438 2.09 1 98.88 124 VAL B N 1
ATOM 2880 C CA . VAL B 1 124 ? 7.199 9.625 1.729 1 98.88 124 VAL B CA 1
ATOM 2881 C C . VAL B 1 124 ? 8.68 9.273 1.631 1 98.88 124 VAL B C 1
ATOM 2883 O O . VAL B 1 124 ? 9.234 8.633 2.529 1 98.88 124 VAL B O 1
ATOM 2886 N N . VAL B 1 125 ? 9.32 9.664 0.54 1 98.94 125 VAL B N 1
ATOM 2887 C CA . VAL B 1 125 ? 10.75 9.445 0.346 1 98.94 125 VAL B CA 1
ATOM 2888 C C . VAL B 1 125 ? 11.461 10.789 0.204 1 98.94 125 VAL B C 1
ATOM 2890 O O . VAL B 1 125 ? 11.109 11.594 -0.659 1 98.94 125 VAL B O 1
ATOM 2893 N N . PHE B 1 126 ? 12.477 11 1.063 1 98.75 126 PHE B N 1
ATOM 2894 C CA . PHE B 1 126 ? 13.391 12.133 0.965 1 98.75 126 PHE B CA 1
ATOM 2895 C C . PHE B 1 126 ? 14.633 11.758 0.174 1 98.75 126 PHE B C 1
ATOM 2897 O O . PHE B 1 126 ? 15.172 10.656 0.336 1 98.75 126 PHE B O 1
ATOM 2904 N N . GLY B 1 127 ? 15.055 12.617 -0.691 1 98.69 127 GLY B N 1
ATOM 2905 C CA . GLY B 1 127 ? 16.375 12.516 -1.29 1 98.69 127 GLY B CA 1
ATOM 2906 C C . GLY B 1 127 ? 17.375 13.477 -0.686 1 98.69 127 GLY B C 1
ATOM 2907 O O . GLY B 1 127 ? 17.047 14.633 -0.4 1 98.69 127 GLY B O 1
ATOM 2908 N N . ALA B 1 128 ? 18.594 13.008 -0.438 1 98.44 128 ALA B N 1
ATOM 2909 C CA . ALA B 1 128 ? 19.672 13.836 0.106 1 98.44 128 ALA B CA 1
ATOM 2910 C C . ALA B 1 128 ? 21.016 13.469 -0.517 1 98.44 128 ALA B C 1
ATOM 2912 O O . ALA B 1 128 ? 21.234 12.312 -0.882 1 98.44 128 ALA B O 1
ATOM 2913 N N . GLU B 1 129 ? 21.859 14.414 -0.625 1 97 129 GLU B N 1
ATOM 2914 C CA . GLU B 1 129 ? 23.234 14.148 -1.074 1 97 129 GLU B CA 1
ATOM 2915 C C . GLU B 1 129 ? 24.062 13.508 0.033 1 97 129 GLU B C 1
ATOM 2917 O O . GLU B 1 129 ? 24.953 12.695 -0.239 1 97 129 GLU B O 1
ATOM 2922 N N . ASP B 1 130 ? 23.688 13.844 1.242 1 96.44 130 ASP B N 1
ATOM 2923 C CA . ASP B 1 130 ? 24.359 13.297 2.416 1 96.44 130 ASP B CA 1
ATOM 2924 C C . ASP B 1 130 ? 23.406 12.477 3.27 1 96.44 130 ASP B C 1
ATOM 2926 O O . ASP B 1 130 ? 22.297 12.914 3.564 1 96.44 130 ASP B O 1
ATOM 2930 N N . VAL B 1 131 ? 23.906 11.312 3.721 1 97.75 131 VAL B N 1
ATOM 2931 C CA . VAL B 1 131 ? 23.062 10.398 4.488 1 97.75 131 VAL B CA 1
ATOM 2932 C C . VAL B 1 131 ? 22.672 11.047 5.812 1 97.75 131 VAL B C 1
ATOM 2934 O O . VAL B 1 131 ? 21.578 10.797 6.332 1 97.75 131 VAL B O 1
ATOM 2937 N N . SER B 1 132 ? 23.469 11.891 6.348 1 98.19 132 SER B N 1
ATOM 2938 C CA . SER B 1 132 ? 23.172 12.57 7.602 1 98.19 132 SER B CA 1
ATOM 2939 C C . SER B 1 132 ? 21.938 13.453 7.465 1 98.19 132 SER B C 1
ATOM 2941 O O . SER B 1 132 ? 21.125 13.555 8.391 1 98.19 132 SER B O 1
ATOM 2943 N N . ASP B 1 133 ? 21.812 14.086 6.328 1 98.5 133 ASP B N 1
ATOM 2944 C CA . ASP B 1 133 ? 20.641 14.906 6.07 1 98.5 133 ASP B CA 1
ATOM 2945 C C . ASP B 1 133 ? 19.391 14.047 5.938 1 98.5 133 ASP B C 1
ATOM 2947 O O . ASP B 1 133 ? 18.312 14.414 6.43 1 98.5 133 ASP B O 1
ATOM 2951 N N . ALA B 1 134 ? 19.531 12.938 5.254 1 98.62 134 ALA B N 1
ATOM 2952 C CA . ALA B 1 134 ? 18.406 12.023 5.121 1 98.62 134 ALA B CA 1
ATOM 2953 C C . ALA B 1 134 ? 17.938 11.516 6.484 1 98.62 134 ALA B C 1
ATOM 2955 O O . ALA B 1 134 ? 16.734 11.523 6.777 1 98.62 134 ALA B O 1
ATOM 2956 N N . ARG B 1 135 ? 18.875 11.141 7.293 1 98.56 135 ARG B N 1
ATOM 2957 C CA . ARG B 1 135 ? 18.547 10.633 8.625 1 98.56 135 ARG B CA 1
ATOM 2958 C C . ARG B 1 135 ? 17.922 11.727 9.484 1 98.56 135 ARG B C 1
ATOM 2960 O O . ARG B 1 135 ? 16.953 11.469 10.195 1 98.56 135 ARG B O 1
ATOM 2967 N N . ARG B 1 136 ? 18.469 12.859 9.43 1 98.69 136 ARG B N 1
ATOM 2968 C CA . ARG B 1 136 ? 17.953 13.977 10.203 1 98.69 136 ARG B CA 1
ATOM 2969 C C . ARG B 1 136 ? 16.531 14.32 9.781 1 98.69 136 ARG B C 1
ATOM 2971 O O . ARG B 1 136 ? 15.68 14.633 10.625 1 98.69 136 ARG B O 1
ATOM 2978 N N . ALA B 1 137 ? 16.266 14.297 8.5 1 98.88 137 ALA B N 1
ATOM 2979 C CA . ALA B 1 137 ? 14.914 14.555 8.016 1 98.88 137 ALA B CA 1
ATOM 2980 C C . ALA B 1 137 ? 13.922 13.562 8.617 1 98.88 137 ALA B C 1
ATOM 2982 O O . ALA B 1 137 ? 12.836 13.945 9.062 1 98.88 137 ALA B O 1
ATOM 2983 N N . VAL B 1 138 ? 14.289 12.305 8.633 1 98.88 138 VAL B N 1
ATOM 2984 C CA . VAL B 1 138 ? 13.438 11.258 9.18 1 98.88 138 VAL B CA 1
ATOM 2985 C C . VAL B 1 138 ? 13.227 11.484 10.672 1 98.88 138 VAL B C 1
ATOM 2987 O O . VAL B 1 138 ? 12.102 11.383 11.172 1 98.88 138 VAL B O 1
ATOM 2990 N N . GLU B 1 139 ? 14.258 11.828 11.359 1 98.69 139 GLU B N 1
ATOM 2991 C CA . GLU B 1 139 ? 14.164 12.086 12.797 1 98.69 139 GLU B CA 1
ATOM 2992 C C . GLU B 1 139 ? 13.227 13.25 13.094 1 98.69 139 GLU B C 1
ATOM 2994 O O . GLU B 1 139 ? 12.391 13.164 13.992 1 98.69 139 GLU B O 1
ATOM 2999 N N . VAL B 1 140 ? 13.422 14.305 12.359 1 98.75 140 VAL B N 1
ATOM 3000 C CA . VAL B 1 140 ? 12.586 15.477 12.555 1 98.75 140 VAL B CA 1
ATOM 3001 C C . VAL B 1 140 ? 11.125 15.125 12.266 1 98.75 140 VAL B C 1
ATOM 3003 O O . VAL B 1 140 ? 10.234 15.461 13.055 1 98.75 140 VAL B O 1
ATOM 3006 N N . ALA B 1 141 ? 10.867 14.469 11.18 1 98.88 141 ALA B N 1
ATOM 3007 C CA . ALA B 1 141 ? 9.492 14.094 10.836 1 98.88 141 ALA B CA 1
ATOM 3008 C C . ALA B 1 141 ? 8.859 13.266 11.953 1 98.88 141 ALA B C 1
ATOM 3010 O O . ALA B 1 141 ? 7.754 13.57 12.406 1 98.88 141 ALA B O 1
ATOM 3011 N N . LEU B 1 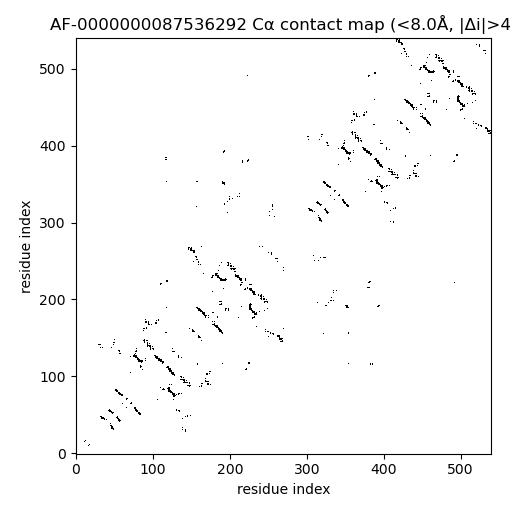142 ? 9.586 12.242 12.398 1 98.69 142 LEU B N 1
ATOM 3012 C CA . LEU B 1 142 ? 9.062 11.367 13.445 1 98.69 142 LEU B CA 1
ATOM 3013 C C . LEU B 1 142 ? 8.711 12.156 14.695 1 98.69 142 LEU B C 1
ATOM 3015 O O . LEU B 1 142 ? 7.723 11.859 15.367 1 98.69 142 LEU B O 1
ATOM 3019 N N . SER B 1 143 ? 9.453 13.148 14.969 1 98.56 143 SER B N 1
ATOM 3020 C CA . SER B 1 143 ? 9.258 13.914 16.203 1 98.56 143 SER B CA 1
ATOM 3021 C C . SER B 1 143 ? 8.016 14.781 16.125 1 98.56 143 SER B C 1
ATOM 3023 O O . SER B 1 143 ? 7.484 15.219 17.141 1 98.56 143 SER B O 1
ATOM 3025 N N . PHE B 1 144 ? 7.48 15.039 14.953 1 98.62 144 PHE B N 1
ATOM 3026 C CA . PHE B 1 144 ? 6.344 15.938 14.797 1 98.62 144 PHE B CA 1
ATOM 3027 C C . PHE B 1 144 ? 5.055 15.148 14.602 1 98.62 144 PHE B C 1
ATOM 3029 O O . PHE B 1 144 ? 3.961 15.719 14.625 1 98.62 144 PHE B O 1
ATOM 3036 N N . VAL B 1 145 ? 5.137 13.812 14.414 1 98.69 145 VAL B N 1
ATOM 3037 C CA . VAL B 1 145 ? 3.953 13.023 14.102 1 98.69 145 VAL B CA 1
ATOM 3038 C C . VAL B 1 145 ? 2.932 13.141 15.227 1 98.69 145 VAL B C 1
ATOM 3040 O O . VAL B 1 145 ? 1.746 13.375 14.977 1 98.69 145 VAL B O 1
ATOM 3043 N N . GLY B 1 146 ? 3.371 13.031 16.438 1 98.25 146 GLY B N 1
ATOM 3044 C CA . GLY B 1 146 ? 2.473 13.109 17.578 1 98.25 146 GLY B CA 1
ATOM 3045 C C . GLY B 1 146 ? 1.697 14.414 17.641 1 98.25 146 GLY B C 1
ATOM 3046 O O . GLY B 1 146 ? 0.5 14.414 17.938 1 98.25 146 GLY B O 1
ATOM 3047 N N . LYS B 1 147 ? 2.395 15.5 17.375 1 98.19 147 LYS B N 1
ATOM 3048 C CA . LYS B 1 147 ? 1.744 16.812 17.359 1 98.19 147 LYS B CA 1
ATOM 3049 C C . LYS B 1 147 ? 0.621 16.859 16.328 1 98.19 147 LYS B C 1
ATOM 3051 O O . LYS B 1 147 ? -0.486 17.312 16.625 1 98.19 147 LYS B O 1
ATOM 3056 N N . HIS B 1 148 ? 0.839 16.344 15.188 1 98.5 148 HIS B N 1
ATOM 3057 C CA . HIS B 1 148 ? -0.094 16.484 14.07 1 98.5 148 HIS B CA 1
ATOM 3058 C C . HIS B 1 148 ? -1.234 15.477 14.18 1 98.5 148 HIS B C 1
ATOM 3060 O O . HIS B 1 148 ? -2.246 15.602 13.484 1 98.5 148 HIS B O 1
ATOM 3066 N N . PHE B 1 149 ? -1.11 14.562 15.094 1 98.62 149 PHE B N 1
ATOM 3067 C CA . PHE B 1 149 ? -2.252 13.719 15.422 1 98.62 149 PHE B CA 1
ATOM 3068 C C . PHE B 1 149 ? -3.188 14.414 16.391 1 98.62 149 PHE B C 1
ATOM 3070 O O . PHE B 1 149 ? -4.281 13.922 16.688 1 98.62 149 PHE B O 1
ATOM 3077 N N . GLY B 1 150 ? -2.791 15.555 16.859 1 98.56 150 GLY B N 1
ATOM 3078 C CA . GLY B 1 150 ? -3.545 16.266 17.875 1 98.56 150 GLY B CA 1
ATOM 3079 C C . GLY B 1 150 ? -4.918 16.703 17.406 1 98.56 150 GLY B C 1
ATOM 3080 O O . GLY B 1 150 ? -5.844 16.844 18.219 1 98.56 150 GLY B O 1
ATOM 3081 N N . ASP B 1 151 ? -5.121 16.953 16.109 1 98.62 151 ASP B N 1
ATOM 3082 C CA . ASP B 1 151 ? -6.422 17.359 15.594 1 98.62 151 ASP B CA 1
ATOM 3083 C C . ASP B 1 151 ? -6.988 16.312 14.641 1 98.62 151 ASP B C 1
ATOM 3085 O O . ASP B 1 151 ? -7.531 16.656 13.586 1 98.62 151 ASP B O 1
ATOM 3089 N N . VAL B 1 152 ? -6.773 15.086 15 1 98.69 152 VAL B N 1
ATOM 3090 C CA . VAL B 1 152 ? -7.441 13.914 14.43 1 98.69 152 VAL B CA 1
ATOM 3091 C C . VAL B 1 152 ? -8.398 13.312 15.453 1 98.69 152 VAL B C 1
ATOM 3093 O O . VAL B 1 152 ? -8.023 13.094 16.609 1 98.69 152 VAL B O 1
ATOM 3096 N N . TYR B 1 153 ? -9.609 13.133 15.047 1 98.44 153 TYR B N 1
ATOM 3097 C CA . TYR B 1 153 ? -10.672 12.586 15.883 1 98.44 153 TYR B CA 1
ATOM 3098 C C . TYR B 1 153 ? -11.336 11.391 15.203 1 98.44 153 TYR B C 1
ATOM 3100 O O . TYR B 1 153 ? -11.523 11.383 13.984 1 98.44 153 TYR B O 1
ATOM 3108 N N . GLY B 1 154 ? -11.664 10.344 16 1 96.62 154 GLY B N 1
ATOM 3109 C CA . GLY B 1 154 ? -12.312 9.219 15.344 1 96.62 154 GLY B CA 1
ATOM 3110 C C . GLY B 1 154 ? -13.086 8.336 16.297 1 96.62 154 GLY B C 1
ATOM 3111 O O . GLY B 1 154 ? -12.844 8.359 17.5 1 96.62 154 GLY B O 1
ATOM 3112 N N . ASN B 1 155 ? -14.008 7.711 15.828 1 96.44 155 ASN B N 1
ATOM 3113 C CA . ASN B 1 155 ? -14.711 6.582 16.438 1 96.44 155 ASN B CA 1
ATOM 3114 C C . ASN B 1 155 ? -15.016 5.496 15.406 1 96.44 155 ASN B C 1
ATOM 3116 O O . ASN B 1 155 ? -14.477 5.52 14.297 1 96.44 155 ASN B O 1
ATOM 3120 N N . SER B 1 156 ? -15.781 4.484 15.789 1 96.75 156 SER B N 1
ATOM 3121 C CA . SER B 1 156 ? -15.977 3.34 14.906 1 96.75 156 SER B CA 1
ATOM 3122 C C . SER B 1 156 ? -16.719 3.742 13.641 1 96.75 156 SER B C 1
ATOM 3124 O O . SER B 1 156 ? -16.703 3.01 12.648 1 96.75 156 SER B O 1
ATOM 3126 N N . ALA B 1 157 ? -17.391 4.945 13.664 1 97.38 157 ALA B N 1
ATOM 3127 C CA . ALA B 1 157 ? -18.203 5.367 12.523 1 97.38 157 ALA B CA 1
ATOM 3128 C C . ALA B 1 157 ? -17.359 6.109 11.492 1 97.38 157 ALA B C 1
ATOM 3130 O O . ALA B 1 157 ? -17.766 6.281 10.344 1 97.38 157 ALA B O 1
ATOM 3131 N N . GLY B 1 158 ? -16.219 6.617 11.898 1 98 158 GLY B N 1
ATOM 3132 C CA . GLY B 1 158 ? -15.383 7.367 10.969 1 98 158 GLY B CA 1
ATOM 3133 C C . GLY B 1 158 ? -14.352 8.234 11.664 1 98 158 GLY B C 1
ATOM 3134 O O . GLY B 1 158 ? -13.945 7.949 12.797 1 98 158 GLY B O 1
ATOM 3135 N N . HIS B 1 159 ? -13.797 9.234 10.867 1 98.75 159 HIS B N 1
ATOM 3136 C CA . HIS B 1 159 ? -12.797 10.117 11.461 1 98.75 159 HIS B CA 1
ATOM 3137 C C . HIS B 1 159 ? -12.883 11.523 10.875 1 98.75 159 HIS B C 1
ATOM 3139 O O . HIS B 1 159 ? -13.5 11.727 9.836 1 98.75 159 HIS B O 1
ATOM 3145 N N . LEU B 1 160 ? -12.336 12.461 11.617 1 98.94 160 LEU B N 1
ATOM 3146 C CA . LEU B 1 160 ? -12.07 13.844 11.227 1 98.94 160 LEU B CA 1
ATOM 3147 C C . LEU B 1 160 ? -10.594 14.172 11.359 1 98.94 160 LEU B C 1
ATOM 3149 O O . LEU B 1 160 ? -9.93 13.727 12.305 1 98.94 160 LEU B O 1
ATOM 3153 N N . GLU B 1 161 ? -10.117 14.938 10.438 1 98.94 161 GLU B N 1
ATOM 3154 C CA . GLU B 1 161 ? -8.734 15.406 10.531 1 98.94 161 GLU B CA 1
ATOM 3155 C C . GLU B 1 161 ? -8.617 16.875 10.117 1 98.94 161 GLU B C 1
ATOM 3157 O O . GLU B 1 161 ? -9.219 17.297 9.133 1 98.94 161 GLU B O 1
ATOM 3162 N N . PHE B 1 162 ? -7.883 17.562 10.867 1 98.94 162 PHE B N 1
ATOM 3163 C CA . PHE B 1 162 ? -7.59 18.969 10.625 1 98.94 162 PHE B CA 1
ATOM 3164 C C . PHE B 1 162 ? -6.098 19.25 10.766 1 98.94 162 PHE B C 1
ATOM 3166 O O . PHE B 1 162 ? -5.48 18.859 11.758 1 98.94 162 PHE B O 1
ATOM 3173 N N . GLN B 1 163 ? -5.512 19.844 9.797 1 98.94 163 GLN B N 1
ATOM 3174 C CA . GLN B 1 163 ? -4.094 20.188 9.812 1 98.94 163 GLN B CA 1
ATOM 3175 C C . GLN B 1 163 ? -3.877 21.656 9.492 1 98.94 163 GLN B C 1
ATOM 3177 O O . GLN B 1 163 ? -4.629 22.25 8.719 1 98.94 163 GLN B O 1
ATOM 3182 N N . TYR B 1 164 ? -2.896 22.203 10.078 1 98.88 164 TYR B N 1
ATOM 3183 C CA . TYR B 1 164 ? -2.566 23.609 9.93 1 98.88 164 TYR B CA 1
ATOM 3184 C C . TYR B 1 164 ? -1.061 23.828 10 1 98.88 164 TYR B C 1
ATOM 3186 O O . TYR B 1 164 ? -0.37 23.188 10.797 1 98.88 164 TYR B O 1
ATOM 3194 N N . THR B 1 165 ? -0.561 24.641 9.125 1 98.81 165 THR B N 1
ATOM 3195 C CA . THR B 1 165 ? 0.761 25.234 9.273 1 98.81 165 THR B CA 1
ATOM 3196 C C . THR B 1 165 ? 0.734 26.719 8.883 1 98.81 165 THR B C 1
ATOM 3198 O O . THR B 1 165 ? 0.021 27.109 7.957 1 98.81 165 THR B O 1
ATOM 3201 N N . ALA B 1 166 ? 1.543 27.484 9.617 1 98.5 166 ALA B N 1
ATOM 3202 C CA . ALA B 1 166 ? 1.616 28.906 9.305 1 98.5 166 ALA B CA 1
ATOM 3203 C C . ALA B 1 166 ? 2.414 29.141 8.023 1 98.5 166 ALA B C 1
ATOM 3205 O O . ALA B 1 166 ? 2.25 30.172 7.371 1 98.5 166 ALA B O 1
ATOM 3206 N N . ARG B 1 167 ? 3.311 28.266 7.727 1 98.5 167 ARG B N 1
ATOM 3207 C CA . ARG B 1 167 ? 4.207 28.422 6.586 1 98.5 167 ARG B CA 1
ATOM 3208 C C . ARG B 1 167 ? 4.457 27.078 5.895 1 98.5 167 ARG B C 1
ATOM 3210 O O . ARG B 1 167 ? 5.391 26.359 6.246 1 98.5 167 ARG B O 1
ATOM 3217 N N . ALA B 1 168 ? 3.732 26.859 4.797 1 98.81 168 ALA B N 1
ATOM 3218 C CA . ALA B 1 168 ? 3.912 25.625 4.035 1 98.81 168 ALA B CA 1
ATOM 3219 C C . ALA B 1 168 ? 5.266 25.609 3.326 1 98.81 168 ALA B C 1
ATOM 3221 O O . ALA B 1 168 ? 5.789 26.656 2.957 1 98.81 168 ALA B O 1
ATOM 3222 N N . SER B 1 169 ? 5.805 24.438 3.221 1 98.62 169 SER B N 1
ATOM 3223 C CA . SER B 1 169 ? 7.043 24.234 2.471 1 98.62 169 SER B CA 1
ATOM 3224 C C . SER B 1 169 ? 6.855 23.203 1.364 1 98.62 169 SER B C 1
ATOM 3226 O O . SER B 1 169 ? 5.73 22.953 0.935 1 98.62 169 SER B O 1
ATOM 3228 N N . TYR B 1 170 ? 7.938 22.688 0.856 1 98.5 170 TYR B N 1
ATOM 3229 C CA . TYR B 1 170 ? 7.973 22 -0.427 1 98.5 170 TYR B CA 1
ATOM 3230 C C . TYR B 1 170 ? 7.27 20.656 -0.338 1 98.5 170 TYR B C 1
ATOM 3232 O O . TYR B 1 170 ? 6.758 20.141 -1.338 1 98.5 170 TYR B O 1
ATOM 3240 N N . CYS B 1 171 ? 7.207 20.047 0.831 1 98.75 171 CYS B N 1
ATOM 3241 C CA . CYS B 1 171 ? 6.492 18.781 0.96 1 98.75 171 CYS B CA 1
ATOM 3242 C C . CYS B 1 171 ? 5 18.969 0.726 1 98.75 171 CYS B C 1
ATOM 3244 O O . CYS B 1 171 ? 4.383 18.219 -0.028 1 98.75 171 CYS B O 1
ATOM 3246 N N . LEU B 1 172 ? 4.43 19.969 1.281 1 98.88 172 LEU B N 1
ATOM 3247 C CA . LEU B 1 172 ? 3.002 20.234 1.15 1 98.88 172 LEU B CA 1
ATOM 3248 C C . LEU B 1 172 ? 2.676 20.766 -0.242 1 98.88 172 LEU B C 1
ATOM 3250 O O . LEU B 1 172 ? 1.593 20.516 -0.771 1 98.88 172 LEU B O 1
ATOM 3254 N N . GLU B 1 173 ? 3.607 21.531 -0.768 1 98.81 173 GLU B N 1
ATOM 3255 C CA . GLU B 1 173 ? 3.424 21.922 -2.16 1 98.81 173 GLU B CA 1
ATOM 3256 C C . GLU B 1 173 ? 3.307 20.703 -3.074 1 98.81 173 GLU B C 1
ATOM 3258 O O . GLU B 1 173 ? 2.389 20.625 -3.891 1 98.81 173 GLU B O 1
ATOM 3263 N N . LYS B 1 174 ? 4.199 19.797 -2.92 1 98.12 174 LYS B N 1
ATOM 3264 C CA . LYS B 1 174 ? 4.227 18.609 -3.77 1 98.12 174 LYS B CA 1
ATOM 3265 C C . LYS B 1 174 ? 3 17.734 -3.531 1 98.12 174 LYS B C 1
ATOM 3267 O O . LYS B 1 174 ? 2.416 17.203 -4.48 1 98.12 174 LYS B O 1
ATOM 3272 N N . ALA B 1 175 ? 2.594 17.594 -2.27 1 98 175 ALA B N 1
ATOM 3273 C CA . ALA B 1 175 ? 1.517 16.672 -1.896 1 98 175 ALA B CA 1
ATOM 3274 C C . ALA B 1 175 ? 0.154 17.25 -2.27 1 98 175 ALA B C 1
ATOM 3276 O O . ALA B 1 175 ? -0.719 16.531 -2.758 1 98 175 ALA B O 1
ATOM 3277 N N . PHE B 1 176 ? 0.001 18.547 -1.99 1 98.25 176 PHE B N 1
ATOM 3278 C CA . PHE B 1 176 ? -1.365 19.062 -1.949 1 98.25 176 PHE B CA 1
ATOM 3279 C C . PHE B 1 176 ? -1.477 20.375 -2.707 1 98.25 176 PHE B C 1
ATOM 3281 O O . PHE B 1 176 ? -2.549 20.984 -2.754 1 98.25 176 PHE B O 1
ATOM 3288 N N . GLY B 1 177 ? -0.394 20.844 -3.258 1 98.38 177 GLY B N 1
ATOM 3289 C CA . GLY B 1 177 ? -0.427 22.094 -4.02 1 98.38 177 GLY B CA 1
ATOM 3290 C C . GLY B 1 177 ? -0.367 23.328 -3.145 1 98.38 177 GLY B C 1
ATOM 3291 O O . GLY B 1 177 ? -0.718 24.422 -3.588 1 98.38 177 GLY B O 1
ATOM 3292 N N . ALA B 1 178 ? 0.07 23.203 -1.921 1 98.81 178 ALA B N 1
ATOM 3293 C CA . ALA B 1 178 ? 0.184 24.344 -1.029 1 98.81 178 ALA B CA 1
ATOM 3294 C C . ALA B 1 178 ? 1.106 25.406 -1.62 1 98.81 178 ALA B C 1
ATOM 3296 O O . ALA B 1 178 ? 1.993 25.094 -2.418 1 98.81 178 ALA B O 1
ATOM 3297 N N . VAL B 1 179 ? 0.852 26.641 -1.195 1 98.62 179 VAL B N 1
ATOM 3298 C CA . VAL B 1 179 ? 1.719 27.734 -1.617 1 98.62 179 VAL B CA 1
ATOM 3299 C C . VAL B 1 179 ? 2.855 27.906 -0.612 1 98.62 179 VAL B C 1
ATOM 3301 O O . VAL B 1 179 ? 2.615 28.219 0.558 1 98.62 179 VAL B O 1
ATOM 3304 N N . VAL B 1 180 ? 4.098 27.719 -1.086 1 98.69 180 VAL B N 1
ATOM 3305 C CA . VAL B 1 180 ? 5.262 27.781 -0.21 1 98.69 180 VAL B CA 1
ATOM 3306 C C . VAL B 1 180 ? 5.32 29.141 0.479 1 98.69 180 VAL B C 1
ATOM 3308 O O . VAL B 1 180 ? 5.156 30.188 -0.166 1 98.69 180 VAL B O 1
ATOM 3311 N N . GLY B 1 181 ? 5.5 29.062 1.74 1 98.56 181 GLY B N 1
ATOM 3312 C CA . GLY B 1 181 ? 5.66 30.281 2.521 1 98.56 181 GLY B CA 1
ATOM 3313 C C . GLY B 1 181 ? 4.348 30.828 3.049 1 98.56 181 GLY B C 1
ATOM 3314 O O . GLY B 1 181 ? 4.336 31.734 3.871 1 98.56 181 GLY B O 1
ATOM 3315 N N . LYS B 1 182 ? 3.275 30.25 2.666 1 98.75 182 LYS B N 1
ATOM 3316 C CA . LYS B 1 182 ? 1.96 30.719 3.096 1 98.75 182 LYS B CA 1
ATOM 3317 C C . LYS B 1 182 ? 1.317 29.734 4.062 1 98.75 182 LYS B C 1
ATOM 3319 O O . LYS B 1 182 ? 1.726 28.578 4.137 1 98.75 182 LYS B O 1
ATOM 3324 N N . ALA B 1 183 ? 0.371 30.312 4.785 1 98.88 183 ALA B N 1
ATOM 3325 C CA . ALA B 1 183 ? -0.402 29.422 5.648 1 98.88 183 ALA B CA 1
ATOM 3326 C C . ALA B 1 183 ? -1.197 28.406 4.828 1 98.88 183 ALA B C 1
ATOM 3328 O O . ALA B 1 183 ? -1.607 28.703 3.701 1 98.88 183 ALA B O 1
ATOM 3329 N N . PHE B 1 184 ? -1.397 27.312 5.406 1 98.94 184 PHE B N 1
ATOM 3330 C CA . PHE B 1 184 ? -2.049 26.203 4.715 1 98.94 184 PHE B CA 1
ATOM 3331 C C . PHE B 1 184 ? -2.854 25.359 5.695 1 98.94 184 PHE B C 1
ATOM 3333 O O . PHE B 1 184 ? -2.426 25.125 6.828 1 98.94 184 PHE B O 1
ATOM 3340 N N . GLY B 1 185 ? -4.062 24.938 5.238 1 98.88 185 GLY B N 1
ATOM 3341 C CA . GLY B 1 185 ? -4.93 24.094 6.051 1 98.88 185 GLY B CA 1
ATOM 3342 C C . GLY B 1 185 ? -5.672 23.047 5.246 1 98.88 185 GLY B C 1
ATOM 3343 O O . GLY B 1 185 ? -5.832 23.188 4.031 1 98.88 185 GLY B O 1
ATOM 3344 N N . ILE B 1 186 ? -6.059 21.953 5.973 1 98.94 186 ILE B N 1
ATOM 3345 C CA . ILE B 1 186 ? -6.895 20.938 5.336 1 98.94 186 ILE B CA 1
ATOM 3346 C C . ILE B 1 186 ? -8.008 20.516 6.289 1 98.94 186 ILE B C 1
ATOM 3348 O O . ILE B 1 186 ? -7.828 20.531 7.512 1 98.94 186 ILE B O 1
ATOM 3352 N N . THR B 1 187 ? -9.117 20.188 5.777 1 98.94 187 THR B N 1
ATOM 3353 C CA . THR B 1 187 ? -10.195 19.5 6.477 1 98.94 187 THR B CA 1
ATOM 3354 C C . THR B 1 187 ? -10.484 18.156 5.828 1 98.94 187 THR B C 1
ATOM 3356 O O . THR B 1 187 ? -10.555 18.047 4.602 1 98.94 187 THR B O 1
ATOM 3359 N N . VAL B 1 188 ? -10.555 17.141 6.613 1 98.94 188 VAL B N 1
ATOM 3360 C CA . VAL B 1 188 ? -10.82 15.789 6.145 1 98.94 188 VAL B CA 1
ATOM 3361 C C . VAL B 1 188 ? -12 15.195 6.914 1 98.94 188 VAL B C 1
ATOM 3363 O O . VAL B 1 188 ? -12.039 15.242 8.141 1 98.94 188 VAL B O 1
ATOM 3366 N N . GLY B 1 189 ? -12.969 14.711 6.168 1 98.94 189 GLY B N 1
ATOM 3367 C CA . GLY B 1 189 ? -14.109 14.055 6.797 1 98.94 189 GLY B CA 1
ATOM 3368 C C . GLY B 1 189 ? -14.391 12.672 6.234 1 98.94 189 GLY B C 1
ATOM 3369 O O . GLY B 1 189 ? -14.352 12.477 5.02 1 98.94 189 GLY B O 1
ATOM 3370 N N . ALA B 1 190 ? -14.578 11.758 7.152 1 98.81 190 ALA B N 1
ATOM 3371 C CA . ALA B 1 190 ? -15.008 10.391 6.863 1 98.81 190 ALA B CA 1
ATOM 3372 C C . ALA B 1 190 ? -16.156 9.969 7.789 1 98.81 190 ALA B C 1
ATOM 3374 O O . ALA B 1 190 ? -16.047 10.109 9.008 1 98.81 190 ALA B O 1
ATOM 3375 N N . PRO B 1 191 ? -17.297 9.414 7.219 1 98.69 191 PRO B N 1
ATOM 3376 C CA . PRO B 1 191 ? -17.531 9.133 5.801 1 98.69 191 PRO B CA 1
ATOM 3377 C C . PRO B 1 191 ? -17.562 10.398 4.945 1 98.69 191 PRO B C 1
ATOM 3379 O O . PRO B 1 191 ? -17.734 11.5 5.477 1 98.69 191 PRO B O 1
ATOM 3382 N N . SER B 1 192 ? -17.453 10.242 3.676 1 98.81 192 SER B N 1
ATOM 3383 C CA . SER B 1 192 ? -17.062 11.289 2.738 1 98.81 192 SER B CA 1
ATOM 3384 C C . SER B 1 192 ? -18.062 12.43 2.73 1 98.81 192 SER B C 1
ATOM 3386 O O . SER B 1 192 ? -17.703 13.594 2.545 1 98.81 192 SER B O 1
ATOM 3388 N N . GLY B 1 193 ? -19.312 12.125 2.953 1 98.81 193 GLY B N 1
ATOM 3389 C CA . GLY B 1 193 ? -20.312 13.188 2.951 1 98.81 193 GLY B CA 1
ATOM 3390 C C . GLY B 1 193 ? -20.047 14.258 3.984 1 98.81 193 GLY B C 1
ATOM 3391 O O . GLY B 1 193 ? -20.328 15.438 3.748 1 98.81 193 GLY B O 1
ATOM 3392 N N . ILE B 1 194 ? -19.484 13.906 5.156 1 98.88 194 ILE B N 1
ATOM 3393 C CA . ILE B 1 194 ? -19.125 14.859 6.199 1 98.88 194 ILE B CA 1
ATOM 3394 C C . ILE B 1 194 ? -18.047 15.82 5.684 1 98.88 194 ILE B C 1
ATOM 3396 O O . ILE B 1 194 ? -18.078 17.016 5.996 1 98.88 194 ILE B O 1
ATOM 3400 N N . GLY B 1 195 ? -17.156 15.32 4.863 1 98.94 195 GLY B N 1
ATOM 3401 C CA . GLY B 1 195 ? -16.094 16.141 4.324 1 98.94 195 GLY B CA 1
ATOM 3402 C C . GLY B 1 195 ? -16.594 17.297 3.471 1 98.94 195 GLY B C 1
ATOM 3403 O O . GLY B 1 195 ? -15.992 18.359 3.443 1 98.94 195 GLY B O 1
ATOM 3404 N N . ILE B 1 196 ? -17.672 17.078 2.775 1 98.94 196 ILE B N 1
ATOM 3405 C CA . ILE B 1 196 ? -18.266 18.141 1.974 1 98.94 196 ILE B CA 1
ATOM 3406 C C . ILE B 1 196 ? -18.781 19.25 2.889 1 98.94 196 ILE B C 1
ATOM 3408 O O . ILE B 1 196 ? -18.562 20.438 2.613 1 98.94 196 ILE B O 1
ATOM 3412 N N . VAL B 1 197 ? -19.391 18.859 3.969 1 98.94 197 VAL B N 1
ATOM 3413 C CA . VAL B 1 197 ? -19.922 19.828 4.91 1 98.94 197 VAL B CA 1
ATOM 3414 C C . VAL B 1 197 ? -18.766 20.609 5.555 1 98.94 197 VAL B C 1
ATOM 3416 O O . VAL B 1 197 ? -18.875 21.828 5.754 1 98.94 197 VAL B O 1
ATOM 3419 N N . LEU B 1 198 ? -17.703 19.938 5.883 1 98.94 198 LEU B N 1
ATOM 3420 C CA . LEU B 1 198 ? -16.531 20.609 6.445 1 98.94 198 LEU B CA 1
ATOM 3421 C C . LEU B 1 198 ? -15.992 21.656 5.48 1 98.94 198 LEU B C 1
ATOM 3423 O O . LEU B 1 198 ? -15.672 22.781 5.887 1 98.94 198 LEU B O 1
ATOM 3427 N N . ALA B 1 199 ? -15.906 21.297 4.238 1 98.94 199 ALA B N 1
ATOM 3428 C CA . ALA B 1 199 ? -15.383 22.203 3.225 1 98.94 199 ALA B CA 1
ATOM 3429 C C . ALA B 1 199 ? -16.25 23.453 3.105 1 98.94 199 ALA B C 1
ATOM 3431 O O . ALA B 1 199 ? -15.75 24.578 3.062 1 98.94 199 ALA B O 1
ATOM 3432 N N . ASP B 1 200 ? -17.5 23.219 3.031 1 98.94 200 ASP B N 1
ATOM 3433 C CA . ASP B 1 200 ? -18.453 24.328 2.939 1 98.94 200 ASP B CA 1
ATOM 3434 C C . ASP B 1 200 ? -18.344 25.234 4.152 1 98.94 200 ASP B C 1
ATOM 3436 O O . ASP B 1 200 ? -18.312 26.469 4.012 1 98.94 200 ASP B O 1
ATOM 3440 N N . THR B 1 201 ? -18.312 24.641 5.328 1 98.94 201 THR B N 1
ATOM 3441 C CA . THR B 1 201 ? -18.25 25.406 6.57 1 98.94 201 THR B CA 1
ATOM 3442 C C . THR B 1 201 ? -16.953 26.203 6.645 1 98.94 201 THR B C 1
ATOM 3444 O O . THR B 1 201 ? -16.969 27.391 7.016 1 98.94 201 THR B O 1
ATOM 3447 N N . ALA B 1 202 ? -15.852 25.547 6.324 1 98.94 202 ALA B N 1
ATOM 3448 C CA . ALA B 1 202 ? -14.57 26.25 6.336 1 98.94 202 ALA B CA 1
ATOM 3449 C C . ALA B 1 202 ? -14.602 27.484 5.438 1 98.94 202 ALA B C 1
ATOM 3451 O O . ALA B 1 202 ? -14.172 28.562 5.844 1 98.94 202 ALA B O 1
ATOM 3452 N N . SER B 1 203 ? -15.172 27.328 4.277 1 98.81 203 SER B N 1
ATOM 3453 C CA . SER B 1 203 ? -15.188 28.375 3.27 1 98.81 203 SER B CA 1
ATOM 3454 C C . SER B 1 203 ? -16.094 29.531 3.693 1 98.81 203 SER B C 1
ATOM 3456 O O . SER B 1 203 ? -15.859 30.688 3.311 1 98.81 203 SER B O 1
ATOM 3458 N N . LYS B 1 204 ? -17.031 29.234 4.488 1 98.62 204 LYS B N 1
ATOM 3459 C CA . LYS B 1 204 ? -17.984 30.25 4.906 1 98.62 204 LYS B CA 1
ATOM 3460 C C . LYS B 1 204 ? -17.547 30.922 6.199 1 98.62 204 LYS B C 1
ATOM 3462 O O . LYS B 1 204 ? -18.031 32 6.543 1 98.62 204 LYS B O 1
ATOM 3467 N N . THR B 1 205 ? -16.703 30.312 6.938 1 98.62 205 THR B N 1
ATOM 3468 C CA . THR B 1 205 ? -16.328 30.781 8.266 1 98.62 205 THR B CA 1
ATOM 3469 C C . THR B 1 205 ? -15.281 31.891 8.172 1 98.62 205 THR B C 1
ATOM 3471 O O . THR B 1 205 ? -15.258 32.781 9.008 1 98.62 205 THR B O 1
ATOM 3474 N N . ALA B 1 206 ? -14.367 31.797 7.25 1 98.56 206 ALA B N 1
ATOM 3475 C CA . ALA B 1 206 ? -13.289 32.781 7.098 1 98.56 206 ALA B CA 1
ATOM 3476 C C . ALA B 1 206 ? -12.914 32.938 5.633 1 98.56 206 ALA B C 1
ATOM 3478 O O . ALA B 1 206 ? -13.234 32.094 4.793 1 98.56 206 ALA B O 1
ATOM 3479 N N . THR B 1 207 ? -12.25 34.125 5.348 1 98.38 207 THR B N 1
ATOM 3480 C CA . THR B 1 207 ? -11.781 34.375 3.99 1 98.38 207 THR B CA 1
ATOM 3481 C C . THR B 1 207 ? -10.539 33.531 3.697 1 98.38 207 THR B C 1
ATOM 3483 O O . THR B 1 207 ? -9.43 33.875 4.121 1 98.38 207 THR B O 1
ATOM 3486 N N . ILE B 1 208 ? -10.719 32.469 2.943 1 98.75 208 ILE B N 1
ATOM 3487 C CA . ILE B 1 208 ? -9.633 31.578 2.547 1 98.75 208 ILE B CA 1
ATOM 3488 C C . ILE B 1 208 ? -9.633 31.406 1.031 1 98.75 208 ILE B C 1
ATOM 3490 O O . ILE B 1 208 ? -10.602 31.766 0.359 1 98.75 208 ILE B O 1
ATOM 3494 N N . ASP B 1 209 ? -8.539 30.922 0.494 1 98.81 209 ASP B N 1
ATOM 3495 C CA . ASP B 1 209 ? -8.391 30.609 -0.926 1 98.81 209 ASP B CA 1
ATOM 3496 C C . ASP B 1 209 ? -8.336 29.109 -1.161 1 98.81 209 ASP B C 1
ATOM 3498 O O . ASP B 1 209 ? -7.301 28.469 -0.938 1 98.81 209 ASP B O 1
ATOM 3502 N N . PRO B 1 210 ? -9.414 28.547 -1.704 1 98.81 210 PRO B N 1
ATOM 3503 C CA . PRO B 1 210 ? -9.406 27.109 -1.983 1 98.81 210 PRO B CA 1
ATOM 3504 C C . PRO B 1 210 ? -8.359 26.719 -3.023 1 98.81 210 PRO B C 1
ATOM 3506 O O . PRO B 1 210 ? -8.141 27.438 -3.992 1 98.81 210 PRO B O 1
ATOM 3509 N N . ILE B 1 211 ? -7.773 25.625 -2.842 1 98.81 211 ILE B N 1
ATOM 3510 C CA . ILE B 1 211 ? -6.785 25.109 -3.783 1 98.81 211 ILE B CA 1
ATOM 3511 C C . ILE B 1 211 ? -7.367 23.922 -4.551 1 98.81 211 ILE B C 1
ATOM 3513 O O . ILE B 1 211 ? -7.344 23.906 -5.781 1 98.81 211 ILE B O 1
ATOM 3517 N N . SER B 1 212 ? -7.859 22.906 -3.773 1 98.69 212 SER B N 1
ATOM 3518 C CA . SER B 1 212 ? -8.438 21.734 -4.402 1 98.69 212 SER B CA 1
ATOM 3519 C C . SER B 1 212 ? -9.32 20.969 -3.426 1 98.69 212 SER B C 1
ATOM 3521 O O . SER B 1 212 ? -9.336 21.25 -2.229 1 98.69 212 SER B O 1
ATOM 3523 N N . ILE B 1 213 ? -10.148 20.062 -3.945 1 98.75 213 ILE B N 1
ATOM 3524 C CA . ILE B 1 213 ? -10.977 19.156 -3.168 1 98.75 213 ILE B CA 1
ATOM 3525 C C . ILE B 1 213 ? -10.812 17.734 -3.703 1 98.75 213 ILE B C 1
ATOM 3527 O O . ILE B 1 213 ? -10.859 17.516 -4.914 1 98.75 213 ILE B O 1
ATOM 3531 N N . ALA B 1 214 ? -10.469 16.828 -2.865 1 98.75 214 ALA B N 1
ATOM 3532 C CA . ALA B 1 214 ? -10.305 15.422 -3.244 1 98.75 214 ALA B CA 1
ATOM 3533 C C . ALA B 1 214 ? -11.5 14.586 -2.791 1 98.75 214 ALA B C 1
ATOM 3535 O O . ALA B 1 214 ? -11.938 14.688 -1.643 1 98.75 214 ALA B O 1
ATOM 3536 N N . THR B 1 215 ? -12.078 13.812 -3.734 1 98.62 215 THR B N 1
ATOM 3537 C CA . THR B 1 215 ? -13.203 12.922 -3.467 1 98.62 215 THR B CA 1
ATOM 3538 C C . THR B 1 215 ? -12.844 11.477 -3.82 1 98.62 215 THR B C 1
ATOM 3540 O O . THR B 1 215 ? -11.828 11.227 -4.469 1 98.62 215 THR B O 1
ATOM 3543 N N . PRO B 1 216 ? -13.641 10.516 -3.393 1 97.88 216 PRO B N 1
ATOM 3544 C CA . PRO B 1 216 ? -13.289 9.109 -3.619 1 97.88 216 PRO B CA 1
ATOM 3545 C C . PRO B 1 216 ? -13.109 8.781 -5.098 1 97.88 216 PRO B C 1
ATOM 3547 O O . PRO B 1 216 ? -12.266 7.957 -5.453 1 97.88 216 PRO B O 1
ATOM 3550 N N . GLY B 1 217 ? -13.734 9.406 -5.945 1 96.81 217 GLY B N 1
ATOM 3551 C CA . GLY B 1 217 ? -13.766 8.961 -7.332 1 96.81 217 GLY B CA 1
ATOM 3552 C C . GLY B 1 217 ? -13.062 9.922 -8.281 1 96.81 217 GLY B C 1
ATOM 3553 O O . GLY B 1 217 ? -13.047 9.695 -9.492 1 96.81 217 GLY B O 1
ATOM 3554 N N . ASN B 1 218 ? -12.461 10.977 -7.754 1 96.94 218 ASN B N 1
ATOM 3555 C CA . ASN B 1 218 ? -11.93 11.953 -8.695 1 96.94 218 ASN B CA 1
ATOM 3556 C C . ASN B 1 218 ? -10.406 11.859 -8.805 1 96.94 218 ASN B C 1
ATOM 3558 O O . ASN B 1 218 ? -9.758 12.773 -9.32 1 96.94 218 ASN B O 1
ATOM 3562 N N . GLY B 1 219 ? -9.812 10.758 -8.203 1 93.69 219 GLY B N 1
ATOM 3563 C CA . GLY B 1 219 ? -8.383 10.539 -8.312 1 93.69 219 GLY B CA 1
ATOM 3564 C C . GLY B 1 219 ? -7.59 11.141 -7.172 1 93.69 219 GLY B C 1
ATOM 3565 O O . GLY B 1 219 ? -6.375 10.945 -7.078 1 93.69 219 GLY B O 1
ATOM 3566 N N . GLY B 1 220 ? -8.281 11.703 -6.168 1 94.62 220 GLY B N 1
ATOM 3567 C CA . GLY B 1 220 ? -7.566 12.461 -5.156 1 94.62 220 GLY B CA 1
ATOM 3568 C C . GLY B 1 220 ? -7.387 11.703 -3.854 1 94.62 220 GLY B C 1
ATOM 3569 O O . GLY B 1 220 ? -6.609 12.117 -2.99 1 94.62 220 GLY B O 1
ATOM 3570 N N . THR B 1 221 ? -8.016 10.562 -3.682 1 96.94 221 THR B N 1
ATOM 3571 C CA . THR B 1 221 ? -7.98 9.969 -2.354 1 96.94 221 THR B CA 1
ATOM 3572 C C . THR B 1 221 ? -7.637 8.484 -2.439 1 96.94 221 THR B C 1
ATOM 3574 O O . THR B 1 221 ? -7.922 7.719 -1.514 1 96.94 221 THR B O 1
ATOM 3577 N N . SER B 1 222 ? -7.129 7.984 -3.598 1 96.81 222 SER B N 1
ATOM 3578 C CA . SER B 1 222 ? -6.879 6.559 -3.754 1 96.81 222 SER B CA 1
ATOM 3579 C C . SER B 1 222 ? -8.102 5.734 -3.357 1 96.81 222 SER B C 1
ATOM 3581 O O . SER B 1 222 ? -7.969 4.695 -2.707 1 96.81 222 SER B O 1
ATOM 3583 N N . PHE B 1 223 ? -9.336 6.277 -3.537 1 96 223 PHE B N 1
ATOM 3584 C CA . PHE B 1 223 ? -10.641 5.664 -3.332 1 96 223 PHE B CA 1
ATOM 3585 C C . PHE B 1 223 ? -10.938 5.496 -1.845 1 96 223 PHE B C 1
ATOM 3587 O O . PHE B 1 223 ? -11.719 4.625 -1.455 1 96 223 PHE B O 1
ATOM 3594 N N . SER B 1 224 ? -10.273 6.266 -0.99 1 97.69 224 SER B N 1
ATOM 3595 C CA . SER B 1 224 ? -10.688 6.289 0.411 1 97.69 224 SER B CA 1
ATOM 3596 C C . SER B 1 224 ? -12.07 6.906 0.573 1 97.69 224 SER B C 1
ATOM 3598 O O . SER B 1 224 ? -12.547 7.613 -0.317 1 97.69 224 SER B O 1
ATOM 3600 N N . ASN B 1 225 ? -12.75 6.539 1.585 1 98.31 225 ASN B N 1
ATOM 3601 C CA . ASN B 1 225 ? -14.07 7.074 1.879 1 98.31 225 ASN B CA 1
ATOM 3602 C C . ASN B 1 225 ? -13.984 8.438 2.557 1 98.31 225 ASN B C 1
ATOM 3604 O O . ASN B 1 225 ? -14.516 8.625 3.654 1 98.31 225 ASN B O 1
ATOM 3608 N N . GLU B 1 226 ? -13.305 9.43 1.897 1 98.69 226 GLU B N 1
ATOM 3609 C CA . GLU B 1 226 ? -13.031 10.75 2.449 1 98.69 226 GLU B CA 1
ATOM 3610 C C . GLU B 1 226 ? -13.297 11.844 1.419 1 98.69 226 GLU B C 1
ATOM 3612 O O . GLU B 1 226 ? -13.211 11.602 0.213 1 98.69 226 GLU B O 1
ATOM 3617 N N . VAL B 1 227 ? -13.672 12.961 1.938 1 98.88 227 VAL B N 1
ATOM 3618 C CA . VAL B 1 227 ? -13.492 14.188 1.18 1 98.88 227 VAL B CA 1
ATOM 3619 C C . VAL B 1 227 ? -12.492 15.102 1.898 1 98.88 227 VAL B C 1
ATOM 3621 O O . VAL B 1 227 ? -12.625 15.352 3.098 1 98.88 227 VAL B O 1
ATOM 3624 N N . ASN B 1 228 ? -11.453 15.523 1.23 1 98.94 228 ASN B N 1
ATOM 3625 C CA . ASN B 1 228 ? -10.398 16.406 1.712 1 98.94 228 ASN B CA 1
ATOM 3626 C C . ASN B 1 228 ? -10.445 17.766 1.029 1 98.94 228 ASN B C 1
ATOM 3628 O O . ASN B 1 228 ? -10.523 17.844 -0.198 1 98.94 228 ASN B O 1
ATOM 3632 N N . PHE B 1 229 ? -10.445 18.766 1.867 1 98.94 229 PHE B N 1
ATOM 3633 C CA . PHE B 1 229 ? -10.453 20.141 1.363 1 98.94 229 PHE B CA 1
ATOM 3634 C C . PHE B 1 229 ? -9.156 20.859 1.719 1 98.94 229 PHE B C 1
ATOM 3636 O O . PHE B 1 229 ? -8.711 20.812 2.867 1 98.94 229 PHE B O 1
ATOM 3643 N N . PHE B 1 230 ? -8.477 21.406 0.692 1 98.94 230 PHE B N 1
ATOM 3644 C CA . PHE B 1 230 ? -7.176 22.062 0.83 1 98.94 230 PHE B CA 1
ATOM 3645 C C . PHE B 1 230 ? -7.281 23.547 0.546 1 98.94 230 PHE B C 1
ATOM 3647 O O . PHE B 1 230 ? -7.844 23.953 -0.472 1 98.94 230 PHE B O 1
ATOM 3654 N N . PHE B 1 231 ? -6.715 24.375 1.425 1 98.94 231 PHE B N 1
ATOM 3655 C CA . PHE B 1 231 ? -6.902 25.797 1.221 1 98.94 231 PHE B CA 1
ATOM 3656 C C . PHE B 1 231 ? -5.766 26.594 1.854 1 98.94 231 PHE B C 1
ATOM 3658 O O . PHE B 1 231 ? -5.07 26.094 2.742 1 98.94 231 PHE B O 1
ATOM 3665 N N . THR B 1 232 ? -5.523 27.766 1.34 1 98.94 232 THR B N 1
ATOM 3666 C CA . THR B 1 232 ? -4.547 28.734 1.828 1 98.94 232 THR B CA 1
ATOM 3667 C C . THR B 1 232 ? -5.223 30.062 2.178 1 98.94 232 THR B C 1
ATOM 3669 O O . THR B 1 232 ? -6.449 30.156 2.152 1 98.94 232 THR B O 1
ATOM 3672 N N . GLY B 1 233 ? -4.438 31.047 2.707 1 98.5 233 GLY B N 1
ATOM 3673 C CA . GLY B 1 233 ? -4.91 32.344 3.148 1 98.5 233 GLY B CA 1
ATOM 3674 C C . GLY B 1 233 ? -4.039 32.969 4.227 1 98.5 233 GLY B C 1
ATOM 3675 O O . GLY B 1 233 ? -2.902 32.531 4.438 1 98.5 233 GLY B O 1
ATOM 3676 N N . ASP B 1 234 ? -4.652 34 4.801 1 98.19 234 ASP B N 1
ATOM 3677 C CA . ASP B 1 234 ? -3.984 34.5 5.992 1 98.19 234 ASP B CA 1
ATOM 3678 C C . ASP B 1 234 ? -4.008 33.469 7.125 1 98.19 234 ASP B C 1
ATOM 3680 O O . ASP B 1 234 ? -5 32.781 7.309 1 98.19 234 ASP B O 1
ATOM 3684 N N . SER B 1 235 ? -2.926 33.469 7.859 1 98.56 235 SER B N 1
ATOM 3685 C CA . SER B 1 235 ? -2.754 32.469 8.906 1 98.56 235 SER B CA 1
ATOM 3686 C C . SER B 1 235 ? -3.953 32.438 9.844 1 98.56 235 SER B C 1
ATOM 3688 O O . SER B 1 235 ? -4.461 31.359 10.18 1 98.56 235 SER B O 1
ATOM 3690 N N . GLY B 1 236 ? -4.363 33.562 10.266 1 98.56 236 GLY B N 1
ATOM 3691 C CA . GLY B 1 236 ? -5.516 33.625 11.156 1 98.56 236 GLY B CA 1
ATOM 3692 C C . GLY B 1 236 ? -6.789 33.094 10.523 1 98.56 236 GLY B C 1
ATOM 3693 O O . GLY B 1 236 ? -7.582 32.406 11.18 1 98.56 236 GLY B O 1
ATOM 3694 N N . ALA B 1 237 ? -7.004 33.438 9.289 1 98.81 237 ALA B N 1
ATOM 3695 C CA . ALA B 1 237 ? -8.195 33 8.562 1 98.81 237 ALA B CA 1
ATOM 3696 C C . ALA B 1 237 ? -8.203 31.5 8.367 1 98.81 237 ALA B C 1
ATOM 3698 O O . ALA B 1 237 ? -9.242 30.844 8.516 1 98.81 237 ALA B O 1
ATOM 3699 N N . VAL B 1 238 ? -7.074 30.969 8.039 1 98.88 238 VAL B N 1
ATOM 3700 C CA . VAL B 1 238 ? -6.961 29.531 7.844 1 98.88 238 VAL B CA 1
ATOM 3701 C C . VAL B 1 238 ? -7.285 28.812 9.148 1 98.88 238 VAL B C 1
ATOM 3703 O O . VAL B 1 238 ? -8.031 27.828 9.148 1 98.88 238 VAL B O 1
ATOM 3706 N N . ARG B 1 239 ? -6.793 29.266 10.242 1 98.75 239 ARG B N 1
ATOM 3707 C CA . ARG B 1 239 ? -7.059 28.656 11.547 1 98.75 239 ARG B CA 1
ATOM 3708 C C . ARG B 1 239 ? -8.539 28.734 11.891 1 98.75 239 ARG B C 1
ATOM 3710 O O . ARG B 1 239 ? -9.125 27.766 12.383 1 98.75 239 ARG B O 1
ATOM 3717 N N . GLN B 1 240 ? -9.078 29.906 11.648 1 98.81 240 GLN B N 1
ATOM 3718 C CA . GLN B 1 240 ? -10.484 30.094 11.953 1 98.81 240 GLN B CA 1
ATOM 3719 C C . GLN B 1 240 ? -11.367 29.172 11.125 1 98.81 240 GLN B C 1
ATOM 3721 O O . GLN B 1 240 ? -12.359 28.625 11.617 1 98.81 240 GLN B O 1
ATOM 3726 N N . ALA B 1 241 ? -11.039 29.047 9.883 1 98.94 241 ALA B N 1
ATOM 3727 C CA . ALA B 1 241 ? -11.766 28.141 9 1 98.94 241 ALA B CA 1
ATOM 3728 C C . ALA B 1 241 ? -11.766 26.703 9.547 1 98.94 241 ALA B C 1
ATOM 3730 O O . ALA B 1 241 ? -12.797 26.047 9.562 1 98.94 241 ALA B O 1
ATOM 3731 N N . ILE B 1 242 ? -10.641 26.266 10.031 1 98.94 242 ILE B N 1
ATOM 3732 C CA . ILE B 1 242 ? -10.469 24.906 10.539 1 98.94 242 ILE B CA 1
ATOM 3733 C C . ILE B 1 242 ? -11.273 24.734 11.828 1 98.94 242 ILE B C 1
ATOM 3735 O O . ILE B 1 242 ? -11.961 23.719 12.008 1 98.94 242 ILE B O 1
ATOM 3739 N N . ILE B 1 243 ? -11.172 25.719 12.688 1 98.75 243 ILE B N 1
ATOM 3740 C CA . ILE B 1 243 ? -11.875 25.656 13.969 1 98.75 243 ILE B CA 1
ATOM 3741 C C . ILE B 1 243 ? -13.383 25.562 13.727 1 98.75 243 ILE B C 1
ATOM 3743 O O . ILE B 1 243 ? -14.07 24.766 14.359 1 98.75 243 ILE B O 1
ATOM 3747 N N . GLY B 1 244 ? -13.867 26.375 12.82 1 98.81 244 GLY B N 1
ATOM 3748 C CA . GLY B 1 244 ? -15.273 26.297 12.469 1 98.81 244 GLY B CA 1
ATOM 3749 C C . GLY B 1 244 ? -15.688 24.953 11.93 1 98.81 244 GLY B C 1
ATOM 3750 O O . GLY B 1 244 ? -16.703 24.391 12.344 1 98.81 244 GLY B O 1
ATOM 3751 N N . ALA B 1 245 ? -14.961 24.422 11.031 1 98.94 245 ALA B N 1
ATOM 3752 C CA . ALA B 1 245 ? -15.25 23.125 10.438 1 98.94 245 ALA B CA 1
ATOM 3753 C C . ALA B 1 245 ? -15.195 22.016 11.484 1 98.94 245 ALA B C 1
ATOM 3755 O O . ALA B 1 245 ? -16.016 21.094 11.461 1 98.94 245 ALA B O 1
ATOM 3756 N N . ARG B 1 246 ? -14.203 22.078 12.336 1 98.88 246 ARG B N 1
ATOM 3757 C CA . ARG B 1 246 ? -14.023 21.078 13.375 1 98.88 246 ARG B CA 1
ATOM 3758 C C . ARG B 1 246 ? -15.25 20.984 14.281 1 98.88 246 ARG B C 1
ATOM 3760 O O . ARG B 1 246 ? -15.703 19.906 14.625 1 98.88 246 ARG B O 1
ATOM 3767 N N . GLU B 1 247 ? -15.75 22.141 14.672 1 98.38 247 GLU B N 1
ATOM 3768 C CA . GLU B 1 247 ? -16.922 22.172 15.539 1 98.38 247 GLU B CA 1
ATOM 3769 C C . GLU B 1 247 ? -18.109 21.469 14.891 1 98.38 247 GLU B C 1
ATOM 3771 O O . GLU B 1 247 ? -18.797 20.672 15.539 1 98.38 247 GLU B O 1
ATOM 3776 N N . VAL B 1 248 ? -18.266 21.703 13.656 1 98.69 248 VAL B N 1
ATOM 3777 C CA . VAL B 1 248 ? -19.375 21.125 12.922 1 98.69 248 VAL B CA 1
ATOM 3778 C C . VAL B 1 248 ? -19.125 19.625 12.688 1 98.69 248 VAL B C 1
ATOM 3780 O O . VAL B 1 248 ? -20.031 18.812 12.844 1 98.69 248 VAL B O 1
ATOM 3783 N N . GLY B 1 249 ? -17.953 19.297 12.305 1 98.81 249 GLY B N 1
ATOM 3784 C CA . GLY B 1 249 ? -17.609 17.906 12.039 1 98.81 249 GLY B CA 1
ATOM 3785 C C . GLY B 1 249 ? -17.781 17.016 13.242 1 98.81 249 GLY B C 1
ATOM 3786 O O . GLY B 1 249 ? -18.266 15.883 13.117 1 98.81 249 GLY B O 1
ATOM 3787 N N . LYS B 1 250 ? -17.391 17.484 14.359 1 98.62 250 LYS B N 1
ATOM 3788 C CA . LYS B 1 250 ? -17.5 16.703 15.586 1 98.62 250 LYS B CA 1
ATOM 3789 C C . LYS B 1 250 ? -18.969 16.391 15.898 1 98.62 250 LYS B C 1
ATOM 3791 O O . LYS B 1 250 ? -19.281 15.289 16.344 1 98.62 250 LYS B O 1
ATOM 3796 N N . GLN B 1 251 ? -19.828 17.344 15.656 1 98.62 251 GLN B N 1
ATOM 3797 C CA . GLN B 1 251 ? -21.25 17.109 15.883 1 98.62 251 GLN B CA 1
ATOM 3798 C C . GLN B 1 251 ? -21.781 16.047 14.93 1 98.62 251 GLN B C 1
ATOM 3800 O O . GLN B 1 251 ? -22.547 15.18 15.336 1 98.62 251 GLN B O 1
ATOM 3805 N N . LEU B 1 252 ? -21.438 16.141 13.711 1 98.81 252 LEU B N 1
ATOM 3806 C CA . LEU B 1 252 ? -21.938 15.211 12.703 1 98.81 252 LEU B CA 1
ATOM 3807 C C . LEU B 1 252 ? -21.438 13.789 12.977 1 98.81 252 LEU B C 1
ATOM 3809 O O . LEU B 1 252 ? -22.219 12.836 12.93 1 98.81 252 LEU B O 1
ATOM 3813 N N . LEU B 1 253 ? -20.125 13.609 13.273 1 98.62 253 LEU B N 1
ATOM 3814 C CA . LEU B 1 253 ? -19.594 12.273 13.516 1 98.62 253 LEU B CA 1
ATOM 3815 C C . LEU B 1 253 ? -20.156 11.68 14.797 1 98.62 253 LEU B C 1
ATOM 3817 O O . LEU B 1 253 ? -20.406 10.469 14.867 1 98.62 253 LEU B O 1
ATOM 3821 N N . LYS B 1 254 ? -20.375 12.516 15.781 1 97.75 254 LYS B N 1
ATOM 3822 C CA . LYS B 1 254 ? -20.984 12.062 17.031 1 97.75 254 LYS B CA 1
ATOM 3823 C C . LYS B 1 254 ? -22.422 11.594 16.797 1 97.75 254 LYS B C 1
ATOM 3825 O O . LYS B 1 254 ? -22.875 10.648 17.438 1 97.75 254 LYS B O 1
ATOM 3830 N N . ALA B 1 255 ? -23.078 12.211 15.922 1 98.12 255 ALA B N 1
ATOM 3831 C CA . ALA B 1 255 ? -24.438 11.805 15.594 1 98.12 255 ALA B CA 1
ATOM 3832 C C . ALA B 1 255 ? -24.469 10.406 14.977 1 98.12 255 ALA B C 1
ATOM 3834 O O . ALA B 1 255 ? -25.422 9.656 15.164 1 98.12 255 ALA B O 1
ATOM 3835 N N . LEU B 1 256 ? -23.469 10.047 14.266 1 96.88 256 LEU B N 1
ATOM 3836 C CA . LEU B 1 256 ? -23.375 8.742 13.609 1 96.88 256 LEU B CA 1
ATOM 3837 C C . LEU B 1 256 ? -23.141 7.637 14.633 1 96.88 256 LEU B C 1
ATOM 3839 O O . LEU B 1 256 ? -23.594 6.504 14.445 1 96.88 256 LEU B O 1
ATOM 3843 N N . GLU B 1 257 ? -22.328 7.988 15.641 1 97.38 257 GLU B N 1
ATOM 3844 C CA . GLU B 1 257 ? -22.062 7.055 16.734 1 97.38 257 GLU B CA 1
ATOM 3845 C C . GLU B 1 257 ? -22.062 7.766 18.078 1 97.38 257 GLU B C 1
ATOM 3847 O O . GLU B 1 257 ? -21.016 8.031 18.656 1 97.38 257 GLU B O 1
ATOM 3852 N N . PRO B 1 258 ? -23.172 7.922 18.609 1 96.62 258 PRO B N 1
ATOM 3853 C CA . PRO B 1 258 ? -23.344 8.781 19.781 1 96.62 258 PRO B CA 1
ATOM 3854 C C . PRO B 1 258 ? -22.75 8.172 21.062 1 96.62 258 PRO B C 1
ATOM 3856 O O . PRO B 1 258 ? -22.469 8.891 22.016 1 96.62 258 PRO B O 1
ATOM 3859 N N . ASN B 1 259 ? -22.516 6.852 21.047 1 97.5 259 ASN B N 1
ATOM 3860 C CA . ASN B 1 259 ? -22.141 6.184 22.297 1 97.5 259 ASN B CA 1
ATOM 3861 C C . ASN B 1 259 ? -20.625 6.102 22.438 1 97.5 259 ASN B C 1
ATOM 3863 O O . ASN B 1 259 ? -20.125 5.707 23.5 1 97.5 259 ASN B O 1
ATOM 3867 N N . GLU B 1 260 ? -19.859 6.477 21.469 1 97.19 260 GLU B N 1
ATOM 3868 C CA . GLU B 1 260 ? -18.391 6.453 21.531 1 97.19 260 GLU B CA 1
ATOM 3869 C C . GLU B 1 260 ? -17.828 7.863 21.656 1 97.19 260 GLU B C 1
ATOM 3871 O O . GLU B 1 260 ? -18.328 8.797 21.031 1 97.19 260 GLU B O 1
ATOM 3876 N N . PRO B 1 261 ? -16.859 7.965 22.484 1 96.06 261 PRO B N 1
ATOM 3877 C CA . PRO B 1 261 ? -16.25 9.289 22.609 1 96.06 261 PRO B CA 1
ATOM 3878 C C . PRO B 1 261 ? -15.523 9.719 21.344 1 96.06 261 PRO B C 1
ATOM 3880 O O . PRO B 1 261 ? -15.109 8.875 20.547 1 96.06 261 PRO B O 1
ATOM 3883 N N . LEU B 1 262 ? -15.492 10.922 21.141 1 96.44 262 LEU B N 1
ATOM 3884 C CA . LEU B 1 262 ? -14.727 11.531 20.062 1 96.44 262 LEU B CA 1
ATOM 3885 C C . LEU B 1 262 ? -13.602 12.406 20.625 1 96.44 262 LEU B C 1
ATOM 3887 O O . LEU B 1 262 ? -13.773 13.617 20.766 1 96.44 262 LEU B O 1
ATOM 3891 N N . GLU B 1 263 ? -12.461 11.797 20.844 1 95.31 263 GLU B N 1
ATOM 3892 C CA . GLU B 1 263 ? -11.336 12.477 21.469 1 95.31 263 GLU B CA 1
ATOM 3893 C C . GLU B 1 263 ? -10.188 12.68 20.484 1 95.31 263 GLU B C 1
ATOM 3895 O O . GLU B 1 263 ? -10.086 11.953 19.484 1 95.31 263 GLU B O 1
ATOM 3900 N N . SER B 1 264 ? -9.383 13.703 20.844 1 96.25 264 SER B N 1
ATOM 3901 C CA . SER B 1 264 ? -8.18 13.938 20.062 1 96.25 264 SER B CA 1
ATOM 3902 C C . SER B 1 264 ? -7.25 12.734 20.094 1 96.25 264 SER B C 1
ATOM 3904 O O . SER B 1 264 ? -7.184 12.023 21.094 1 96.25 264 SER B O 1
ATOM 3906 N N . GLY B 1 265 ? -6.547 12.539 19 1 95.25 265 GLY B N 1
ATOM 3907 C CA . GLY B 1 265 ? -5.539 11.492 18.984 1 95.25 265 GLY B CA 1
ATOM 3908 C C . GLY B 1 265 ? -4.434 11.711 20 1 95.25 265 GLY B C 1
ATOM 3909 O O . GLY B 1 265 ? -3.797 10.758 20.453 1 95.25 265 GLY B O 1
ATOM 3910 N N . THR B 1 266 ? -4.152 12.945 20.188 1 96.94 266 THR B N 1
ATOM 3911 C CA . THR B 1 266 ? -3.182 13.32 21.219 1 96.94 266 THR B CA 1
ATOM 3912 C C . THR B 1 266 ? -3.615 14.602 21.922 1 96.94 266 THR B C 1
ATOM 3914 O O . THR B 1 266 ? -4.535 14.578 22.75 1 96.94 266 THR B O 1
ATOM 3917 N N . VAL B 1 267 ? -2.91 15.766 21.641 1 97.5 267 VAL B N 1
ATOM 3918 C CA . VAL B 1 267 ? -3.258 17.078 22.172 1 97.5 267 VAL B CA 1
ATOM 3919 C C . VAL B 1 267 ? -3.512 18.047 21 1 97.5 267 VAL B C 1
ATOM 3921 O O . VAL B 1 267 ? -2.631 18.266 20.172 1 97.5 267 VAL B O 1
ATOM 3924 N N . PRO B 1 268 ? -4.812 18.547 21 1 97.88 268 PRO B N 1
ATOM 3925 C CA . PRO B 1 268 ? -5.082 19.484 19.906 1 97.88 268 PRO B CA 1
ATOM 3926 C C . PRO B 1 268 ? -4.051 20.609 19.828 1 97.88 268 PRO B C 1
ATOM 3928 O O . PRO B 1 268 ? -3.621 21.125 20.859 1 97.88 268 PRO B O 1
ATOM 3931 N N . TYR B 1 269 ? -3.652 21 18.625 1 97.88 269 TYR B N 1
ATOM 3932 C CA . TYR B 1 269 ? -2.605 22.016 18.5 1 97.88 269 TYR B CA 1
ATOM 3933 C C . TYR B 1 269 ? -3.105 23.234 17.734 1 97.88 269 TYR B C 1
ATOM 3935 O O . TYR B 1 269 ? -2.396 24.234 17.609 1 97.88 269 TYR B O 1
ATOM 3943 N N . ILE B 1 270 ? -4.336 23.109 17.156 1 97.75 270 ILE B N 1
ATOM 3944 C CA . ILE B 1 270 ? -4.934 24.219 16.422 1 97.75 270 ILE B CA 1
ATOM 3945 C C . ILE B 1 270 ? -5.977 24.906 17.297 1 97.75 270 ILE B C 1
ATOM 3947 O O . ILE B 1 270 ? -6.863 24.25 17.859 1 97.75 270 ILE B O 1
#

Secondary structure (DSSP, 8-state):
-HHHHHHHHHHHHHHHS---------------TT--GGG---TTEEEEETTTEEEEEESS--HHHHHHHT--TT--EEEEEEESS-SHHHHHHHHHHHHHSSEEEEEEE--B-STTSSSB-EEEEEEESSHHHHHHHHHHHHHHHHHHGGGEEEETTEEEEEEEESS--HHHHHHH-PPTTSEEEEEEEESHHHHHHHHHHHHHHS-EEEEEEE-TTTTSSTT-S-EEEEEEE-HHHHHHHHHHHHHHHHHHHHHHSTTS---BSS----/-HHHHHHHHHHHHHHHSS--------------TT--GGG---TTEEEEETTTEEEEEESS--HHHHHHHT--TT--EEEEEEESS-SHHHHHHHHHHHHHSS-EEEEEE--B-STTSSSB-EEEEEEESSHHHHHHHHHHHHHHHHHHGGGEEEETTEEEEEEEESS--HHHHHHH-PPTTSEEEEEEEESHHHHHHHHHHHHHHS-EEEEEEE-TTTTSSTT-S-EEEEEEE-HHHHHHHHHHHHHHHHHHHHHHSTTS---BSS----

Nearest PDB structures (foldseek):
  4i61-assembly1_C  TM=9.737E-01  e=1.395E-32  Limosilactobacillus reuteri SD2112
  3io0-assembly1_A  TM=9.790E-01  e=3.691E-30  Clostridium kluyveri DSM 555
  3u27-assembly1_B  TM=7.965E-01  e=5.124E-12  Leptotrichia buccalis C-1013-b
  3i87-assembly1_A  TM=8.300E-01  e=4.026E-11  Escherichia coli K-12
  3dlv-assembly1_B  TM=4.993E-01  e=6.241E-01  Pyrococcus furiosus

Sequence (540 aa):
MKDEMMAKIMDEVMKKMGGTEAPAQSMACEAPQGINEDLCGLTEYVGTAMGHTIGLVIANLDYSVHELLKIDPKYRSIGIIADRTGAGPQIFACDEAVKATNTEVCLIECPRDTEGGAGHGCLVVFGAEDVSDARRAVEVALSFVGKHFGDVYGNSAGHLEFQYTARASYCLEKAFGAVVGKAFGITVGAPSGIGIVLADTASKTATIDPISIATPGNGGTSFSNEVNFFFTGDSGAVRQAIIGAREVGKQLLKALEPNEPLESGTVPYIMKDEMMAKIMDEVMKKMGGTEAPAQSMACEAPQGINEDLCGLTEYVGTAMGHTIGLVIANLDYSVHELLKIDPKYRSIGIIADRTGAGPQIFACDEAVKATNTEVCLIECPRDTEGGAGHGCLVVFGAEDVSDARRAVEVALSFVGKHFGDVYGNSAGHLEFQYTARASYCLEKAFGAVVGKAFGITVGAPSGIGIVLADTASKTATIDPISIATPGNGGTSFSNEVNFFFTGDSGAVRQAIIGAREVGKQLLKALEPNEPLESGTVPYI

Radius of gyration: 28.14 Å; Cα contacts (8 Å, |Δi|>4): 1347; chains: 2; bounding box: 77×110×53 Å